Protein AF-A0A957C306-F1 (afdb_monomer_lite)

Sequence (492 aa):
MSLTPIKDILINARQEAHRMRHYYLGVEHLFIALLEIKSGLTSTLLSEQGFTPEYVIDAIRRKAGKGGQHRLWAGIPSTTRTDLVINIAQEIALENGRQSINERDLLIAILDERDSIPIRTLRSLHVDLEVLHELAKTRHITRRATQSFMAFEFAAGVEEHLEHDQLYSLRRMFHGYSKIRIESRLTGGYTASCLLVVTPISMDKEDAPIVVKIGAVDSILDEAQRYTRYVKNTLPPLTARLEDRPVAPDTSDLAGVKYTFLTDSDGNPKDLRAAIHEWTGVKLGRWLHEHLYKDFGKKWRKQNRPYRFEAWQEYDWLLPPLLTLQVNNDEDAGENATKLKPPIRRNKLHNLEYGAEVAIENFNVYRVDKEKKTLHLAVGAGLNATFPYQIAVKGIDFEKDTYYRGEVVDRIVGTVWRTRDEQLMMALRALEPDFDISKERISVNNLLLPNPVKSYGELLDMVVNGSMCTIHGDLHLGNILIGPSEAALLID

Foldseek 3Di:
DDFAFVVQLVLQLVVVCVVLVHLARFLLSSLLSQLPQDLHLSQVLVVVVVDHSVNLNVLLSVQVHGDDPDDPDQDHYYDPLRVQLVVQLCVVCVVVVHRTGGSLSSQLSSLVSCDGSSNVSCVVVVNDSVSSNVCSVPPDRPDPSPPLPAAEAEPPPEDPDDDPLRSVQVCQVLPPASYKYFDYWFDDPPAPKTWTWIWTHHPNDTDAIKIKIKHFPVVQQLQVVCCVPPPQVLADPQAWDFPDDWADRSPDRMIMTIIDADADPDDDWHFLVRVVVVDDPVRVVCLCVVFVCVRCVVSLVVQWDWDKDQLLQACQLVAPAQFEFEFDPDPPPDPPAAEAEPVGDCVSSVPADFFGKHKYAFWFFADDDVVQQKTWTADDADSPGDGGNIYIYGDHDCVPDPHDGRDTDGITMGGTHDGRLRVVVVVCCVVPVPDDQVDQWDADPNDTHGDCSVCVVVSSRDIDTDIDGDDNDDPDSSQFIQHPPRHTYGDD

pLDDT: mean 80.86, std 11.95, range [39.94, 96.88]

Secondary structure (DSSP, 8-state):
--PPBHHHHHHHHHHHHHHHT-SSB-HHHHHHHHHTSTT-HHHHHHHHTT--HHHHHHHHHHHH----S---SSS-PBPHHHHHHHHHHHHHHHHTT-SS-BHHHHHHHHHHH--SHHHHHHHHTT--HHHHHHHHHH----S-------EEEE-TTS-----HHHHHHHHHHTTT-SEEEEEEEE---SS--EEEEEEEEETTEEPPPEEEEEEEHHHHHHHHHHIIIIITTTS-TTS-EE-S--B--TT-SEEEEEEE----TT---EEHHHHHTTS-HHHHHHHIIIIIIIIIIHHHHHT-EEEEEEHHHHHGGGSPPSEEEEEP--TTTTSS-EEE-SSP-GGGTTT--TT-EEEEEEEEEEEEETTTTEEEEES--STT----S-EEEE---TTT----TT-EEEEEEEEEEEEHHHHHHHHHHHH-TT--TT-SEEEETTEEEE-HHHHHHHHHTPEEEEEE----TT--GGGEEE-GGG-EEE--

Radius of gyration: 28.26 Å; chains: 1; bounding box: 69×61×71 Å

Structure (mmCIF, N/CA/C/O backbone):
data_AF-A0A957C306-F1
#
_entry.id   AF-A0A957C306-F1
#
loop_
_atom_site.group_PDB
_atom_site.id
_atom_site.type_symbol
_atom_site.label_atom_id
_atom_site.label_alt_id
_atom_site.label_comp_id
_atom_site.label_asym_id
_atom_site.label_entity_id
_atom_site.label_seq_id
_atom_site.pdbx_PDB_ins_code
_atom_site.Cartn_x
_atom_site.Cartn_y
_atom_site.Cartn_z
_atom_site.occupancy
_atom_site.B_iso_or_equiv
_atom_site.auth_seq_id
_atom_site.auth_comp_id
_atom_site.auth_asym_id
_atom_site.auth_atom_id
_atom_site.pdbx_PDB_model_num
ATOM 1 N N . MET A 1 1 ? -5.360 7.854 36.349 1.00 44.34 1 MET A N 1
ATOM 2 C CA . MET A 1 1 ? -6.289 6.858 35.763 1.00 44.34 1 MET A CA 1
ATOM 3 C C . MET A 1 1 ? -6.834 7.443 34.473 1.00 44.34 1 MET A C 1
ATOM 5 O O . MET A 1 1 ? -7.416 8.517 34.518 1.00 44.34 1 MET A O 1
ATOM 9 N N . SER A 1 2 ? -6.483 6.839 33.337 1.00 54.91 2 SER A N 1
ATOM 10 C CA . SER A 1 2 ? -6.341 7.548 32.059 1.00 54.91 2 SER A CA 1
ATOM 11 C C . SER A 1 2 ? -7.643 7.598 31.265 1.00 54.91 2 SER A C 1
ATOM 13 O O . SER A 1 2 ? -8.016 6.611 30.641 1.00 54.91 2 SER A O 1
ATOM 15 N N . LEU A 1 3 ? -8.301 8.758 31.261 1.00 67.06 3 LEU A N 1
ATOM 16 C CA . LEU A 1 3 ? -9.184 9.146 30.159 1.00 67.06 3 LEU A CA 1
ATOM 17 C C . LEU A 1 3 ? -8.364 9.193 28.858 1.00 67.06 3 LEU A C 1
ATOM 19 O O . LEU A 1 3 ? -7.153 9.429 28.901 1.00 67.06 3 LEU A O 1
ATOM 23 N N . THR A 1 4 ? -9.007 8.937 27.720 1.00 76.94 4 THR A N 1
ATOM 24 C CA . THR A 1 4 ? -8.327 8.831 26.418 1.00 76.94 4 THR A CA 1
ATOM 25 C C . THR A 1 4 ? -7.648 10.162 26.057 1.00 76.94 4 THR A C 1
ATOM 27 O O . THR A 1 4 ? -8.306 11.200 26.155 1.00 76.94 4 THR A O 1
ATOM 30 N N . PRO A 1 5 ? -6.357 10.183 25.671 1.00 84.00 5 PRO A N 1
ATOM 31 C CA . PRO A 1 5 ? -5.669 11.417 25.306 1.00 84.00 5 PRO A CA 1
ATOM 32 C C . PRO A 1 5 ? -6.171 11.960 23.962 1.00 84.00 5 PRO A C 1
ATOM 34 O O . PRO A 1 5 ? -6.549 11.202 23.066 1.00 84.00 5 PRO A O 1
ATOM 37 N N . ILE A 1 6 ? -6.102 13.281 23.784 1.00 88.12 6 ILE A N 1
ATOM 38 C CA . ILE A 1 6 ? -6.567 13.965 22.565 1.00 88.12 6 ILE A CA 1
ATOM 39 C C . ILE A 1 6 ? -5.956 13.418 21.269 1.00 88.12 6 ILE A C 1
ATOM 41 O O . ILE A 1 6 ? -6.638 13.380 20.248 1.00 88.12 6 ILE A O 1
ATOM 45 N N . LYS A 1 7 ? -4.699 12.953 21.296 1.00 80.69 7 LYS A N 1
ATOM 46 C CA . LYS A 1 7 ? -4.025 12.393 20.115 1.00 80.69 7 LYS A CA 1
ATOM 47 C C . LYS A 1 7 ? -4.841 11.256 19.493 1.00 80.69 7 LYS A C 1
ATOM 49 O O . LYS A 1 7 ? -5.047 11.259 18.282 1.00 80.69 7 LYS A O 1
ATOM 54 N N . ASP A 1 8 ? -5.343 10.337 20.312 1.00 77.81 8 ASP A N 1
ATOM 55 C CA . ASP A 1 8 ? -6.102 9.176 19.839 1.00 77.81 8 ASP A CA 1
ATOM 56 C C . ASP A 1 8 ? -7.489 9.586 19.341 1.00 77.81 8 ASP A C 1
ATOM 58 O O . ASP A 1 8 ? -7.955 9.115 18.304 1.00 77.81 8 ASP A O 1
ATOM 62 N N . ILE A 1 9 ? -8.119 10.538 20.031 1.00 87.19 9 ILE A N 1
ATOM 63 C CA . ILE A 1 9 ? -9.423 11.077 19.637 1.00 87.19 9 ILE A CA 1
ATOM 64 C C . ILE A 1 9 ? -9.318 11.772 18.272 1.00 87.19 9 ILE A C 1
ATOM 66 O O . ILE A 1 9 ? -10.161 11.560 17.405 1.00 87.19 9 ILE A O 1
ATOM 70 N N . LEU A 1 10 ? -8.252 12.544 18.032 1.00 84.25 10 LEU A N 1
ATOM 71 C CA . LEU A 1 10 ? -7.998 13.197 16.744 1.00 84.25 10 LEU A CA 1
ATOM 72 C C . LEU A 1 10 ? -7.728 12.193 15.617 1.00 84.25 10 LEU A C 1
ATOM 74 O O . LEU A 1 10 ? -8.140 12.422 14.480 1.00 84.25 10 LEU A O 1
ATOM 78 N N . ILE A 1 11 ? -7.042 11.087 15.911 1.00 78.50 11 ILE A N 1
ATOM 79 C CA . ILE A 1 11 ? -6.789 10.004 14.950 1.00 78.50 11 ILE A CA 1
ATOM 80 C C . ILE A 1 11 ? -8.112 9.376 14.486 1.00 78.50 11 ILE A C 1
ATOM 82 O O . ILE A 1 11 ? -8.297 9.193 13.276 1.00 78.50 11 ILE A O 1
ATOM 86 N N . ASN A 1 12 ? -9.031 9.110 15.420 1.00 78.94 12 ASN A N 1
ATOM 87 C CA . ASN A 1 12 ? -10.362 8.567 15.131 1.00 78.94 12 ASN A CA 1
ATOM 88 C C . ASN A 1 12 ? -11.259 9.599 14.432 1.00 78.94 12 ASN A C 1
ATOM 90 O O . ASN A 1 12 ? -11.918 9.300 13.440 1.00 78.94 12 ASN A O 1
ATOM 94 N N . ALA A 1 13 ? -11.217 10.859 14.862 1.00 86.62 13 ALA A N 1
ATOM 95 C CA . ALA A 1 13 ? -12.000 11.924 14.243 1.00 86.62 13 ALA A CA 1
ATOM 96 C C . ALA A 1 13 ? -11.590 12.160 12.778 1.00 86.62 13 ALA A C 1
ATOM 98 O O . ALA A 1 13 ? -12.438 12.329 11.902 1.00 86.62 13 ALA A O 1
ATOM 99 N N . ARG A 1 14 ? -10.290 12.094 12.458 1.00 82.25 14 ARG A N 1
ATOM 100 C CA . ARG A 1 14 ? -9.826 12.166 11.062 1.00 82.25 14 ARG A CA 1
ATOM 101 C C . ARG A 1 14 ? -10.276 10.960 10.230 1.00 82.25 14 ARG A C 1
ATOM 103 O O . ARG A 1 14 ? -10.598 11.134 9.056 1.00 82.25 14 ARG A O 1
ATOM 110 N N . GLN A 1 15 ? -10.356 9.759 10.818 1.00 74.06 15 GLN A N 1
ATOM 111 C CA . GLN A 1 15 ? -10.950 8.596 10.135 1.00 74.06 15 GLN A CA 1
ATOM 112 C C . GLN A 1 15 ? -12.412 8.833 9.803 1.00 74.06 15 GLN A C 1
ATOM 114 O O . GLN A 1 15 ? -12.831 8.545 8.682 1.00 74.06 15 GLN A O 1
ATOM 119 N N . GLU A 1 16 ? -13.177 9.370 10.750 1.00 82.62 16 GLU A N 1
ATOM 120 C CA . GLU A 1 16 ? -14.591 9.624 10.525 1.00 82.62 16 GLU A CA 1
ATOM 121 C C . GLU A 1 16 ? -14.797 10.683 9.439 1.00 82.62 16 GLU A C 1
ATOM 123 O O . GLU A 1 16 ? -15.586 10.458 8.520 1.00 82.62 16 GLU A O 1
ATOM 128 N N . ALA A 1 17 ? -14.016 11.769 9.458 1.00 83.00 17 ALA A N 1
ATOM 129 C CA . ALA A 1 17 ? -14.017 12.773 8.392 1.00 83.00 17 ALA A CA 1
ATOM 130 C C . ALA A 1 17 ? -13.777 12.137 7.014 1.00 83.00 17 ALA A C 1
ATOM 132 O O . ALA A 1 17 ? -14.523 12.377 6.060 1.00 83.00 17 ALA A O 1
ATOM 133 N N . HIS A 1 18 ? -12.785 11.248 6.926 1.00 75.94 18 HIS A N 1
ATOM 134 C CA . HIS A 1 18 ? -12.481 10.513 5.705 1.00 75.94 18 HIS A CA 1
ATOM 135 C C . HIS A 1 18 ? -13.633 9.588 5.276 1.00 75.94 18 HIS A C 1
ATOM 137 O O . HIS A 1 18 ? -14.034 9.585 4.109 1.00 75.94 18 HIS A O 1
ATOM 143 N N . ARG A 1 19 ? -14.220 8.836 6.214 1.00 73.94 19 ARG A N 1
ATOM 144 C CA . ARG A 1 19 ? -15.338 7.911 5.961 1.00 73.94 19 ARG A CA 1
ATOM 145 C C . ARG A 1 19 ? -16.585 8.647 5.466 1.00 73.94 19 ARG A C 1
ATOM 147 O O . ARG A 1 19 ? -17.290 8.150 4.583 1.00 73.94 19 ARG A O 1
ATOM 154 N N . MET A 1 20 ? -16.818 9.851 5.986 1.00 74.56 20 MET A N 1
ATOM 155 C CA . MET A 1 20 ? -17.896 10.754 5.577 1.00 74.56 20 MET A CA 1
ATOM 156 C C . MET A 1 20 ? -17.584 11.549 4.301 1.00 74.56 20 MET A C 1
ATOM 158 O O . MET A 1 20 ? -18.481 12.185 3.744 1.00 74.56 20 MET A O 1
ATOM 162 N N . ARG A 1 21 ? -16.352 11.453 3.781 1.00 75.44 21 ARG A N 1
ATOM 163 C CA . ARG A 1 21 ? -15.837 12.206 2.622 1.00 75.44 21 ARG A CA 1
ATOM 164 C C . ARG A 1 21 ? -15.825 13.718 2.843 1.00 75.44 21 ARG A C 1
ATOM 166 O O . ARG A 1 21 ? -15.979 14.488 1.899 1.00 75.44 21 ARG A O 1
ATOM 173 N N . HIS A 1 22 ? -15.664 14.146 4.087 1.00 78.94 22 HIS A N 1
ATOM 174 C CA . HIS A 1 22 ? -15.493 15.550 4.424 1.00 78.94 22 HIS A CA 1
ATOM 175 C C . HIS A 1 22 ? -14.030 15.955 4.224 1.00 78.94 22 HIS A C 1
ATOM 177 O O . HIS A 1 22 ? -13.110 15.230 4.597 1.00 78.94 22 HIS A O 1
ATOM 183 N N . TYR A 1 23 ? -13.814 17.127 3.629 1.00 81.00 23 TYR A N 1
ATOM 184 C CA . TYR A 1 23 ? -12.474 17.684 3.386 1.00 81.00 23 TYR A CA 1
ATOM 185 C C . TYR A 1 23 ? -11.972 18.540 4.552 1.00 81.00 23 TYR A C 1
ATOM 187 O O . TYR A 1 23 ? -10.996 19.263 4.409 1.00 81.00 23 TYR A O 1
ATOM 195 N N . TYR A 1 24 ? -12.660 18.495 5.688 1.00 86.00 24 TYR A N 1
ATOM 196 C CA . TYR A 1 24 ? -12.370 19.291 6.869 1.00 86.00 24 TYR A CA 1
ATOM 197 C C . TYR A 1 24 ? -12.593 18.444 8.128 1.00 86.00 24 TYR A C 1
ATOM 199 O O . TYR A 1 24 ? -13.353 17.471 8.114 1.00 86.00 24 TYR A O 1
ATOM 207 N N . LEU A 1 25 ? -11.951 18.816 9.233 1.00 88.94 25 LEU A N 1
ATOM 208 C CA . LEU A 1 25 ? -12.162 18.202 10.538 1.00 88.94 25 LEU A CA 1
ATOM 209 C C . LEU A 1 25 ? -13.131 19.083 11.330 1.00 88.94 25 LEU A C 1
ATOM 211 O O . LEU A 1 25 ? -12.726 20.108 11.874 1.00 88.94 25 LEU A O 1
ATOM 215 N N . GLY A 1 26 ? -14.412 18.710 11.355 1.00 93.19 26 GLY A N 1
ATOM 216 C CA . GLY A 1 26 ? -15.458 19.363 12.145 1.00 93.19 26 GLY A CA 1
ATOM 217 C C . GLY A 1 26 ? -15.635 18.772 13.547 1.00 93.19 26 GLY A C 1
ATOM 218 O O . GLY A 1 26 ? -15.126 17.692 13.860 1.00 93.19 26 GLY A O 1
ATOM 219 N N . VAL A 1 27 ? -16.409 19.474 14.379 1.00 96.31 27 VAL A N 1
ATOM 220 C CA . VAL A 1 27 ? -16.766 19.052 15.747 1.00 96.31 27 VAL A CA 1
ATOM 221 C C . VAL A 1 27 ? -17.577 17.752 15.740 1.00 96.31 27 VAL A C 1
ATOM 223 O O . VAL A 1 27 ? -17.463 16.939 16.654 1.00 96.31 27 VAL A O 1
ATOM 226 N N . GLU A 1 28 ? -18.351 17.504 14.681 1.00 94.88 28 GLU A N 1
ATOM 227 C CA . GLU A 1 28 ? -19.079 16.255 14.471 1.00 94.88 28 GLU A CA 1
ATOM 228 C C . GLU A 1 28 ? -18.167 15.030 14.458 1.00 94.88 28 GLU A C 1
ATOM 230 O O . GLU A 1 28 ? -18.521 14.001 15.028 1.00 94.88 28 GLU A O 1
ATOM 235 N N . HIS A 1 29 ? -16.971 15.151 13.884 1.00 94.88 29 HIS A N 1
ATOM 236 C CA . HIS A 1 29 ? -16.028 14.045 13.833 1.00 94.88 29 HIS A CA 1
ATOM 237 C C . HIS A 1 29 ? -15.374 13.805 15.194 1.00 94.88 29 HIS A C 1
ATOM 239 O O . HIS A 1 29 ? -15.197 12.654 15.583 1.00 94.88 29 HIS A O 1
ATOM 245 N N . LEU A 1 30 ? -15.056 14.876 15.936 1.00 96.25 30 LEU A N 1
ATOM 246 C CA . LEU A 1 30 ? -14.561 14.766 17.312 1.00 96.25 30 LEU A CA 1
ATOM 247 C C . LEU A 1 30 ? -15.585 14.056 18.198 1.00 96.25 30 LEU A C 1
ATOM 249 O O . LEU A 1 30 ? -15.238 13.141 18.935 1.00 96.25 30 LEU A O 1
ATOM 253 N N . PHE A 1 31 ? -16.855 14.442 18.096 1.00 96.81 31 PHE A N 1
ATOM 254 C CA . PHE A 1 31 ? -17.903 13.863 18.925 1.00 96.81 31 PHE A CA 1
ATOM 255 C C . PHE A 1 31 ? -18.209 12.403 18.568 1.00 96.81 31 PHE A C 1
ATOM 257 O O . PHE A 1 31 ? -18.410 11.586 19.464 1.00 96.81 31 PHE A O 1
ATOM 264 N N . ILE A 1 32 ? -18.195 12.045 17.278 1.00 92.62 32 ILE A N 1
ATOM 265 C CA . ILE A 1 32 ? -18.294 10.638 16.860 1.00 92.62 32 ILE A CA 1
ATOM 266 C C . ILE A 1 32 ? -17.104 9.839 17.405 1.00 92.62 32 ILE A C 1
ATOM 268 O O . ILE A 1 32 ? -17.306 8.763 17.959 1.00 92.62 32 ILE A O 1
ATOM 272 N N . ALA A 1 33 ? -15.888 10.386 17.341 1.00 92.06 33 ALA A N 1
ATOM 273 C CA . ALA A 1 33 ? -14.710 9.731 17.900 1.00 92.06 33 ALA A CA 1
ATOM 274 C C . ALA A 1 33 ? -14.822 9.493 19.415 1.00 92.06 33 ALA A C 1
ATOM 276 O O . ALA A 1 33 ? -14.391 8.444 19.882 1.00 92.06 33 ALA A O 1
ATOM 277 N N . LEU A 1 34 ? -15.425 10.418 20.174 1.00 94.69 34 LEU A N 1
ATOM 278 C CA . LEU A 1 34 ? -15.719 10.225 21.601 1.00 94.69 34 LEU A CA 1
ATOM 279 C C . LEU A 1 34 ? -16.728 9.086 21.839 1.00 94.69 34 LEU A C 1
ATOM 281 O O . LEU A 1 34 ? -16.569 8.288 22.760 1.00 94.69 34 LEU A O 1
ATOM 285 N N . LEU A 1 35 ? -17.759 8.988 20.996 1.00 89.19 35 LEU A N 1
ATOM 286 C CA . LEU A 1 35 ? -18.787 7.945 21.074 1.00 89.19 35 LEU A CA 1
ATOM 287 C C . LEU A 1 35 ? -18.266 6.541 20.740 1.00 89.19 35 LEU A C 1
ATOM 289 O O . LEU A 1 35 ? -18.761 5.562 21.293 1.00 89.19 35 LEU A O 1
ATOM 293 N N . GLU A 1 36 ? -17.267 6.438 19.864 1.00 84.12 36 GLU A N 1
ATOM 294 C CA . GLU A 1 36 ? -16.654 5.163 19.466 1.00 84.12 36 GLU A CA 1
ATOM 295 C C . GLU A 1 36 ? -15.712 4.582 20.538 1.00 84.12 36 GLU A C 1
ATOM 297 O O . GLU A 1 36 ? -15.316 3.414 20.462 1.00 84.12 36 GLU A O 1
ATOM 302 N N . ILE A 1 37 ? -15.375 5.351 21.581 1.00 83.75 37 ILE A N 1
ATOM 303 C CA . ILE A 1 37 ? -14.581 4.857 22.709 1.00 83.75 37 ILE A CA 1
ATOM 304 C C . ILE A 1 37 ? -15.429 3.860 23.512 1.00 83.75 37 ILE A C 1
ATOM 306 O O . ILE A 1 37 ? -16.381 4.222 24.216 1.00 83.75 37 ILE A O 1
ATOM 310 N N . LYS A 1 38 ? -15.058 2.574 23.441 1.00 72.75 38 LYS A N 1
ATOM 311 C CA . LYS A 1 38 ? -15.692 1.500 24.220 1.00 72.75 38 LYS A CA 1
ATOM 312 C C . LYS A 1 38 ? -15.561 1.782 25.718 1.00 72.75 38 LYS A C 1
ATOM 314 O O . LYS A 1 38 ? -14.454 1.857 26.246 1.00 72.75 38 LYS A O 1
ATOM 319 N N . SER A 1 39 ? -16.699 1.865 26.413 1.00 77.94 39 SER A N 1
ATOM 320 C CA . SER A 1 39 ? -16.761 2.257 27.834 1.00 77.94 39 SER A CA 1
ATOM 321 C C . SER A 1 39 ? -16.124 3.630 28.123 1.00 77.94 39 SER A C 1
ATOM 323 O O . SER A 1 39 ? -15.640 3.864 29.230 1.00 77.94 39 SER A O 1
ATOM 325 N N . GLY A 1 40 ? -16.094 4.517 27.122 1.00 84.94 40 GLY A N 1
ATOM 326 C CA . GLY A 1 40 ? -15.724 5.921 27.275 1.00 84.94 40 GLY A CA 1
ATOM 327 C C . GLY A 1 40 ? -16.744 6.696 28.107 1.00 84.94 40 GLY A C 1
ATOM 328 O O . GLY A 1 40 ? -17.859 6.231 28.366 1.00 84.94 40 GLY A O 1
ATOM 329 N N . LEU A 1 41 ? -16.361 7.899 28.525 1.00 91.31 41 LEU A N 1
ATOM 330 C CA . LEU A 1 41 ? -17.232 8.830 29.233 1.00 91.31 41 LEU A CA 1
ATOM 331 C C . LEU A 1 41 ? -18.480 9.129 28.403 1.00 91.31 41 LEU A C 1
ATOM 333 O O . LEU A 1 41 ? -19.598 8.928 28.872 1.00 91.31 41 LEU A O 1
ATOM 337 N N . THR A 1 42 ? -18.291 9.585 27.164 1.00 92.25 42 THR A N 1
ATOM 338 C CA . THR A 1 42 ? -19.384 10.102 26.330 1.00 92.25 42 THR A CA 1
ATOM 339 C C . THR A 1 42 ? -20.387 9.007 25.975 1.00 92.25 42 THR A C 1
ATOM 341 O O . THR A 1 42 ? -21.595 9.221 26.079 1.00 92.25 42 THR A O 1
ATOM 344 N N . SER A 1 43 ? -19.900 7.816 25.615 1.00 89.31 43 SER A N 1
ATOM 345 C CA . SER A 1 43 ? -20.751 6.665 25.294 1.00 89.31 43 SER A CA 1
ATOM 346 C C . SER A 1 43 ? -21.543 6.170 26.508 1.00 89.31 43 SER A C 1
ATOM 348 O O . SER A 1 43 ? -22.731 5.864 26.382 1.00 89.31 43 SER A O 1
ATOM 350 N N . THR A 1 44 ? -20.927 6.158 27.694 1.00 89.06 44 THR A N 1
ATOM 351 C CA . THR A 1 44 ? -21.592 5.767 28.947 1.00 89.06 44 THR A CA 1
ATOM 352 C C . THR A 1 44 ? -22.697 6.752 29.327 1.00 89.06 44 THR A C 1
ATOM 354 O O . THR A 1 44 ? -23.821 6.332 29.594 1.00 89.06 44 THR A O 1
ATOM 357 N N . LEU A 1 45 ? -22.413 8.058 29.299 1.00 92.12 45 LEU A N 1
ATOM 358 C CA . LEU A 1 45 ? -23.384 9.083 29.693 1.00 92.12 45 LEU A CA 1
ATOM 359 C C . LEU A 1 45 ? -24.611 9.120 28.773 1.00 92.12 45 LEU A C 1
ATOM 361 O O . LEU A 1 45 ? -25.732 9.275 29.249 1.00 92.12 45 LEU A O 1
ATOM 365 N N . LEU A 1 46 ? -24.423 8.936 27.464 1.00 89.31 46 LEU A N 1
ATOM 366 C CA . LEU A 1 46 ? -25.550 8.878 26.527 1.00 89.31 46 LEU A CA 1
ATOM 367 C C . LEU A 1 46 ? -26.376 7.598 26.686 1.00 89.31 46 LEU A C 1
ATOM 369 O O . LEU A 1 46 ? -27.604 7.657 26.611 1.00 89.31 46 LEU A O 1
ATOM 373 N N . SER A 1 47 ? -25.725 6.474 26.998 1.00 85.81 47 SER A N 1
ATOM 374 C CA . SER A 1 47 ? -26.418 5.217 27.305 1.00 85.81 47 SER A CA 1
ATOM 375 C C . SER A 1 47 ? -27.291 5.338 28.557 1.00 85.81 47 SER A C 1
ATOM 377 O O . SER A 1 47 ? -28.410 4.830 28.574 1.00 85.81 47 SER A O 1
ATOM 379 N N . GLU A 1 48 ? -26.822 6.051 29.586 1.00 85.88 48 GLU A N 1
ATOM 380 C CA . GLU A 1 48 ? -27.586 6.327 30.813 1.00 85.88 48 GLU A CA 1
ATOM 381 C C . GLU A 1 48 ? -28.820 7.207 30.562 1.00 85.88 48 GLU A C 1
ATOM 383 O O . GLU A 1 48 ? -29.830 7.048 31.244 1.00 85.88 48 GLU A O 1
ATOM 388 N N . GLN A 1 49 ? -28.779 8.074 29.547 1.00 85.88 49 GLN A N 1
ATOM 389 C CA . GLN A 1 49 ? -29.946 8.834 29.084 1.00 85.88 49 GLN A CA 1
ATOM 390 C C . GLN A 1 49 ? -30.832 8.057 28.088 1.00 85.88 49 GLN A C 1
ATOM 392 O O . GLN A 1 49 ? -31.756 8.623 27.511 1.00 85.88 49 GLN A O 1
ATOM 397 N N . GLY A 1 50 ? -30.578 6.759 27.885 1.00 79.88 50 GLY A N 1
ATOM 398 C CA . GLY A 1 50 ? -31.413 5.880 27.063 1.00 79.88 50 GLY A CA 1
ATOM 399 C C . GLY A 1 50 ? -31.070 5.854 25.571 1.00 79.88 50 GLY A C 1
ATOM 400 O O . GLY A 1 50 ? -31.845 5.305 24.787 1.00 79.88 50 GLY A O 1
ATOM 401 N N . PHE A 1 51 ? -29.922 6.403 25.158 1.00 81.69 51 PHE A N 1
ATOM 402 C CA . PHE A 1 51 ? -29.485 6.410 23.759 1.00 81.69 51 PHE A CA 1
ATOM 403 C C . PHE A 1 51 ? -28.267 5.516 23.547 1.00 81.69 51 PHE A C 1
ATOM 405 O O . PHE A 1 51 ? -27.239 5.686 24.197 1.00 81.69 51 PHE A O 1
ATOM 412 N N . THR A 1 52 ? -28.334 4.603 22.576 1.00 78.56 52 THR A N 1
ATOM 413 C CA . THR A 1 52 ? -27.140 3.846 22.184 1.00 78.56 52 THR A CA 1
ATOM 414 C C . THR A 1 52 ? -26.158 4.754 21.426 1.00 78.56 52 THR A C 1
ATOM 416 O O . THR A 1 52 ? -26.594 5.569 20.600 1.00 78.56 52 THR A O 1
ATOM 419 N N . PRO A 1 53 ? -24.836 4.635 21.661 1.00 78.44 53 PRO A N 1
ATOM 420 C CA . PRO A 1 53 ? -23.815 5.387 20.928 1.00 78.44 53 PRO A CA 1
ATOM 421 C C . PRO A 1 53 ? -23.985 5.312 19.407 1.00 78.44 53 PRO A C 1
ATOM 423 O O . PRO A 1 53 ? -23.918 6.331 18.723 1.00 78.44 53 PRO A O 1
ATOM 426 N N . GLU A 1 54 ? -24.290 4.126 18.880 1.00 75.69 54 GLU A N 1
ATOM 427 C CA . GLU A 1 54 ? -24.462 3.871 17.449 1.00 75.69 54 GLU A CA 1
ATOM 428 C C . GLU A 1 54 ? -25.628 4.677 16.865 1.00 75.69 54 GLU A C 1
ATOM 430 O O . GLU A 1 54 ? -25.505 5.277 15.795 1.00 75.69 54 GLU A O 1
ATOM 435 N N . TYR A 1 55 ? -26.744 4.760 17.596 1.00 65.81 55 TYR A N 1
ATOM 436 C CA . TYR A 1 55 ? -27.912 5.529 17.172 1.00 65.81 55 TYR A CA 1
ATOM 437 C C . TYR A 1 55 ? -27.605 7.030 17.079 1.00 65.81 55 TYR A C 1
ATOM 439 O O . TYR A 1 55 ? -28.005 7.696 16.116 1.00 65.81 55 TYR A O 1
ATOM 447 N N . VAL A 1 56 ? -26.858 7.568 18.050 1.00 74.62 56 VAL A N 1
ATOM 448 C CA . VAL A 1 56 ? -26.449 8.981 18.064 1.00 74.62 56 VAL A CA 1
ATOM 449 C C . VAL A 1 56 ? -25.459 9.270 16.935 1.00 74.62 56 VAL A C 1
ATOM 451 O O . VAL A 1 56 ? -25.624 10.262 16.221 1.00 74.62 56 VAL A O 1
ATOM 454 N N . ILE A 1 57 ? -24.483 8.385 16.713 1.00 77.88 57 ILE A N 1
ATOM 455 C CA . ILE A 1 57 ? -23.536 8.477 15.595 1.00 77.88 57 ILE A CA 1
ATOM 456 C C . ILE A 1 57 ? -24.292 8.555 14.258 1.00 77.88 57 ILE A C 1
ATOM 458 O O . ILE A 1 57 ? -24.035 9.446 13.444 1.00 77.88 57 ILE A O 1
ATOM 462 N N . ASP A 1 58 ? -25.268 7.674 14.030 1.00 62.16 58 ASP A N 1
ATOM 463 C CA . ASP A 1 58 ? -26.045 7.658 12.788 1.00 62.16 58 ASP A CA 1
ATOM 464 C C . ASP A 1 58 ? -26.953 8.885 12.628 1.00 62.16 58 ASP A C 1
ATOM 466 O O . ASP A 1 58 ? -27.189 9.352 11.508 1.00 62.16 58 ASP A O 1
ATOM 470 N N . ALA A 1 59 ? -27.463 9.450 13.725 1.00 67.00 59 ALA A N 1
ATOM 471 C CA . ALA A 1 59 ? -28.190 10.717 13.698 1.00 67.00 59 ALA A CA 1
ATOM 472 C C . ALA A 1 59 ? -27.279 11.891 13.296 1.00 67.00 59 ALA A C 1
ATOM 474 O O . ALA A 1 59 ? -27.654 12.690 12.433 1.00 67.00 59 ALA A O 1
ATOM 475 N N . ILE A 1 60 ? -26.063 11.960 13.850 1.00 78.38 60 ILE A N 1
ATOM 476 C CA . ILE A 1 60 ? -25.075 12.998 13.517 1.00 78.38 60 ILE A CA 1
ATOM 477 C C . ILE A 1 60 ? -24.652 12.874 12.053 1.00 78.38 60 ILE A C 1
ATOM 479 O O . ILE A 1 60 ? -24.675 13.865 11.323 1.00 78.38 60 ILE A O 1
ATOM 483 N N . ARG A 1 61 ? -24.356 11.654 11.585 1.00 80.12 61 ARG A N 1
ATOM 484 C CA . ARG A 1 61 ? -23.996 11.384 10.183 1.00 80.12 61 ARG A CA 1
ATOM 485 C C . ARG A 1 61 ? -25.083 11.828 9.211 1.00 80.12 61 ARG A C 1
ATOM 487 O O . ARG A 1 61 ? -24.784 12.459 8.200 1.00 80.12 61 ARG A O 1
ATOM 494 N N . ARG A 1 62 ? -26.351 11.533 9.519 1.00 70.56 62 ARG A N 1
ATOM 495 C CA . ARG A 1 62 ? -27.496 11.975 8.704 1.00 70.56 62 ARG A CA 1
ATOM 496 C C . ARG A 1 62 ? -27.613 13.495 8.649 1.00 70.56 62 ARG A C 1
ATOM 498 O O . ARG A 1 62 ? -27.925 14.026 7.588 1.00 70.56 62 ARG A O 1
ATOM 505 N N . LYS A 1 63 ? -27.358 14.185 9.764 1.00 72.06 63 LYS A N 1
ATOM 506 C CA . LYS A 1 63 ? -27.462 15.648 9.849 1.00 72.06 63 LYS A CA 1
ATOM 507 C C . LYS A 1 63 ? -26.299 16.376 9.173 1.00 72.06 63 LYS A C 1
ATOM 509 O O . LYS A 1 63 ? -26.523 17.423 8.576 1.00 72.06 63 LYS A O 1
ATOM 514 N N . ALA A 1 64 ? -25.086 15.835 9.264 1.00 74.69 64 ALA A N 1
ATOM 515 C CA . ALA A 1 64 ? -23.898 16.401 8.628 1.00 74.69 64 ALA A CA 1
ATOM 516 C C . ALA A 1 64 ? -23.838 16.119 7.114 1.00 74.69 64 ALA A C 1
ATOM 518 O O . ALA A 1 64 ? -23.305 16.927 6.361 1.00 74.69 64 ALA A O 1
ATOM 519 N N . GLY A 1 65 ? -24.438 15.015 6.654 1.00 67.56 65 GLY A N 1
ATOM 520 C CA . GLY A 1 65 ? -24.445 14.625 5.244 1.00 67.56 65 GLY A CA 1
ATOM 521 C C . GLY A 1 65 ? -23.203 13.826 4.835 1.00 67.56 65 GLY A C 1
ATOM 522 O O . GLY A 1 65 ? -22.392 13.430 5.666 1.00 67.56 65 GLY A O 1
ATOM 523 N N . LYS A 1 66 ? -23.089 13.519 3.538 1.00 63.00 66 LYS A N 1
ATOM 524 C CA . LYS A 1 66 ? -21.898 12.892 2.939 1.00 63.00 66 LYS A CA 1
ATOM 525 C C . LYS A 1 66 ? -21.260 13.881 1.972 1.00 63.00 66 LYS A C 1
ATOM 527 O O . LYS A 1 66 ? -21.970 14.472 1.160 1.00 63.00 66 LYS A O 1
ATOM 532 N N . GLY A 1 67 ? -19.940 14.024 2.029 1.00 64.56 67 GLY A N 1
ATOM 533 C CA . GLY A 1 67 ? -19.197 14.893 1.120 1.00 64.56 67 GLY A CA 1
ATOM 534 C C . GLY A 1 67 ? -19.054 14.341 -0.306 1.00 64.56 67 GLY A C 1
ATOM 535 O O . GLY A 1 67 ? -19.479 13.224 -0.628 1.00 64.56 67 GLY A O 1
ATOM 536 N N . GLY A 1 68 ? -18.462 15.160 -1.178 1.00 54.19 68 GLY A N 1
ATOM 537 C CA . GLY A 1 68 ? -18.297 14.893 -2.610 1.00 54.19 68 GLY A CA 1
ATOM 538 C C . GLY A 1 68 ? -17.393 13.695 -2.942 1.00 54.19 68 GLY A C 1
ATOM 539 O O . GLY A 1 68 ? -16.683 13.145 -2.105 1.00 54.19 68 GLY A O 1
ATOM 540 N N . GLN A 1 69 ? -17.434 13.247 -4.201 1.00 44.38 69 GLN A N 1
ATOM 541 C CA . GLN A 1 69 ? -16.662 12.090 -4.690 1.00 44.38 69 GLN A CA 1
ATOM 542 C C . GLN A 1 69 ? -15.188 12.411 -5.020 1.00 44.38 69 GLN A C 1
ATOM 544 O O . GLN A 1 69 ? -14.447 11.485 -5.336 1.00 44.38 69 GLN A O 1
ATOM 549 N N . HIS A 1 70 ? -14.746 13.676 -5.021 1.00 43.25 70 HIS A N 1
ATOM 550 C CA . HIS A 1 70 ? -13.436 14.076 -5.573 1.00 43.25 70 HIS A CA 1
ATOM 551 C C . HIS A 1 70 ? -12.601 14.873 -4.572 1.00 43.25 70 HIS A C 1
ATOM 553 O O . HIS A 1 70 ? -13.058 15.894 -4.074 1.00 43.25 70 HIS A O 1
ATOM 559 N N . ARG A 1 71 ? -11.375 14.431 -4.275 1.00 48.22 71 ARG A N 1
ATOM 560 C CA . ARG A 1 71 ? -10.424 15.164 -3.422 1.00 48.22 71 ARG A CA 1
ATOM 561 C C . ARG A 1 71 ? -9.617 16.131 -4.295 1.00 48.22 71 ARG A C 1
ATOM 563 O O . ARG A 1 71 ? -9.010 15.688 -5.259 1.00 48.22 71 ARG A O 1
ATOM 570 N N . LEU A 1 72 ? -9.634 17.424 -3.963 1.00 41.28 72 LEU A N 1
ATOM 571 C CA . LEU A 1 72 ? -8.865 18.476 -4.654 1.00 41.28 72 LEU A CA 1
ATOM 572 C C . LEU A 1 72 ? -7.644 18.962 -3.844 1.00 41.28 72 LEU A C 1
ATOM 574 O O . LEU A 1 72 ? -6.924 19.833 -4.313 1.00 41.28 72 LEU A O 1
ATOM 578 N N . TRP A 1 73 ? -7.408 18.430 -2.636 1.00 39.94 73 TRP A N 1
ATOM 579 C CA . TRP A 1 73 ? -6.376 18.935 -1.719 1.00 39.94 73 TRP A CA 1
ATOM 580 C C . TRP A 1 73 ? -5.749 17.832 -0.842 1.00 39.94 73 TRP A C 1
ATOM 582 O O . TRP A 1 73 ? -6.430 16.870 -0.466 1.00 39.94 73 TRP A O 1
ATOM 592 N N . ALA A 1 74 ? -4.467 17.994 -0.492 1.00 41.06 74 ALA A N 1
ATOM 593 C CA . ALA A 1 74 ? -3.718 17.150 0.444 1.00 41.06 74 ALA A CA 1
ATOM 594 C C . ALA A 1 74 ? -3.838 17.671 1.894 1.00 41.06 74 ALA A C 1
ATOM 596 O O . ALA A 1 74 ? -3.367 18.758 2.216 1.00 41.06 74 ALA A O 1
ATOM 597 N N . GLY A 1 75 ? -4.497 16.906 2.771 1.00 50.75 75 GLY A N 1
ATOM 598 C CA . GLY A 1 75 ? -4.742 17.258 4.181 1.00 50.75 75 GLY A CA 1
ATOM 599 C C . GLY A 1 75 ? -6.224 17.440 4.537 1.00 50.75 75 GLY A C 1
ATOM 600 O O . GLY A 1 75 ? -7.087 17.501 3.661 1.00 50.75 75 GLY A O 1
ATOM 601 N N . ILE A 1 76 ? -6.522 17.477 5.841 1.00 67.12 76 ILE A N 1
ATOM 602 C CA . ILE A 1 76 ? -7.856 17.756 6.400 1.00 67.12 76 ILE A CA 1
ATOM 603 C C . ILE A 1 76 ? -7.706 18.947 7.364 1.00 67.12 76 ILE A C 1
ATOM 605 O O . ILE A 1 76 ? -7.392 18.725 8.537 1.00 67.12 76 ILE A O 1
ATOM 609 N N . PRO A 1 77 ? -7.862 20.201 6.899 1.00 81.12 77 PRO A N 1
ATOM 610 C CA . PRO A 1 77 ? -7.837 21.358 7.787 1.00 81.12 77 PRO A CA 1
ATOM 611 C C . PRO A 1 77 ? -8.936 21.256 8.852 1.00 81.12 77 PRO A C 1
ATOM 613 O O . PRO A 1 77 ? -10.059 20.822 8.572 1.00 81.12 77 PRO A O 1
ATOM 616 N N . SER A 1 78 ? -8.620 21.665 10.079 1.00 86.38 78 SER A N 1
ATOM 617 C CA . SER A 1 78 ? -9.624 21.876 11.122 1.00 86.38 78 SER A CA 1
ATOM 618 C C . SER A 1 78 ? -10.546 23.030 10.745 1.00 86.38 78 SER A C 1
ATOM 620 O O . SER A 1 78 ? -10.135 23.989 10.094 1.00 86.38 78 SER A O 1
ATOM 622 N N . THR A 1 79 ? -11.816 22.942 11.139 1.00 89.88 79 THR A N 1
ATOM 623 C CA . THR A 1 79 ? -12.692 24.119 11.081 1.00 89.88 79 THR A CA 1
ATOM 624 C C . THR A 1 79 ? -12.333 25.085 12.204 1.00 89.88 79 THR A C 1
ATOM 626 O O . THR A 1 79 ? -11.946 24.644 13.283 1.00 89.88 79 THR A O 1
ATOM 629 N N . THR A 1 80 ? -12.586 26.382 12.014 1.00 89.19 80 THR A N 1
ATOM 630 C CA . THR A 1 80 ? -12.402 27.403 13.064 1.00 89.19 80 THR A CA 1
ATOM 631 C C . THR A 1 80 ? -13.116 27.035 14.371 1.00 89.19 80 THR A C 1
ATOM 633 O O . THR A 1 80 ? -12.632 27.325 15.459 1.00 89.19 80 THR A O 1
ATOM 636 N N . ARG A 1 81 ? -14.263 26.349 14.274 1.00 90.38 81 ARG A N 1
ATOM 637 C CA . ARG A 1 81 ? -15.020 25.865 15.435 1.00 90.38 81 ARG A CA 1
ATOM 638 C C . ARG A 1 81 ? -14.330 24.691 16.139 1.00 90.38 81 ARG A C 1
ATOM 640 O O . ARG A 1 81 ? -14.344 24.620 17.360 1.00 90.38 81 ARG A O 1
ATOM 647 N N . THR A 1 82 ? -13.718 23.783 15.385 1.00 94.62 82 THR A N 1
ATOM 648 C CA . THR A 1 82 ? -12.898 22.694 15.935 1.00 94.62 82 THR A CA 1
ATOM 649 C C . THR A 1 82 ? -11.701 23.253 16.698 1.00 94.62 82 THR A C 1
ATOM 651 O O . THR A 1 82 ? -11.433 22.799 17.805 1.00 94.62 82 THR A O 1
ATOM 654 N N . ASP A 1 83 ? -11.027 24.266 16.148 1.00 92.38 83 ASP A N 1
ATOM 655 C CA . ASP A 1 83 ? -9.899 24.920 16.821 1.00 92.38 83 ASP A CA 1
ATOM 656 C C . ASP A 1 83 ? -10.350 25.627 18.109 1.00 92.38 83 ASP A C 1
ATOM 658 O O . ASP A 1 83 ? -9.694 25.496 19.140 1.00 92.38 83 ASP A O 1
ATOM 662 N N . LEU A 1 84 ? -11.520 26.285 18.095 1.00 93.62 84 LEU A N 1
ATOM 663 C CA . LEU A 1 84 ? -12.137 26.853 19.300 1.00 93.62 84 LEU A CA 1
ATOM 664 C C . LEU A 1 84 ? -12.386 25.785 20.378 1.00 93.62 84 LEU A C 1
ATOM 666 O O . LEU A 1 84 ? -12.003 25.981 21.526 1.00 93.62 84 LEU A O 1
ATOM 670 N N . VAL A 1 85 ? -12.986 24.648 20.014 1.00 96.75 85 VAL A N 1
ATOM 671 C CA . VAL A 1 85 ? -13.238 23.535 20.947 1.00 96.75 85 VAL A CA 1
ATOM 672 C C . VAL A 1 85 ? -11.933 23.001 21.545 1.00 96.75 85 VAL A C 1
ATOM 674 O O . VAL A 1 85 ? -11.874 22.733 22.742 1.00 96.75 85 VAL A O 1
ATOM 677 N N . ILE A 1 86 ? -10.876 22.859 20.742 1.00 94.69 86 ILE A N 1
ATOM 678 C CA . ILE A 1 86 ? -9.569 22.399 21.232 1.00 94.69 86 ILE A CA 1
ATOM 679 C C . ILE A 1 86 ? -8.962 23.419 22.206 1.00 94.69 86 ILE A C 1
ATOM 681 O O . ILE A 1 86 ? -8.423 23.013 23.233 1.00 94.69 86 ILE A O 1
ATOM 685 N N . ASN A 1 87 ? -9.091 24.721 21.931 1.00 94.12 87 ASN A N 1
ATOM 686 C CA . ASN A 1 87 ? -8.609 25.777 22.825 1.00 94.12 87 ASN A CA 1
ATOM 687 C C . ASN A 1 87 ? -9.349 25.774 24.171 1.00 94.12 87 ASN A C 1
ATOM 689 O O . ASN A 1 87 ? -8.697 25.773 25.211 1.00 94.12 87 ASN A O 1
ATOM 693 N N . ILE A 1 88 ? -10.683 25.668 24.165 1.00 95.38 88 ILE A N 1
ATOM 694 C CA . ILE A 1 88 ? -11.484 25.547 25.398 1.00 95.38 88 ILE A CA 1
ATOM 695 C C . ILE A 1 88 ? -11.061 24.292 26.181 1.00 95.38 88 ILE A C 1
ATOM 697 O O . ILE A 1 88 ? -10.834 24.344 27.387 1.00 95.38 88 ILE A O 1
ATOM 701 N N . ALA A 1 89 ? -10.880 23.156 25.500 1.00 96.00 89 ALA A N 1
ATOM 702 C CA . ALA A 1 89 ? -10.429 21.922 26.143 1.00 96.00 89 ALA A CA 1
ATOM 703 C C . ALA A 1 89 ? -9.015 22.055 26.744 1.00 96.00 89 ALA A C 1
ATOM 705 O O . ALA A 1 89 ? -8.730 21.466 27.790 1.00 96.00 89 ALA A O 1
ATOM 706 N N . GLN A 1 90 ? -8.133 22.830 26.106 1.00 94.56 90 GLN A N 1
ATOM 707 C CA . GLN A 1 90 ? -6.798 23.133 26.619 1.00 94.56 90 GLN A CA 1
ATOM 708 C C . GLN A 1 90 ? -6.861 23.983 27.894 1.00 94.56 90 GLN A C 1
ATOM 710 O O . GLN A 1 90 ? -6.135 23.687 28.842 1.00 94.56 90 GLN A O 1
ATOM 715 N N . GLU A 1 91 ? -7.729 24.997 27.940 1.00 94.25 91 GLU A N 1
ATOM 716 C CA . GLU A 1 91 ? -7.961 25.819 29.137 1.00 94.25 91 GLU A CA 1
ATOM 717 C C . GLU A 1 91 ? -8.456 24.953 30.303 1.00 94.25 91 GLU A C 1
ATOM 719 O O . GLU A 1 91 ? -7.843 24.958 31.371 1.00 94.25 91 GLU A O 1
ATOM 724 N N . ILE A 1 92 ? -9.455 24.095 30.068 1.00 93.50 92 ILE A N 1
ATOM 725 C CA . ILE A 1 92 ? -9.976 23.157 31.077 1.00 93.50 92 ILE A CA 1
ATOM 726 C C . ILE A 1 92 ? -8.875 22.210 31.581 1.00 93.50 92 ILE A C 1
ATOM 728 O O . ILE A 1 92 ? -8.784 21.923 32.780 1.00 93.50 92 ILE A O 1
ATOM 732 N N . ALA A 1 93 ? -8.021 21.697 30.690 1.00 93.38 93 ALA A N 1
ATOM 733 C CA . ALA A 1 93 ? -6.912 20.836 31.089 1.00 93.38 93 ALA A CA 1
ATOM 734 C C . ALA A 1 93 ? -5.926 21.582 32.007 1.00 93.38 93 ALA A C 1
ATOM 736 O O . ALA A 1 93 ? -5.544 21.042 33.051 1.00 93.38 93 ALA A O 1
ATOM 737 N N . LEU A 1 94 ? -5.573 22.823 31.653 1.00 92.69 94 LEU A N 1
ATOM 738 C CA . LEU A 1 94 ? -4.656 23.679 32.411 1.00 92.69 94 LEU A CA 1
ATOM 739 C C . LEU A 1 94 ? -5.210 24.061 33.788 1.00 92.69 94 LEU A C 1
ATOM 741 O O . LEU A 1 94 ? -4.485 23.947 34.776 1.00 92.69 94 LEU A O 1
ATOM 745 N N . GLU A 1 95 ? -6.487 24.437 33.879 1.00 92.88 95 GLU A N 1
ATOM 746 C CA . GLU A 1 95 ? -7.169 24.740 35.149 1.00 92.88 95 GLU A CA 1
ATOM 747 C C . GLU A 1 95 ? -7.165 23.543 36.109 1.00 92.88 95 GLU A C 1
ATOM 749 O O . GLU A 1 95 ? -7.037 23.697 37.322 1.00 92.88 95 GLU A O 1
ATOM 754 N N . ASN A 1 96 ? -7.220 22.327 35.560 1.00 88.62 96 ASN A N 1
ATOM 755 C CA . ASN A 1 96 ? -7.122 21.080 36.314 1.00 88.62 96 ASN A CA 1
ATOM 756 C C . ASN A 1 96 ? -5.669 20.614 36.552 1.00 88.62 96 ASN A C 1
ATOM 758 O O . ASN A 1 96 ? -5.446 19.461 36.933 1.00 88.62 96 ASN A O 1
ATOM 762 N N . GLY A 1 97 ? -4.674 21.472 36.301 1.00 89.44 97 GLY A N 1
ATOM 763 C CA . GLY A 1 97 ? -3.254 21.188 36.521 1.00 89.44 97 GLY A CA 1
ATOM 764 C C . GLY A 1 97 ? -2.645 20.173 35.545 1.00 89.44 97 GLY A C 1
ATOM 765 O O . GLY A 1 97 ? -1.621 19.563 35.856 1.00 89.44 97 GLY A O 1
ATOM 766 N N . ARG A 1 98 ? -3.262 19.947 34.377 1.00 90.69 98 ARG A N 1
ATOM 767 C CA . ARG A 1 98 ? -2.797 19.000 33.351 1.00 90.69 98 ARG A CA 1
ATOM 768 C C . ARG A 1 98 ? -2.287 19.724 32.109 1.00 90.69 98 ARG A C 1
ATOM 770 O O . ARG A 1 98 ? -2.876 20.683 31.637 1.00 90.69 9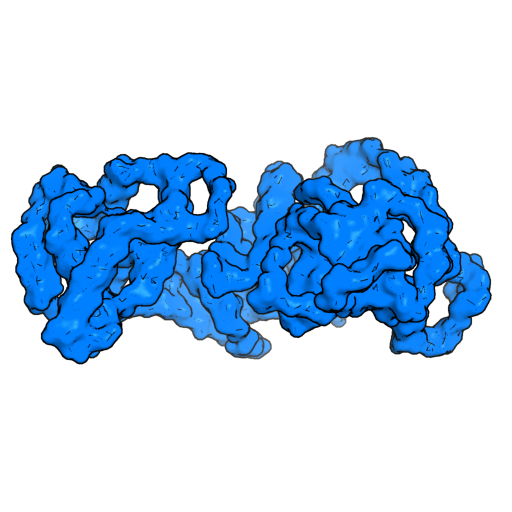8 ARG A O 1
ATOM 777 N N . GLN A 1 99 ? -1.209 19.200 31.527 1.00 85.06 99 GLN A N 1
ATOM 778 C CA . GLN A 1 99 ? -0.629 19.729 30.283 1.00 85.06 99 GLN A CA 1
ATOM 779 C C . GLN A 1 99 ? -1.229 19.111 29.011 1.00 85.06 99 GLN A C 1
ATOM 781 O O . GLN A 1 99 ? -0.932 19.567 27.912 1.00 85.06 99 GLN A O 1
ATOM 786 N N . SER A 1 100 ? -2.049 18.064 29.141 1.00 87.94 100 SER A N 1
ATOM 787 C CA . SER A 1 100 ? -2.660 17.363 28.009 1.00 87.94 100 SER A CA 1
ATOM 788 C C . SER A 1 100 ? -4.171 17.226 28.165 1.00 87.94 100 SER A C 1
ATOM 790 O O . SER A 1 100 ? -4.683 16.921 29.250 1.00 87.94 100 SER A O 1
ATOM 792 N N . ILE A 1 101 ? -4.857 17.431 27.040 1.00 91.44 101 ILE A N 1
ATOM 793 C CA . ILE A 1 101 ? -6.304 17.288 26.884 1.00 91.44 101 ILE A CA 1
ATOM 794 C C . ILE A 1 101 ? -6.675 15.804 26.883 1.00 91.44 101 ILE A C 1
ATOM 796 O O . ILE A 1 101 ? -6.027 14.985 26.216 1.00 91.44 101 ILE A O 1
ATOM 800 N N . ASN A 1 102 ? -7.748 15.464 27.593 1.00 91.56 102 ASN A N 1
ATOM 801 C CA . ASN A 1 102 ? -8.343 14.134 27.574 1.00 91.56 102 ASN A CA 1
ATOM 802 C C . ASN A 1 102 ? -9.797 14.147 27.063 1.00 91.56 102 ASN A C 1
ATOM 804 O O . ASN A 1 102 ? -10.365 15.191 26.748 1.00 91.56 102 ASN A O 1
ATOM 808 N N . GLU A 1 103 ? -10.404 12.962 27.010 1.00 92.75 103 GLU A N 1
ATOM 809 C CA . GLU A 1 103 ? -11.802 12.744 26.622 1.00 92.75 103 GLU A CA 1
ATOM 810 C C . GLU A 1 103 ? -12.804 13.662 27.346 1.00 92.75 103 GLU A C 1
ATOM 812 O O . GLU A 1 103 ? -13.720 14.188 26.717 1.00 92.75 103 GLU A O 1
ATOM 817 N N . ARG A 1 104 ? -12.632 13.877 28.658 1.00 94.06 104 ARG A N 1
ATOM 818 C CA . ARG A 1 104 ? -13.539 14.705 29.465 1.00 94.06 104 ARG A CA 1
ATOM 819 C C . ARG A 1 104 ? -13.448 16.169 29.081 1.00 94.06 104 ARG A C 1
ATOM 821 O O . ARG A 1 104 ? -14.484 16.791 28.887 1.00 94.06 104 ARG A O 1
ATOM 828 N N . ASP A 1 105 ? -12.235 16.696 28.982 1.00 94.94 105 ASP A N 1
ATOM 829 C CA . ASP A 1 105 ? -12.019 18.106 28.646 1.00 94.94 105 ASP A CA 1
ATOM 830 C C . ASP A 1 105 ? -12.629 18.422 27.285 1.00 94.94 105 ASP A C 1
ATOM 832 O O . ASP A 1 105 ? -13.304 19.432 27.116 1.00 94.94 105 ASP A O 1
ATOM 836 N N . LEU A 1 106 ? -12.448 17.504 26.331 1.00 95.69 106 LEU A N 1
ATOM 837 C CA . LEU A 1 106 ? -13.000 17.652 24.996 1.00 95.69 106 LEU A CA 1
ATOM 838 C C . LEU A 1 106 ? -14.529 17.551 24.989 1.00 95.69 106 LEU A C 1
ATOM 840 O O . LEU A 1 106 ? -15.180 18.332 24.303 1.00 95.69 106 LEU A O 1
ATOM 844 N N . LEU A 1 107 ? -15.118 16.626 25.758 1.00 96.31 107 LEU A N 1
ATOM 845 C CA . LEU A 1 107 ? -16.573 16.537 25.898 1.00 96.31 107 LEU A CA 1
ATOM 846 C C . LEU A 1 107 ? -17.155 17.828 26.489 1.00 96.31 107 LEU A C 1
ATOM 848 O O . LEU A 1 107 ? -18.126 18.349 25.946 1.00 96.31 107 LEU A O 1
ATOM 852 N N . ILE A 1 108 ? -16.560 18.347 27.567 1.00 95.75 108 ILE A N 1
ATOM 853 C CA . ILE A 1 108 ? -16.993 19.598 28.207 1.00 95.75 108 ILE A CA 1
ATOM 854 C C . ILE A 1 108 ? -16.877 20.757 27.212 1.00 95.75 108 ILE A C 1
ATOM 856 O O . ILE A 1 108 ? -17.857 21.456 26.985 1.00 95.75 108 ILE A O 1
ATOM 860 N N . ALA A 1 109 ? -15.744 20.885 26.517 1.00 96.88 109 ALA A N 1
ATOM 861 C CA . ALA A 1 109 ? -15.542 21.933 25.521 1.00 96.88 109 ALA A CA 1
ATOM 862 C C . ALA A 1 109 ? -16.565 21.894 24.368 1.00 96.88 109 ALA A C 1
ATOM 864 O O . ALA A 1 109 ? -17.026 22.939 23.911 1.00 96.88 109 ALA A O 1
ATOM 865 N N . ILE A 1 110 ? -16.956 20.701 23.899 1.00 96.62 110 ILE A N 1
ATOM 866 C CA . ILE A 1 110 ? -18.004 20.555 22.871 1.00 96.62 110 ILE A CA 1
ATOM 867 C C . ILE A 1 110 ? -19.373 20.999 23.407 1.00 96.62 110 ILE A C 1
ATOM 869 O O . ILE A 1 110 ? -20.154 21.598 22.665 1.00 96.62 110 ILE A O 1
ATOM 873 N N . LEU A 1 111 ? -19.675 20.706 24.675 1.00 95.50 111 LEU A N 1
ATOM 874 C CA . LEU A 1 111 ? -20.921 21.120 25.327 1.00 95.50 111 LEU A CA 1
ATOM 875 C C . LEU A 1 111 ? -20.957 22.642 25.561 1.00 95.50 111 LEU A C 1
ATOM 877 O O . LEU A 1 111 ? -22.000 23.259 25.334 1.00 95.50 111 LEU A O 1
ATOM 881 N N . ASP A 1 112 ? -19.822 23.252 25.912 1.00 93.38 112 ASP A N 1
ATOM 882 C CA . ASP A 1 112 ? -19.684 24.698 26.132 1.00 93.38 112 ASP A CA 1
ATOM 883 C C . ASP A 1 112 ? -19.726 25.530 24.840 1.00 93.38 112 ASP A C 1
ATOM 885 O O . ASP A 1 112 ? -20.189 26.673 24.863 1.00 93.38 112 ASP A O 1
ATOM 889 N N . GLU A 1 113 ? -19.331 24.960 23.696 1.00 90.88 113 GLU A N 1
ATOM 890 C CA . GLU A 1 113 ? -19.454 25.619 22.384 1.00 90.88 113 GLU A CA 1
ATOM 891 C C . GLU A 1 113 ? -20.924 25.809 21.945 1.00 90.88 113 GLU A C 1
ATOM 893 O O . GLU A 1 113 ? -21.225 26.725 21.182 1.00 90.88 113 GLU A O 1
ATOM 898 N N . ARG A 1 114 ? -21.861 25.013 22.491 1.00 86.19 114 ARG A N 1
ATOM 899 C CA . ARG A 1 114 ? -23.339 25.144 22.413 1.00 86.19 114 ARG A CA 1
ATOM 900 C C . ARG A 1 114 ? -24.021 25.043 21.037 1.00 86.19 114 ARG A C 1
ATOM 902 O O . ARG A 1 114 ? -25.223 24.748 21.020 1.00 86.19 114 ARG A O 1
ATOM 909 N N . ASP A 1 115 ? -23.343 25.267 19.910 1.00 86.25 115 ASP A N 1
ATOM 910 C CA . ASP A 1 115 ? -23.980 25.343 18.577 1.00 86.25 115 ASP A CA 1
ATOM 911 C C . ASP A 1 115 ? -23.256 24.567 17.459 1.00 86.25 115 ASP A C 1
ATOM 913 O O . ASP A 1 115 ? -23.194 24.967 16.292 1.00 86.25 115 ASP A O 1
ATOM 917 N N . SER A 1 116 ? -22.764 23.377 17.789 1.00 92.25 116 SER A N 1
ATOM 918 C CA . SER A 1 116 ? -22.238 22.421 16.814 1.00 92.25 116 SER A CA 1
ATOM 919 C C . SER A 1 116 ? -23.290 21.405 16.348 1.00 92.25 116 SER A C 1
ATOM 921 O O . SER A 1 116 ? -24.364 21.230 16.936 1.00 92.25 116 SER A O 1
ATOM 923 N N . ILE A 1 117 ? -22.986 20.696 15.253 1.00 91.00 117 ILE A N 1
ATOM 924 C CA . ILE A 1 117 ? -23.852 19.638 14.707 1.00 91.00 117 ILE A CA 1
ATOM 925 C C . ILE A 1 117 ? -24.195 18.573 15.768 1.00 91.00 117 ILE A C 1
ATOM 927 O O . ILE A 1 117 ? -25.382 18.241 15.866 1.00 91.00 117 ILE A O 1
ATOM 931 N N . PRO A 1 118 ? -23.249 18.067 16.590 1.00 93.69 118 PRO A N 1
ATOM 932 C CA . PRO A 1 118 ? -23.568 17.179 17.706 1.00 93.69 118 PRO A CA 1
ATOM 933 C C . PRO A 1 118 ? -24.605 17.764 18.657 1.00 93.69 118 PRO A C 1
ATOM 935 O O . PRO A 1 118 ? -25.644 17.144 18.861 1.00 93.69 118 PRO A O 1
ATOM 938 N N . ILE A 1 119 ? -24.405 18.991 19.147 1.00 95.25 119 ILE A N 1
ATOM 939 C CA . ILE A 1 119 ? -25.311 19.631 20.112 1.00 95.25 119 ILE A CA 1
ATOM 940 C C . ILE A 1 119 ? -26.710 19.816 19.531 1.00 95.25 119 ILE A C 1
ATOM 942 O O . ILE A 1 119 ? -27.713 19.451 20.149 1.00 95.25 119 ILE A O 1
ATOM 946 N N . ARG A 1 120 ? -26.800 20.296 18.288 1.00 87.06 120 ARG A N 1
ATOM 947 C CA . ARG A 1 120 ? -28.080 20.412 17.582 1.00 87.06 120 ARG A CA 1
ATOM 948 C C . ARG A 1 120 ? -28.739 19.051 17.363 1.00 87.06 120 ARG A C 1
ATOM 950 O O . ARG A 1 120 ? -29.957 19.003 17.207 1.00 87.06 120 ARG A O 1
ATOM 957 N N . THR A 1 121 ? -27.970 17.971 17.232 1.00 86.31 121 THR A N 1
ATOM 958 C CA . THR A 1 121 ? -28.493 16.603 17.065 1.00 86.31 121 THR A CA 1
ATOM 959 C C . THR A 1 121 ? -29.020 16.062 18.387 1.00 86.31 121 THR A C 1
ATOM 961 O O . THR A 1 121 ? -30.165 15.624 18.437 1.00 86.31 121 THR A O 1
ATOM 964 N N . LEU A 1 122 ? -28.246 16.183 19.465 1.00 91.00 122 LEU A N 1
ATOM 965 C CA . LEU A 1 122 ? -28.659 15.813 20.819 1.00 91.00 122 LEU A CA 1
ATOM 966 C C . LEU A 1 122 ? -29.941 16.551 21.236 1.00 91.00 122 LEU A C 1
ATOM 968 O O . LEU A 1 122 ? -30.889 15.916 21.687 1.00 91.00 122 LEU A O 1
ATOM 972 N N . ARG A 1 123 ? -30.041 17.859 20.950 1.00 91.06 123 ARG A N 1
ATOM 973 C CA . ARG A 1 123 ? -31.263 18.646 21.197 1.00 91.06 123 ARG A CA 1
ATOM 974 C C . ARG A 1 123 ? -32.470 18.115 20.421 1.00 91.06 123 ARG A C 1
ATOM 976 O O . ARG A 1 123 ? -33.554 18.014 20.978 1.00 91.06 123 ARG A O 1
ATOM 983 N N . SER A 1 124 ? -32.296 17.733 19.151 1.00 85.38 124 SER A N 1
ATOM 984 C CA . SER A 1 124 ? -33.386 17.114 18.372 1.00 85.38 124 SER A CA 1
ATOM 985 C C . SER A 1 124 ? -33.763 15.711 18.851 1.00 85.38 124 SER A C 1
ATOM 987 O O . SER A 1 124 ? -34.878 15.263 18.604 1.00 85.38 124 SER A O 1
ATOM 989 N N . LEU A 1 125 ? -32.846 15.026 19.538 1.00 83.31 125 LEU A N 1
ATOM 990 C CA . LEU A 1 125 ? -33.102 13.748 20.195 1.00 83.31 125 LEU A CA 1
ATOM 991 C C . LEU A 1 125 ? -33.700 13.918 21.601 1.00 83.31 125 LEU A C 1
ATOM 993 O O . LEU A 1 125 ? -34.017 12.913 22.217 1.00 83.31 125 LEU A O 1
ATOM 997 N N . HIS A 1 126 ? -33.915 15.152 22.076 1.00 89.75 126 HIS A N 1
ATOM 998 C CA . HIS A 1 126 ? -34.397 15.458 23.430 1.00 89.75 126 HIS A CA 1
ATOM 999 C C . HIS A 1 126 ? -33.470 14.926 24.542 1.00 89.75 126 HIS A C 1
ATOM 1001 O O . HIS A 1 126 ? -33.929 14.590 25.628 1.00 89.75 126 HIS A O 1
ATOM 1007 N N . VAL A 1 127 ? -32.164 14.858 24.263 1.00 90.81 127 VAL A N 1
ATOM 1008 C CA . VAL A 1 127 ? -31.121 14.608 25.271 1.00 90.81 127 VAL A CA 1
ATOM 1009 C C . VAL A 1 127 ? -31.023 15.834 26.176 1.00 90.81 127 VAL A C 1
ATOM 1011 O O . VAL A 1 127 ? -30.948 16.961 25.676 1.00 90.81 127 VAL A O 1
ATOM 1014 N N . ASP A 1 128 ? -30.999 15.615 27.488 1.00 91.00 128 ASP A N 1
ATOM 1015 C CA . ASP A 1 128 ? -30.845 16.679 28.480 1.00 91.00 128 ASP A CA 1
ATOM 1016 C C . ASP A 1 128 ? -29.365 17.086 28.543 1.00 91.00 128 ASP A C 1
ATOM 1018 O O . ASP A 1 128 ? -28.510 16.358 29.068 1.00 91.00 128 ASP A O 1
ATOM 1022 N N . LEU A 1 129 ? -29.054 18.222 27.910 1.00 93.00 129 LEU A N 1
ATOM 1023 C CA . LEU A 1 129 ? -27.690 18.724 27.757 1.00 93.00 129 LEU A CA 1
ATOM 1024 C C . LEU A 1 129 ? -27.140 19.270 29.073 1.00 93.00 129 LEU A C 1
ATOM 1026 O O . LEU A 1 129 ? -25.949 19.114 29.331 1.00 93.00 129 LEU A O 1
ATOM 1030 N N . GLU A 1 130 ? -27.987 19.873 29.906 1.00 92.12 130 GLU A N 1
ATOM 1031 C CA . GLU A 1 130 ? -27.626 20.356 31.233 1.00 92.12 130 GLU A CA 1
ATOM 1032 C C . GLU A 1 130 ? -27.200 19.190 32.134 1.00 92.12 130 GLU A C 1
ATOM 1034 O O . GLU A 1 130 ? -26.119 19.226 32.728 1.00 92.12 130 GLU A O 1
ATOM 1039 N N . VAL A 1 131 ? -27.986 18.110 32.163 1.00 91.88 131 VAL A N 1
ATOM 1040 C CA . VAL A 1 131 ? -27.636 16.888 32.901 1.00 91.88 131 VAL A CA 1
ATOM 1041 C C . VAL A 1 131 ? -26.382 16.237 32.318 1.00 91.88 131 VAL A C 1
ATOM 1043 O O . VAL A 1 131 ? -25.494 15.835 33.072 1.00 91.88 131 VAL A O 1
ATOM 1046 N N . LEU A 1 132 ? -26.260 16.155 30.988 1.00 92.56 132 LEU A N 1
ATOM 1047 C CA . LEU A 1 132 ? -25.076 15.591 30.330 1.00 92.56 132 LEU A CA 1
ATOM 1048 C C . LEU A 1 132 ? -23.801 16.370 30.692 1.00 92.56 132 LEU A C 1
ATOM 1050 O O . LEU A 1 132 ? -22.760 15.762 30.944 1.00 92.56 132 LEU A O 1
ATOM 1054 N N . HIS A 1 133 ? -23.889 17.698 30.753 1.00 94.12 133 HIS A N 1
ATOM 1055 C CA . HIS A 1 133 ? -22.781 18.581 31.101 1.00 94.12 133 HIS A CA 1
ATOM 1056 C C . HIS A 1 133 ? -22.350 18.442 32.564 1.00 94.12 133 HIS A C 1
ATOM 1058 O O . HIS A 1 133 ? -21.159 18.294 32.847 1.00 94.12 133 HIS A O 1
ATOM 1064 N N . GLU A 1 134 ? -23.299 18.405 33.499 1.00 92.50 134 GLU A N 1
ATOM 1065 C CA . GLU A 1 134 ? -22.989 18.214 34.920 1.00 92.50 134 GLU A CA 1
ATOM 1066 C C . GLU A 1 134 ? -22.426 16.814 35.207 1.00 92.50 134 GLU A C 1
ATOM 1068 O O . GLU A 1 134 ? -21.466 16.655 35.973 1.00 92.50 134 GLU A O 1
ATOM 1073 N N . LEU A 1 135 ? -22.940 15.785 34.526 1.00 91.44 135 LEU A N 1
ATOM 1074 C CA . LEU A 1 135 ? -22.382 14.437 34.612 1.00 91.44 135 LEU A CA 1
ATOM 1075 C C . LEU A 1 135 ? -20.988 14.347 33.978 1.00 91.44 135 LEU A C 1
ATOM 1077 O O . LEU A 1 135 ? -20.119 13.678 34.536 1.00 91.44 135 LEU A O 1
ATOM 1081 N N . ALA A 1 136 ? -20.717 15.044 32.871 1.00 91.69 136 ALA A N 1
ATOM 1082 C CA . ALA A 1 136 ? -19.386 15.063 32.258 1.00 91.69 136 ALA A CA 1
ATOM 1083 C C . ALA A 1 136 ? -18.303 15.564 33.232 1.00 91.69 136 ALA A C 1
ATOM 1085 O O . ALA A 1 136 ? -17.200 15.009 33.264 1.00 91.69 136 ALA A O 1
ATOM 1086 N N . LYS A 1 137 ? -18.628 16.552 34.077 1.00 90.69 137 LYS A N 1
ATOM 1087 C CA . LYS A 1 137 ? -17.719 17.087 35.105 1.00 90.69 137 LYS A CA 1
ATOM 1088 C C . LYS A 1 137 ? -17.492 16.109 36.262 1.00 90.69 137 LYS A C 1
ATOM 1090 O O . LYS A 1 137 ? -16.357 15.932 36.709 1.00 90.69 137 LYS A O 1
ATOM 1095 N N . THR A 1 138 ? -18.558 15.470 36.742 1.00 87.88 138 THR A N 1
ATOM 1096 C CA . THR A 1 138 ? -18.578 14.764 38.037 1.00 87.88 138 THR A CA 1
ATOM 1097 C C . THR A 1 138 ? -18.409 13.244 37.942 1.00 87.88 138 THR A C 1
ATOM 1099 O O . THR A 1 138 ? -17.954 12.613 38.896 1.00 87.88 138 THR A O 1
ATOM 1102 N N . ARG A 1 139 ? -18.743 12.618 36.806 1.00 84.00 139 ARG A N 1
ATOM 1103 C CA . ARG A 1 139 ? -18.795 11.152 36.676 1.00 84.00 139 ARG A CA 1
ATOM 1104 C C . ARG A 1 139 ? -17.411 10.521 36.808 1.00 84.00 139 ARG A C 1
ATOM 1106 O O . ARG A 1 139 ? -16.502 10.839 36.050 1.00 84.00 139 ARG A O 1
ATOM 1113 N N . HIS A 1 140 ? -17.247 9.552 37.703 1.00 77.19 140 HIS A N 1
ATOM 1114 C CA . HIS A 1 140 ? -16.036 8.731 37.775 1.00 77.19 140 HIS A CA 1
ATOM 1115 C C . HIS A 1 140 ? -16.238 7.417 37.012 1.00 77.19 140 HIS A C 1
ATOM 1117 O O . HIS A 1 140 ? -17.118 6.630 37.351 1.00 77.19 140 HIS A O 1
ATOM 1123 N N . ILE A 1 141 ? -15.425 7.164 35.984 1.00 67.50 141 ILE A N 1
ATOM 1124 C CA . ILE A 1 141 ? -15.509 5.928 35.193 1.00 67.50 141 ILE A CA 1
ATOM 1125 C C . ILE A 1 141 ? -14.779 4.813 35.949 1.00 67.50 141 ILE A C 1
ATOM 1127 O O . ILE A 1 141 ? -13.566 4.873 36.143 1.00 67.50 141 ILE A O 1
ATOM 1131 N N . THR A 1 142 ? -15.525 3.804 36.404 1.00 55.94 142 THR A N 1
ATOM 1132 C CA . THR A 1 142 ? -15.009 2.702 37.241 1.00 55.94 142 THR A CA 1
ATOM 1133 C C . THR A 1 142 ? -14.391 1.566 36.418 1.00 55.94 142 THR A C 1
ATOM 1135 O O . THR A 1 142 ? -13.544 0.827 36.917 1.00 55.94 142 THR A O 1
ATOM 1138 N N . ARG A 1 143 ? -14.773 1.424 35.141 1.00 52.69 143 ARG A N 1
ATOM 1139 C CA . ARG A 1 143 ? -14.126 0.504 34.195 1.00 52.69 143 ARG A CA 1
ATOM 1140 C C . ARG A 1 143 ? -12.975 1.222 33.506 1.00 52.69 143 ARG A C 1
ATOM 1142 O O . ARG A 1 143 ? -13.150 2.325 33.005 1.00 52.69 143 ARG A O 1
ATOM 1149 N N . ARG A 1 144 ? -11.797 0.590 33.459 1.00 45.44 144 ARG A N 1
ATOM 1150 C CA . ARG A 1 144 ? -10.680 1.064 32.635 1.00 45.44 144 ARG A CA 1
ATOM 1151 C C . ARG A 1 144 ? -11.233 1.228 31.219 1.00 45.44 144 ARG A C 1
ATOM 1153 O O . ARG A 1 144 ? -11.632 0.224 30.626 1.00 45.44 144 ARG A O 1
ATOM 1160 N N . ALA A 1 145 ? -11.297 2.463 30.715 1.00 43.44 145 ALA A N 1
ATOM 1161 C CA . ALA A 1 145 ? -11.457 2.702 29.289 1.00 43.44 145 ALA A CA 1
ATOM 1162 C C . ALA A 1 145 ? -10.316 1.916 28.653 1.00 43.44 145 ALA A C 1
ATOM 1164 O O . ALA A 1 145 ? -9.137 2.243 28.810 1.00 43.44 145 ALA A O 1
ATOM 1165 N N . THR A 1 146 ? -10.653 0.748 28.120 1.00 42.19 146 THR A N 1
ATOM 1166 C CA . THR A 1 146 ? -9.652 -0.112 27.529 1.00 42.19 146 THR A CA 1
ATOM 1167 C C . THR A 1 146 ? -9.446 0.548 26.191 1.00 42.19 146 THR A C 1
ATOM 1169 O O . THR A 1 146 ? -10.270 0.386 25.292 1.00 42.19 146 THR A O 1
ATOM 1172 N N . GLN A 1 147 ? -8.406 1.381 26.086 1.00 44.16 147 GLN A N 1
ATOM 1173 C CA . GLN A 1 147 ? -7.861 1.707 24.779 1.00 44.16 147 GLN A CA 1
ATOM 1174 C C . GLN A 1 147 ? -7.771 0.371 24.047 1.00 44.16 147 GLN A C 1
ATOM 1176 O O . GLN A 1 147 ? -7.088 -0.546 24.508 1.00 44.16 147 GLN A O 1
ATOM 1181 N N . SER A 1 148 ? -8.528 0.240 22.957 1.00 46.91 148 SER A N 1
ATOM 1182 C CA . SER A 1 148 ? -8.392 -0.874 22.024 1.00 46.91 148 SER A CA 1
ATOM 1183 C C . SER A 1 148 ? -7.071 -0.698 21.287 1.00 46.91 148 SER A C 1
ATOM 1185 O O . SER A 1 148 ? -7.035 -0.490 20.079 1.00 46.91 148 SER A O 1
ATOM 1187 N N . PHE A 1 149 ? -5.952 -0.751 22.006 1.00 55.47 149 PHE A N 1
ATOM 1188 C CA . PHE A 1 149 ? -4.739 -1.211 21.375 1.00 55.47 149 PHE A CA 1
ATOM 1189 C C . PHE A 1 149 ? -4.977 -2.687 21.133 1.00 55.47 149 PHE A C 1
ATOM 1191 O O . PHE A 1 149 ? -4.845 -3.506 22.036 1.00 55.47 149 PHE A O 1
ATOM 1198 N N . MET A 1 150 ? -5.423 -2.980 19.916 1.00 71.12 150 MET A N 1
ATOM 1199 C CA . MET A 1 150 ? -5.378 -4.315 19.355 1.00 71.12 150 MET A CA 1
ATOM 1200 C C . MET A 1 150 ? -4.026 -4.927 19.720 1.00 71.12 150 MET A C 1
ATOM 1202 O O . MET A 1 150 ? -2.981 -4.381 19.348 1.00 71.12 150 MET A O 1
ATOM 1206 N N . ALA A 1 151 ? -4.049 -5.984 20.529 1.00 76.75 151 ALA A N 1
ATOM 1207 C CA . ALA A 1 151 ? -2.822 -6.662 20.911 1.00 76.75 151 ALA A CA 1
ATOM 1208 C C . ALA A 1 151 ? -2.260 -7.414 19.700 1.00 76.75 151 ALA A C 1
ATOM 1210 O O . ALA A 1 151 ? -3.017 -7.871 18.842 1.00 76.75 151 ALA A O 1
ATOM 1211 N N . PHE A 1 152 ? -0.936 -7.523 19.643 1.00 84.75 152 PHE A N 1
ATOM 1212 C CA . PHE A 1 152 ? -0.230 -8.301 18.633 1.00 84.75 152 PHE A CA 1
ATOM 1213 C C . PHE A 1 152 ? 0.272 -9.577 19.294 1.00 84.75 152 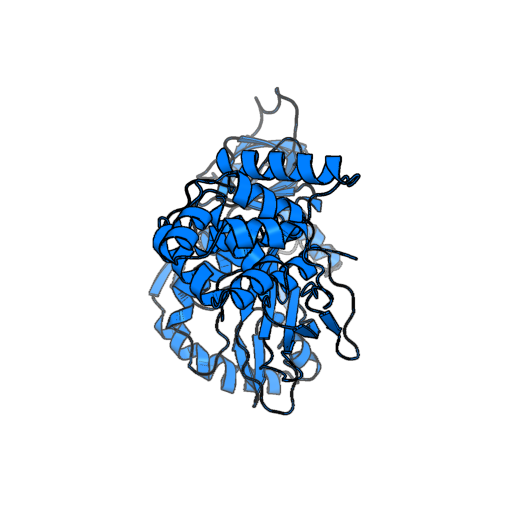PHE A C 1
ATOM 1215 O O . PHE A 1 152 ? 1.001 -9.513 20.282 1.00 84.75 152 PHE A O 1
ATOM 1222 N N . GLU A 1 153 ? -0.130 -10.717 18.755 1.00 87.81 153 GLU A N 1
ATOM 1223 C CA . GLU A 1 153 ? 0.445 -12.023 19.060 1.00 87.81 153 GLU A CA 1
ATOM 1224 C C . GLU A 1 153 ? 1.272 -12.471 17.850 1.00 87.81 153 GLU A C 1
ATOM 1226 O O . GLU A 1 153 ? 0.895 -12.209 16.708 1.00 87.81 153 GLU A O 1
ATOM 1231 N N . PHE A 1 154 ? 2.394 -13.146 18.080 1.00 87.00 154 PHE A N 1
ATOM 1232 C CA . PHE A 1 154 ? 3.209 -13.739 17.021 1.00 87.00 154 PHE A CA 1
ATOM 1233 C C . PHE A 1 154 ? 3.165 -15.256 17.175 1.00 87.00 154 PHE A C 1
ATOM 1235 O O . PHE A 1 154 ? 3.299 -15.776 18.285 1.00 87.00 154 PHE A O 1
ATOM 1242 N N . ALA A 1 155 ? 2.929 -15.970 16.075 1.00 83.88 155 ALA A N 1
ATOM 1243 C CA . ALA A 1 155 ? 3.006 -17.423 16.075 1.00 83.88 155 ALA A CA 1
ATOM 1244 C C . ALA A 1 155 ? 4.449 -17.897 16.326 1.00 83.88 155 ALA A C 1
ATOM 1246 O O . ALA A 1 155 ? 5.423 -17.173 16.099 1.00 83.88 155 ALA A O 1
ATOM 1247 N N . ALA A 1 156 ? 4.595 -19.135 16.804 1.00 75.00 156 ALA A N 1
ATOM 1248 C CA . ALA A 1 156 ? 5.899 -19.703 17.124 1.00 75.00 156 ALA A CA 1
ATOM 1249 C C . ALA A 1 156 ? 6.821 -19.725 15.889 1.00 75.00 156 ALA A C 1
ATOM 1251 O O . ALA A 1 156 ? 6.474 -20.296 14.858 1.00 75.00 156 ALA A O 1
ATOM 1252 N N . GLY A 1 157 ? 8.011 -19.128 16.013 1.00 69.62 157 GLY A N 1
ATOM 1253 C CA . GLY A 1 157 ? 9.008 -19.073 14.937 1.00 69.62 157 GLY A CA 1
ATOM 1254 C C . GLY A 1 157 ? 8.883 -17.875 13.990 1.00 69.62 157 GLY A C 1
ATOM 1255 O O . GLY A 1 157 ? 9.657 -17.789 13.039 1.00 69.62 157 GLY A O 1
ATOM 1256 N N . VAL A 1 158 ? 7.957 -16.944 14.241 1.00 76.00 158 VAL A N 1
ATOM 1257 C CA . VAL A 1 158 ? 7.860 -15.676 13.503 1.00 76.00 158 VAL A CA 1
ATOM 1258 C C . VAL A 1 158 ? 8.688 -14.600 14.207 1.00 76.00 158 VAL A C 1
ATOM 1260 O O . VAL A 1 158 ? 8.610 -14.451 15.423 1.00 76.00 158 VAL A O 1
ATOM 1263 N N . GLU A 1 159 ? 9.471 -13.830 13.449 1.00 72.81 159 GLU A N 1
ATOM 1264 C CA . GLU A 1 159 ? 10.183 -12.668 13.991 1.00 72.81 159 GLU A CA 1
ATOM 1265 C C . GLU A 1 159 ? 9.197 -11.631 14.547 1.00 72.81 159 GLU A C 1
ATOM 1267 O O . GLU A 1 159 ? 8.324 -11.136 13.834 1.00 72.81 159 GLU A O 1
ATOM 1272 N N . GLU A 1 160 ? 9.383 -11.244 15.809 1.00 73.25 160 GLU A N 1
ATOM 1273 C CA . GLU A 1 160 ? 8.527 -10.267 16.500 1.00 73.25 160 GLU A CA 1
ATOM 1274 C C . GLU A 1 160 ? 8.768 -8.810 16.053 1.00 73.25 160 GLU A C 1
ATOM 1276 O O . GLU A 1 160 ? 8.165 -7.873 16.584 1.00 73.25 160 GLU A O 1
ATOM 1281 N N . HIS A 1 161 ? 9.663 -8.580 15.086 1.00 73.75 161 HIS A N 1
ATOM 1282 C CA . HIS A 1 161 ? 10.069 -7.237 14.688 1.00 73.75 161 HIS A CA 1
ATOM 1283 C C . HIS A 1 161 ? 9.293 -6.722 13.468 1.00 73.75 161 HIS A C 1
ATOM 1285 O O . HIS A 1 161 ? 9.557 -7.090 12.320 1.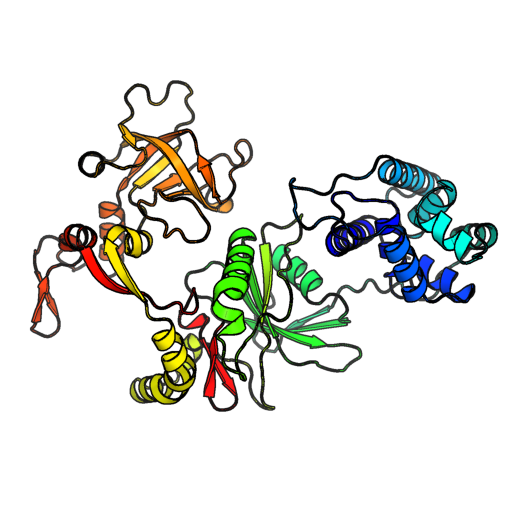00 73.75 161 HIS A O 1
ATOM 1291 N N . LEU A 1 162 ? 8.361 -5.806 13.731 1.00 80.50 162 LEU A N 1
ATOM 1292 C CA . LEU A 1 162 ? 7.730 -4.942 12.735 1.00 80.50 162 LEU A CA 1
ATOM 1293 C C . LEU A 1 162 ? 8.047 -3.481 13.054 1.00 80.50 162 LEU A C 1
ATOM 1295 O O . LEU A 1 162 ? 8.090 -3.082 14.220 1.00 80.50 162 LEU A O 1
ATOM 1299 N N . GLU A 1 163 ? 8.229 -2.676 12.013 1.00 80.25 163 GLU A N 1
ATOM 1300 C CA . GLU A 1 163 ? 8.486 -1.245 12.166 1.00 80.25 163 GLU A CA 1
ATOM 1301 C C . GLU A 1 163 ? 7.269 -0.513 12.749 1.00 80.25 163 GLU A C 1
ATOM 1303 O O . GLU A 1 163 ? 6.121 -0.956 12.623 1.00 80.25 163 GLU A O 1
ATOM 1308 N N . HIS A 1 164 ? 7.506 0.652 13.360 1.00 74.19 164 HIS A N 1
ATOM 1309 C CA . HIS A 1 164 ? 6.451 1.447 13.994 1.00 74.19 164 HIS A CA 1
ATOM 1310 C C . HIS A 1 164 ? 5.296 1.770 13.031 1.00 74.19 164 HIS A C 1
ATOM 1312 O O . HIS A 1 164 ? 4.127 1.595 13.382 1.00 74.19 164 HIS A O 1
ATOM 1318 N N . ASP A 1 165 ? 5.619 2.157 11.798 1.00 72.00 165 ASP A N 1
ATOM 1319 C CA . ASP A 1 165 ? 4.647 2.508 10.758 1.00 72.00 165 ASP A CA 1
ATOM 1320 C C . ASP A 1 165 ? 3.870 1.291 10.232 1.00 72.00 165 ASP A C 1
ATOM 1322 O O . ASP A 1 165 ? 2.677 1.387 9.917 1.00 72.00 165 ASP A O 1
ATOM 1326 N N . GLN A 1 166 ? 4.505 0.114 10.208 1.00 84.00 166 GLN A N 1
ATOM 1327 C CA . GLN A 1 166 ? 3.851 -1.151 9.860 1.00 84.00 166 GLN A CA 1
ATOM 1328 C C . GLN A 1 166 ? 2.840 -1.548 10.942 1.00 84.00 166 GLN A C 1
ATOM 1330 O O . GLN A 1 166 ? 1.686 -1.852 10.636 1.00 84.00 166 GLN A O 1
ATOM 1335 N N . LEU A 1 167 ? 3.234 -1.472 12.218 1.00 82.56 167 LEU A N 1
ATOM 1336 C CA . LEU A 1 167 ? 2.338 -1.714 13.353 1.00 82.56 167 LEU A CA 1
ATOM 1337 C C . LEU A 1 167 ? 1.179 -0.714 13.379 1.00 82.56 167 LEU A C 1
ATOM 1339 O O . LEU A 1 167 ? 0.036 -1.093 13.642 1.00 82.56 167 LEU A O 1
ATOM 1343 N N . TYR A 1 168 ? 1.452 0.558 13.091 1.00 75.00 168 TYR A N 1
ATOM 1344 C CA . TYR A 1 168 ? 0.425 1.589 13.003 1.00 75.00 168 TYR A CA 1
ATOM 1345 C C . TYR A 1 168 ? -0.582 1.292 11.884 1.00 75.00 168 TYR A C 1
ATOM 1347 O O . TYR A 1 168 ? -1.792 1.340 12.119 1.00 75.00 168 TYR A O 1
ATOM 1355 N N . SER A 1 169 ? -0.100 0.890 10.706 1.00 80.12 169 SER A N 1
ATOM 1356 C CA . SER A 1 169 ? -0.947 0.467 9.586 1.00 80.12 169 SER A CA 1
ATOM 1357 C C . SER A 1 169 ? -1.815 -0.742 9.956 1.00 80.12 169 SER A C 1
ATOM 1359 O O . SER A 1 169 ? -3.028 -0.702 9.757 1.00 80.12 169 SER A O 1
ATOM 1361 N N . LEU A 1 170 ? -1.250 -1.769 10.602 1.00 84.81 170 LEU A N 1
ATOM 1362 C CA . LEU A 1 170 ? -1.998 -2.952 11.056 1.00 84.81 170 LEU A CA 1
ATOM 1363 C C . LEU A 1 170 ? -3.114 -2.605 12.049 1.00 84.81 170 LEU A C 1
ATOM 1365 O O . LEU A 1 170 ? -4.247 -3.065 11.885 1.00 84.81 170 LEU A O 1
ATOM 1369 N N . ARG A 1 171 ? -2.840 -1.733 13.031 1.00 81.06 171 ARG A N 1
ATOM 1370 C CA . ARG A 1 171 ? -3.863 -1.266 13.991 1.00 81.06 171 ARG A CA 1
ATOM 1371 C C . ARG A 1 171 ? -5.050 -0.622 13.286 1.00 81.06 171 ARG A C 1
ATOM 1373 O O . ARG A 1 171 ? -6.190 -0.775 13.717 1.00 81.06 171 ARG A O 1
ATOM 1380 N N . ARG A 1 172 ? -4.779 0.106 12.204 1.00 76.12 172 ARG A N 1
ATOM 1381 C CA . ARG A 1 172 ? -5.795 0.786 11.399 1.00 76.12 172 ARG A CA 1
ATOM 1382 C C . ARG A 1 172 ? -6.563 -0.199 10.514 1.00 76.12 172 ARG A C 1
ATOM 1384 O O . ARG A 1 172 ? -7.768 -0.038 10.359 1.00 76.12 172 ARG A O 1
ATOM 1391 N N . MET A 1 173 ? -5.889 -1.215 9.973 1.00 81.06 173 MET A N 1
ATOM 1392 C CA . MET A 1 173 ? -6.477 -2.227 9.085 1.00 81.06 173 MET A CA 1
ATOM 1393 C C . MET A 1 173 ? -7.448 -3.178 9.784 1.00 81.06 173 MET A C 1
ATOM 1395 O O . MET A 1 173 ? -8.455 -3.554 9.187 1.00 81.06 173 MET A O 1
ATOM 1399 N N . PHE A 1 174 ? -7.179 -3.542 11.037 1.00 82.69 174 PHE A N 1
ATOM 1400 C CA . PHE A 1 174 ? -8.029 -4.450 11.820 1.00 82.69 174 PHE A CA 1
ATOM 1401 C C . PHE A 1 174 ? -8.803 -3.716 12.925 1.00 82.69 174 PHE A C 1
ATOM 1403 O O . PHE A 1 174 ? -9.136 -4.290 13.963 1.00 82.69 174 PHE A O 1
ATOM 1410 N N . HIS A 1 175 ? -9.086 -2.426 12.730 1.00 72.75 175 HIS A N 1
ATOM 1411 C CA . HIS A 1 175 ? -9.833 -1.634 13.702 1.00 72.75 175 HIS A CA 1
ATOM 1412 C C . HIS A 1 175 ? -11.168 -2.315 14.062 1.00 72.75 175 HIS A C 1
ATOM 1414 O O . HIS A 1 175 ? -11.997 -2.573 13.193 1.00 72.75 175 HIS A O 1
ATOM 1420 N N . GLY A 1 176 ? -11.372 -2.599 15.352 1.00 70.56 176 GLY A N 1
ATOM 1421 C CA . GLY A 1 176 ? -12.556 -3.295 15.871 1.00 70.56 176 GLY A CA 1
ATOM 1422 C C . GLY A 1 176 ? -12.252 -4.638 16.541 1.00 70.56 176 GLY A C 1
ATOM 1423 O O . GLY A 1 176 ? -13.008 -5.039 17.431 1.00 70.56 176 GLY A O 1
ATOM 1424 N N . TYR A 1 177 ? -11.128 -5.276 16.197 1.00 79.12 177 TYR A N 1
ATOM 1425 C CA . TYR A 1 177 ? -10.659 -6.506 16.840 1.00 79.12 177 TYR A CA 1
ATOM 1426 C C . TYR A 1 177 ? -9.926 -6.226 18.156 1.00 79.12 177 TYR A C 1
ATOM 1428 O O . TYR A 1 177 ? -9.228 -5.220 18.301 1.00 79.12 177 TYR A O 1
ATOM 1436 N N . SER A 1 178 ? -10.075 -7.132 19.127 1.00 77.56 178 SER A N 1
ATOM 1437 C CA . SER A 1 178 ? -9.363 -7.058 20.411 1.00 77.56 178 SER A CA 1
ATOM 1438 C C . SER A 1 178 ? -7.878 -7.376 20.268 1.00 77.56 178 SER A C 1
ATOM 1440 O O . SER A 1 178 ? -7.052 -6.801 20.975 1.00 77.56 178 SER A O 1
ATOM 1442 N N . LYS A 1 179 ? -7.539 -8.287 19.354 1.00 86.50 179 LYS A N 1
ATOM 1443 C CA . LYS A 1 179 ? -6.166 -8.696 19.073 1.00 86.50 179 LYS A CA 1
ATOM 1444 C C . LYS A 1 179 ? -6.046 -9.289 17.672 1.00 86.50 179 LYS A C 1
ATOM 1446 O O . LYS A 1 179 ? -7.038 -9.734 17.096 1.00 86.50 179 LYS A O 1
ATOM 1451 N N . ILE A 1 180 ? -4.835 -9.278 17.136 1.00 90.00 180 ILE A N 1
ATOM 1452 C CA . ILE A 1 180 ? -4.471 -9.985 15.912 1.00 90.00 180 ILE A CA 1
ATOM 1453 C C . ILE A 1 180 ? -3.281 -10.892 16.197 1.00 90.00 180 ILE A C 1
ATOM 1455 O O . ILE A 1 180 ? -2.411 -10.545 16.998 1.00 90.00 180 ILE A O 1
ATOM 1459 N N . ARG A 1 181 ? -3.233 -12.033 15.516 1.00 90.56 181 ARG A N 1
ATOM 1460 C CA . ARG A 1 181 ? -2.093 -12.943 15.540 1.00 90.56 181 ARG A CA 1
ATOM 1461 C C . ARG A 1 181 ? -1.415 -12.942 14.177 1.00 90.56 181 ARG A C 1
ATOM 1463 O O . ARG A 1 181 ? -2.074 -13.128 13.159 1.00 90.56 181 ARG A O 1
ATOM 1470 N N . ILE A 1 182 ? -0.113 -12.692 14.154 1.00 90.06 182 ILE A N 1
ATOM 1471 C CA . ILE A 1 182 ? 0.714 -12.751 12.950 1.00 90.06 182 ILE A CA 1
ATOM 1472 C C . ILE A 1 182 ? 1.210 -14.190 12.819 1.00 90.06 182 ILE A C 1
ATOM 1474 O O . ILE A 1 182 ? 2.037 -14.642 13.611 1.00 90.06 182 ILE A O 1
ATOM 1478 N N . GLU A 1 183 ? 0.676 -14.905 11.833 1.00 85.38 183 GLU A N 1
ATOM 1479 C CA . GLU A 1 183 ? 0.941 -16.334 11.625 1.00 85.38 183 GLU A CA 1
ATOM 1480 C C . GLU A 1 183 ? 2.263 -16.565 10.897 1.00 85.38 183 GLU A C 1
ATOM 1482 O O . GLU A 1 183 ? 2.990 -17.512 11.183 1.00 85.38 183 GLU A O 1
ATOM 1487 N N . SER A 1 184 ? 2.583 -15.698 9.936 1.00 81.00 184 SER A N 1
ATOM 1488 C CA . SER A 1 184 ? 3.826 -15.783 9.173 1.00 81.00 184 SER A CA 1
ATOM 1489 C C . SER A 1 184 ? 4.104 -14.497 8.411 1.00 81.00 184 SER A C 1
ATOM 1491 O O . SER A 1 184 ? 3.176 -13.805 7.978 1.00 81.00 184 SER A O 1
ATOM 1493 N N . ARG A 1 185 ? 5.386 -14.230 8.166 1.00 83.50 185 ARG A N 1
ATOM 1494 C CA . ARG A 1 185 ? 5.839 -13.252 7.177 1.00 83.50 185 ARG A CA 1
ATOM 1495 C C . ARG A 1 185 ? 6.123 -13.978 5.870 1.00 83.50 185 ARG A C 1
ATOM 1497 O O . ARG A 1 185 ? 6.946 -14.889 5.842 1.00 83.50 185 ARG A O 1
ATOM 1504 N N . LEU A 1 186 ? 5.443 -13.580 4.803 1.00 76.38 186 LEU A N 1
ATOM 1505 C CA . LEU A 1 186 ? 5.695 -14.131 3.477 1.00 76.38 186 LEU A CA 1
ATOM 1506 C C . LEU A 1 186 ? 6.903 -13.421 2.878 1.00 76.38 186 LEU A C 1
ATOM 1508 O O . LEU A 1 186 ? 7.087 -12.212 3.060 1.00 76.38 186 LEU A O 1
ATOM 1512 N N . THR A 1 187 ? 7.747 -14.167 2.169 1.00 64.50 187 THR A N 1
ATOM 1513 C CA . THR A 1 187 ? 8.928 -13.564 1.551 1.00 64.50 187 THR A CA 1
ATOM 1514 C C . THR A 1 187 ? 8.486 -12.752 0.334 1.00 64.50 187 THR A C 1
ATOM 1516 O O . THR A 1 187 ? 8.231 -13.292 -0.742 1.00 64.50 187 THR A O 1
ATOM 1519 N N . GLY A 1 188 ? 8.369 -11.432 0.501 1.00 52.25 188 GLY A N 1
ATOM 1520 C CA . GLY A 1 188 ? 8.093 -10.500 -0.594 1.00 52.25 188 GLY A CA 1
ATOM 1521 C C . GLY A 1 188 ? 9.126 -10.633 -1.716 1.00 52.25 188 GLY A C 1
ATOM 1522 O O . GLY A 1 188 ? 10.257 -11.075 -1.501 1.00 52.25 188 GLY A O 1
ATOM 1523 N N . GLY A 1 189 ? 8.736 -10.362 -2.960 1.00 49.34 189 GLY A N 1
ATOM 1524 C CA . GLY A 1 189 ? 9.676 -10.276 -4.075 1.00 49.34 189 GLY A CA 1
ATOM 1525 C C . GLY A 1 189 ? 10.494 -8.993 -4.035 1.00 49.34 189 GLY A C 1
ATOM 1526 O O . GLY A 1 189 ? 10.709 -8.405 -2.985 1.00 49.34 189 GLY A O 1
ATOM 1527 N N . TYR A 1 190 ? 10.978 -8.564 -5.196 1.00 46.88 190 TYR A N 1
ATOM 1528 C CA . TYR A 1 190 ? 11.871 -7.409 -5.357 1.00 46.88 190 TYR A CA 1
ATOM 1529 C C . TYR A 1 190 ? 11.254 -6.055 -4.930 1.00 46.88 190 TYR A C 1
ATOM 1531 O O . TYR A 1 190 ? 11.911 -5.016 -5.018 1.00 46.88 190 TYR A O 1
ATOM 1539 N N . THR A 1 191 ? 10.001 -6.045 -4.474 1.00 52.69 191 THR A N 1
ATOM 1540 C CA . THR A 1 191 ? 9.303 -4.900 -3.892 1.00 52.69 191 THR A CA 1
ATOM 1541 C C . THR A 1 191 ? 9.578 -4.796 -2.392 1.00 52.69 191 THR A C 1
ATOM 1543 O O . THR A 1 191 ? 9.432 -5.763 -1.654 1.00 52.69 191 THR A O 1
ATOM 1546 N N . ALA A 1 192 ? 9.875 -3.589 -1.905 1.00 64.06 192 ALA A N 1
ATOM 1547 C CA . ALA A 1 192 ? 10.095 -3.299 -0.480 1.00 64.06 192 ALA A CA 1
ATOM 1548 C C . ALA A 1 192 ? 8.827 -3.420 0.406 1.00 64.06 192 ALA A C 1
ATOM 1550 O O . ALA A 1 192 ? 8.791 -2.883 1.508 1.00 64.06 192 ALA A O 1
ATOM 1551 N N . SER A 1 193 ? 7.759 -4.068 -0.071 1.00 76.62 193 SER A N 1
ATOM 1552 C CA . SER A 1 193 ? 6.519 -4.254 0.685 1.00 76.62 193 SER A CA 1
ATOM 1553 C C . SER A 1 193 ? 6.591 -5.478 1.596 1.00 76.62 193 SER A C 1
ATOM 1555 O O . SER A 1 193 ? 7.017 -6.556 1.184 1.00 76.62 193 SER A O 1
ATOM 1557 N N . CYS A 1 194 ? 6.090 -5.320 2.813 1.00 84.75 194 CYS A N 1
ATOM 1558 C CA . CYS A 1 194 ? 5.918 -6.367 3.805 1.00 84.75 194 CYS A CA 1
ATOM 1559 C C . CYS A 1 194 ? 4.621 -7.143 3.533 1.00 84.75 194 CYS A C 1
ATOM 1561 O O . CYS A 1 194 ? 3.548 -6.544 3.456 1.00 84.75 194 CYS A O 1
ATOM 1563 N N . LEU A 1 195 ? 4.716 -8.469 3.411 1.00 86.94 195 LEU A N 1
ATOM 1564 C CA . LEU A 1 195 ? 3.571 -9.372 3.287 1.00 86.94 195 LEU A CA 1
ATOM 1565 C C . LEU A 1 195 ? 3.430 -10.217 4.553 1.00 86.94 195 LEU A C 1
ATOM 1567 O O . LEU A 1 195 ? 4.381 -10.871 4.984 1.00 86.94 195 LEU A O 1
ATOM 1571 N N . LEU A 1 196 ? 2.239 -10.210 5.142 1.00 88.00 196 LEU A N 1
ATOM 1572 C CA . LEU A 1 196 ? 1.932 -10.882 6.402 1.00 88.00 196 LEU A CA 1
ATOM 1573 C C . LEU A 1 196 ? 0.669 -11.726 6.260 1.00 88.00 196 LEU A C 1
ATOM 1575 O O . LEU A 1 196 ? -0.284 -11.318 5.602 1.00 88.00 196 LEU A O 1
ATOM 1579 N N . VAL A 1 197 ? 0.641 -12.871 6.929 1.00 87.19 197 VAL A N 1
ATOM 1580 C CA . VAL A 1 197 ? -0.589 -13.629 7.178 1.00 87.19 197 VAL A CA 1
ATOM 1581 C C . VAL A 1 197 ? -1.046 -13.296 8.590 1.00 87.19 197 VAL A C 1
ATOM 1583 O O . VAL A 1 197 ? -0.280 -13.452 9.541 1.00 87.19 197 VAL A O 1
ATOM 1586 N N . VAL A 1 198 ? -2.274 -12.801 8.720 1.00 89.38 198 VAL A N 1
ATOM 1587 C CA . VAL A 1 198 ? -2.812 -12.273 9.974 1.00 89.38 198 VAL A CA 1
ATOM 1588 C C . VAL A 1 198 ? -4.164 -12.905 10.273 1.00 89.38 198 VAL A C 1
ATOM 1590 O O . VAL A 1 198 ? -5.082 -12.812 9.462 1.00 89.38 198 VAL A O 1
ATOM 1593 N N . THR A 1 199 ? -4.307 -13.477 11.464 1.00 89.88 199 THR A N 1
ATOM 1594 C CA . THR A 1 199 ? -5.569 -14.005 11.990 1.00 89.88 199 THR A CA 1
ATOM 1595 C C . THR A 1 199 ? -6.160 -12.991 12.972 1.00 89.88 199 THR A C 1
ATOM 1597 O O . THR A 1 199 ? -5.577 -12.756 14.038 1.00 89.88 199 THR A O 1
ATOM 1600 N N . PRO A 1 200 ? -7.283 -12.331 12.643 1.00 88.62 200 PRO A N 1
ATOM 1601 C CA . PRO A 1 200 ? -7.939 -11.420 13.568 1.00 88.62 200 PRO A CA 1
ATOM 1602 C C . PRO A 1 200 ? -8.786 -12.180 14.598 1.00 88.62 200 PRO A C 1
ATOM 1604 O O . PRO A 1 200 ? -9.440 -13.170 14.277 1.00 88.62 200 PRO A O 1
ATOM 1607 N N . ILE A 1 201 ? -8.774 -11.722 15.856 1.00 85.50 201 ILE A N 1
ATOM 1608 C CA . ILE A 1 201 ? -9.431 -12.420 16.969 1.00 85.50 201 ILE A CA 1
ATOM 1609 C C . ILE A 1 201 ? -10.291 -11.435 17.780 1.00 85.50 201 ILE A C 1
ATOM 1611 O O . ILE A 1 201 ? -9.821 -10.393 18.261 1.00 85.50 201 ILE A O 1
ATOM 1615 N N . SER A 1 202 ? -11.572 -11.773 17.947 1.00 81.06 202 SER A N 1
ATOM 1616 C CA . SER A 1 202 ? -12.573 -10.972 18.665 1.00 81.06 202 SER A CA 1
ATOM 1617 C C . SER A 1 202 ? -13.254 -11.800 19.749 1.00 81.06 202 SER A C 1
ATOM 1619 O O . SER A 1 202 ? -13.859 -12.820 19.439 1.00 81.06 202 SER A O 1
ATOM 1621 N N . MET A 1 203 ? -13.184 -11.357 21.011 1.00 72.19 203 MET A N 1
ATOM 1622 C CA . MET A 1 203 ? -13.819 -12.034 22.160 1.00 72.19 203 MET A CA 1
ATOM 1623 C C . MET A 1 203 ? -13.587 -13.560 22.164 1.00 72.19 203 MET A C 1
ATOM 1625 O O . MET A 1 203 ? -14.533 -14.338 22.246 1.00 72.19 203 MET A O 1
ATOM 1629 N N . ASP A 1 204 ? -12.322 -13.963 22.004 1.00 69.69 204 ASP A N 1
ATOM 1630 C CA . ASP A 1 204 ? -11.850 -15.359 21.950 1.00 69.69 204 ASP A CA 1
ATOM 1631 C C . ASP A 1 204 ? -12.353 -16.210 20.771 1.00 69.69 204 ASP A C 1
ATOM 1633 O O . ASP A 1 204 ? -12.106 -17.414 20.719 1.00 69.69 204 ASP A O 1
ATOM 1637 N N . LYS A 1 205 ? -12.992 -15.590 19.774 1.00 80.19 205 LYS A N 1
ATOM 1638 C CA . LYS A 1 205 ? -13.282 -16.209 18.480 1.00 80.19 205 LYS A CA 1
ATOM 1639 C C . LYS A 1 205 ? -12.247 -15.777 17.443 1.00 80.19 205 LYS A C 1
ATOM 1641 O O . LYS A 1 205 ? -12.056 -14.579 17.220 1.00 80.19 205 LYS A O 1
ATOM 1646 N N . GLU A 1 206 ? -11.615 -16.752 16.797 1.00 85.50 206 GLU A N 1
ATOM 1647 C CA . GLU A 1 206 ? -10.727 -16.526 15.653 1.00 85.50 206 GLU A CA 1
ATOM 1648 C C . GLU A 1 206 ? -11.558 -16.426 14.370 1.00 85.50 206 GLU A C 1
ATOM 1650 O O . GLU A 1 206 ? -12.386 -17.295 14.083 1.00 85.50 206 GLU A O 1
ATOM 1655 N N . ASP A 1 207 ? -11.361 -15.344 13.623 1.00 84.50 207 ASP A N 1
ATOM 1656 C CA . ASP A 1 207 ? -11.907 -15.206 12.277 1.00 84.50 207 ASP A CA 1
ATOM 1657 C C . ASP A 1 207 ? -10.882 -15.716 11.245 1.00 84.50 207 ASP A C 1
ATOM 1659 O O . ASP A 1 207 ? -9.743 -16.042 11.579 1.00 84.50 207 ASP A O 1
ATOM 1663 N N . ALA A 1 208 ? -11.298 -15.843 9.982 1.00 82.06 208 ALA A N 1
ATOM 1664 C CA . ALA A 1 208 ? -10.454 -16.426 8.940 1.00 82.06 208 ALA A CA 1
ATOM 1665 C C . ALA A 1 208 ? -9.140 -15.633 8.746 1.00 82.06 208 ALA A C 1
ATOM 1667 O O . ALA A 1 208 ? -9.176 -14.396 8.762 1.00 82.06 208 ALA A O 1
ATOM 1668 N N . PRO A 1 209 ? -7.998 -16.309 8.512 1.00 85.75 209 PRO A N 1
ATOM 1669 C CA . PRO A 1 209 ? -6.741 -15.638 8.204 1.00 85.75 209 PRO A CA 1
ATOM 1670 C C . PRO A 1 209 ? -6.848 -14.752 6.959 1.00 85.75 209 PRO A C 1
ATOM 1672 O O . PRO A 1 209 ? -7.509 -15.087 5.977 1.00 85.75 209 PRO A O 1
ATOM 1675 N N . ILE A 1 210 ? -6.165 -13.613 6.994 1.00 87.94 210 ILE A N 1
ATOM 1676 C CA . ILE A 1 210 ? -6.149 -12.601 5.937 1.00 87.94 210 ILE A CA 1
ATOM 1677 C C . ILE A 1 210 ? -4.701 -12.324 5.553 1.00 87.94 210 ILE A C 1
ATOM 1679 O O . ILE A 1 210 ? -3.824 -12.210 6.412 1.00 87.94 210 ILE A O 1
ATOM 1683 N N . VAL A 1 211 ? -4.445 -12.176 4.254 1.00 87.75 211 VAL A N 1
ATOM 1684 C CA . VAL A 1 211 ? -3.133 -11.747 3.765 1.00 87.75 211 VAL A CA 1
ATOM 1685 C C . VAL A 1 211 ? -3.100 -10.227 3.709 1.00 87.75 211 VAL A C 1
ATOM 1687 O O . VAL A 1 211 ? -3.974 -9.584 3.132 1.00 87.75 211 VAL A O 1
ATOM 1690 N N . VAL A 1 212 ? -2.083 -9.641 4.320 1.00 89.50 212 VAL A N 1
ATOM 1691 C CA . VAL A 1 212 ? -1.887 -8.202 4.442 1.00 89.50 212 VAL A CA 1
ATOM 1692 C C . VAL A 1 212 ? -0.631 -7.814 3.685 1.00 89.50 212 VAL A C 1
ATOM 1694 O O . VAL A 1 212 ? 0.444 -8.335 3.972 1.00 89.50 212 VAL A O 1
ATOM 1697 N N . LYS A 1 213 ? -0.758 -6.868 2.754 1.00 88.81 213 LYS A N 1
ATOM 1698 C CA . LYS A 1 213 ? 0.383 -6.231 2.088 1.00 88.81 213 LYS A CA 1
ATOM 1699 C C . LYS A 1 213 ? 0.520 -4.809 2.605 1.00 88.81 213 LYS A C 1
ATOM 1701 O O . LYS A 1 213 ? -0.452 -4.062 2.551 1.00 88.81 213 LYS A O 1
ATOM 1706 N N . ILE A 1 214 ? 1.697 -4.446 3.107 1.00 88.31 214 ILE A N 1
ATOM 1707 C CA . ILE A 1 214 ? 2.041 -3.100 3.583 1.00 88.31 214 ILE A CA 1
ATOM 1708 C C . ILE A 1 214 ? 3.249 -2.608 2.798 1.00 88.31 214 ILE A C 1
ATOM 1710 O O . ILE A 1 214 ? 4.251 -3.306 2.692 1.00 88.31 214 ILE A O 1
ATOM 1714 N N . GLY A 1 215 ? 3.189 -1.401 2.257 1.00 84.06 215 GLY A N 1
ATOM 1715 C CA . GLY A 1 215 ? 4.282 -0.815 1.487 1.00 84.06 215 GLY A CA 1
ATOM 1716 C C . GLY A 1 215 ? 4.084 0.681 1.309 1.00 84.06 215 GLY A C 1
ATOM 1717 O O . GLY A 1 215 ? 3.173 1.252 1.901 1.00 84.06 215 GLY A O 1
ATOM 1718 N N . ALA A 1 216 ? 4.922 1.314 0.489 1.00 77.69 216 ALA A N 1
ATOM 1719 C CA . ALA A 1 216 ? 4.797 2.740 0.195 1.00 77.69 216 ALA A CA 1
ATOM 1720 C C . ALA A 1 216 ? 3.371 3.094 -0.264 1.00 77.69 216 ALA A C 1
ATOM 1722 O O . ALA A 1 216 ? 2.798 2.379 -1.096 1.00 77.69 216 ALA A O 1
ATOM 1723 N N . VAL A 1 217 ? 2.824 4.198 0.264 1.00 70.19 217 VAL A N 1
ATOM 1724 C CA . VAL A 1 217 ? 1.438 4.642 0.016 1.00 70.19 217 VAL A CA 1
ATOM 1725 C C . VAL A 1 217 ? 1.093 4.602 -1.470 1.00 70.19 217 VAL A C 1
ATOM 1727 O O . VAL A 1 217 ? 0.124 3.955 -1.865 1.00 70.19 217 VAL A O 1
ATOM 1730 N N . ASP A 1 218 ? 1.923 5.222 -2.305 1.00 64.69 218 ASP A N 1
ATOM 1731 C CA . ASP A 1 218 ? 1.657 5.325 -3.737 1.00 64.69 218 ASP A CA 1
ATOM 1732 C C . ASP A 1 218 ? 1.609 3.966 -4.440 1.00 64.69 218 ASP A C 1
ATOM 1734 O O . ASP A 1 218 ? 0.816 3.775 -5.360 1.00 64.69 218 ASP A O 1
ATOM 1738 N N . SER A 1 219 ? 2.457 3.020 -4.033 1.00 74.94 219 SER A N 1
ATOM 1739 C CA . SER A 1 219 ? 2.499 1.678 -4.621 1.00 74.94 219 SER A CA 1
ATOM 1740 C C . SER A 1 219 ? 1.231 0.898 -4.291 1.00 74.94 219 SER A C 1
ATOM 1742 O O . SER A 1 219 ? 0.607 0.335 -5.185 1.00 74.94 219 SER A O 1
ATOM 1744 N N . ILE A 1 220 ? 0.815 0.924 -3.025 1.00 81.19 220 ILE A N 1
ATOM 1745 C CA . ILE A 1 220 ? -0.368 0.204 -2.537 1.00 81.19 220 ILE A CA 1
ATOM 1746 C C . ILE A 1 220 ? -1.665 0.805 -3.100 1.00 81.19 220 ILE A C 1
ATOM 1748 O O . ILE A 1 220 ? -2.602 0.081 -3.443 1.00 81.19 220 ILE A O 1
ATOM 1752 N N . LEU A 1 221 ? -1.738 2.133 -3.222 1.00 75.50 221 LEU A N 1
ATOM 1753 C CA . LEU A 1 221 ? -2.893 2.798 -3.828 1.00 75.50 221 LEU A CA 1
ATOM 1754 C C . LEU A 1 221 ? -3.004 2.496 -5.328 1.00 75.50 221 LEU A C 1
ATOM 1756 O O . LEU A 1 221 ? -4.106 2.215 -5.805 1.00 75.50 221 LEU A O 1
ATOM 1760 N N . ASP A 1 222 ? -1.888 2.526 -6.059 1.00 73.19 222 ASP A N 1
ATOM 1761 C CA . ASP A 1 222 ? -1.821 2.162 -7.481 1.00 73.19 222 ASP A CA 1
ATOM 1762 C C . ASP A 1 222 ? -2.226 0.694 -7.696 1.00 73.19 222 ASP A C 1
ATOM 1764 O O . ASP A 1 222 ? -3.072 0.397 -8.539 1.00 73.19 222 ASP A O 1
ATOM 1768 N N . GLU A 1 223 ? -1.725 -0.219 -6.861 1.00 79.44 223 GLU A N 1
ATOM 1769 C CA . GLU A 1 223 ? -2.111 -1.634 -6.848 1.00 79.44 223 GLU A CA 1
ATOM 1770 C C . GLU A 1 223 ? -3.625 -1.817 -6.686 1.00 79.44 223 GLU A C 1
ATOM 1772 O O . GLU A 1 223 ? -4.287 -2.427 -7.529 1.00 79.44 223 GLU A O 1
ATOM 1777 N N . ALA A 1 224 ? -4.222 -1.210 -5.661 1.00 78.44 224 ALA A N 1
ATOM 1778 C CA . ALA A 1 224 ? -5.654 -1.338 -5.415 1.00 78.44 224 ALA A CA 1
ATOM 1779 C C . ALA A 1 224 ? -6.518 -0.731 -6.532 1.00 78.44 224 ALA A C 1
ATOM 1781 O O . ALA A 1 224 ? -7.603 -1.244 -6.848 1.00 78.44 224 ALA A O 1
ATOM 1782 N N . GLN A 1 225 ? -6.048 0.354 -7.155 1.00 74.94 225 GLN A N 1
ATOM 1783 C CA . GLN A 1 225 ? -6.690 0.939 -8.330 1.00 74.94 225 GLN A CA 1
ATOM 1784 C C . GLN A 1 225 ? -6.622 -0.006 -9.534 1.00 74.94 225 GLN A C 1
ATOM 1786 O O . GLN A 1 225 ? -7.649 -0.231 -10.184 1.00 74.94 225 GLN A O 1
ATOM 1791 N N . ARG A 1 226 ? -5.454 -0.599 -9.814 1.00 76.06 226 ARG A N 1
ATOM 1792 C CA . ARG A 1 226 ? -5.257 -1.574 -10.900 1.00 76.06 226 ARG A CA 1
ATOM 1793 C C . ARG A 1 226 ? -6.106 -2.818 -10.693 1.00 76.06 226 ARG A C 1
ATOM 1795 O O . ARG A 1 226 ? -6.844 -3.194 -11.608 1.00 76.06 226 ARG A O 1
ATOM 1802 N N . TYR A 1 227 ? -6.105 -3.373 -9.483 1.00 79.88 227 TYR A N 1
ATOM 1803 C CA . TYR A 1 227 ? -6.964 -4.491 -9.116 1.00 79.88 227 TYR A CA 1
ATOM 1804 C C . TYR A 1 227 ? -8.435 -4.165 -9.400 1.00 79.88 227 TYR A C 1
ATOM 1806 O O . TYR A 1 227 ? -9.134 -4.912 -10.087 1.00 79.88 227 TYR A O 1
ATOM 1814 N N . THR A 1 228 ? -8.912 -3.008 -8.929 1.00 78.06 228 THR A N 1
ATOM 1815 C CA . THR A 1 228 ? -10.313 -2.594 -9.101 1.00 78.06 228 THR A CA 1
ATOM 1816 C C . THR A 1 228 ? -10.681 -2.412 -10.572 1.00 78.06 228 THR A C 1
ATOM 1818 O O . THR A 1 228 ? -11.788 -2.773 -10.978 1.00 78.06 228 THR A O 1
ATOM 1821 N N . ARG A 1 229 ? -9.765 -1.861 -11.372 1.00 77.19 229 ARG A N 1
ATOM 1822 C CA . ARG A 1 229 ? -10.000 -1.525 -12.778 1.00 77.19 229 ARG A CA 1
ATOM 1823 C C . ARG A 1 229 ? -9.927 -2.734 -13.707 1.00 77.19 229 ARG A C 1
ATOM 1825 O O . ARG A 1 229 ? -10.702 -2.796 -14.659 1.00 77.19 229 ARG A O 1
ATOM 1832 N N . TYR A 1 230 ? -9.012 -3.666 -13.449 1.00 74.88 230 TYR A N 1
ATOM 1833 C CA . TYR A 1 230 ? -8.643 -4.706 -14.412 1.00 74.88 230 TYR A CA 1
ATOM 1834 C C . TYR A 1 230 ? -8.884 -6.144 -13.920 1.00 74.88 230 TYR A C 1
ATOM 1836 O O . TYR A 1 230 ? -9.217 -7.021 -14.719 1.00 74.88 230 TYR A O 1
ATOM 1844 N N . VAL A 1 231 ? -8.771 -6.401 -12.613 1.00 77.94 231 VAL A N 1
ATOM 1845 C CA . VAL A 1 231 ? -8.712 -7.767 -12.056 1.00 77.94 231 VAL A CA 1
ATOM 1846 C C . VAL A 1 231 ? -10.005 -8.174 -11.340 1.00 77.94 231 VAL A C 1
ATOM 1848 O O . VAL A 1 231 ? -10.513 -9.279 -11.539 1.00 77.94 231 VAL A O 1
ATOM 1851 N N . LYS A 1 232 ? -10.612 -7.274 -10.557 1.00 80.06 232 LYS A N 1
ATOM 1852 C CA . LYS A 1 232 ? -11.731 -7.562 -9.638 1.00 80.06 232 LYS A CA 1
ATOM 1853 C C . LYS A 1 232 ? -12.859 -8.403 -10.255 1.00 80.06 232 LYS A C 1
ATOM 1855 O O . LYS A 1 232 ? -13.337 -9.357 -9.636 1.00 80.06 232 LYS A O 1
ATOM 1860 N N . ASN A 1 233 ? -13.272 -8.061 -11.475 1.00 78.69 233 ASN A N 1
ATOM 1861 C CA . ASN A 1 233 ? -14.400 -8.700 -12.164 1.00 78.69 233 ASN A CA 1
ATOM 1862 C C . ASN A 1 233 ? -13.993 -9.905 -13.027 1.00 78.69 233 ASN A C 1
ATOM 1864 O O . ASN A 1 233 ? -14.856 -10.595 -13.565 1.00 78.69 233 ASN A O 1
ATOM 1868 N N . THR A 1 234 ? -12.694 -10.162 -13.181 1.00 73.94 234 THR A N 1
ATOM 1869 C CA . THR A 1 234 ? -12.172 -11.239 -14.028 1.00 73.94 234 THR A CA 1
ATOM 1870 C C . THR A 1 234 ? -11.707 -12.443 -13.212 1.00 73.94 234 THR A C 1
ATOM 1872 O O . THR A 1 234 ? -11.609 -13.534 -13.767 1.00 73.94 234 THR A O 1
ATOM 1875 N N . LEU A 1 235 ? -11.536 -12.311 -11.894 1.00 74.44 235 LEU A N 1
ATOM 1876 C CA . LEU A 1 235 ? -11.097 -13.378 -10.988 1.00 74.44 235 LEU A CA 1
ATOM 1877 C C . LEU A 1 235 ? -12.051 -14.585 -10.883 1.00 74.44 235 LEU A C 1
ATOM 1879 O O . LEU A 1 235 ? -13.274 -14.409 -10.927 1.00 74.44 235 LEU A O 1
ATOM 1883 N N . PRO A 1 236 ? -11.539 -15.832 -10.801 1.00 72.12 236 PRO A N 1
ATOM 1884 C CA . PRO A 1 236 ? -12.334 -17.014 -10.449 1.00 72.12 236 PRO A CA 1
ATOM 1885 C C . PRO A 1 236 ? -13.048 -16.886 -9.085 1.00 72.12 236 PRO A C 1
ATOM 1887 O O . PRO A 1 236 ? -12.768 -15.965 -8.318 1.00 72.12 236 PRO A O 1
ATOM 1890 N N . PRO A 1 237 ? -14.034 -17.751 -8.787 1.00 66.88 237 PRO A N 1
ATOM 1891 C CA . PRO A 1 237 ? -14.772 -17.679 -7.524 1.00 66.88 237 PRO A CA 1
ATOM 1892 C C . PRO A 1 237 ? -13.903 -17.963 -6.288 1.00 66.88 237 PRO A C 1
ATOM 1894 O O . PRO A 1 237 ? -14.055 -17.282 -5.282 1.00 66.88 237 PRO A O 1
ATOM 1897 N N . LEU A 1 238 ? -12.979 -18.925 -6.385 1.00 67.75 238 LEU A N 1
ATOM 1898 C CA . LEU A 1 238 ? -12.124 -19.405 -5.291 1.00 67.75 238 LEU A CA 1
ATOM 1899 C C . LEU A 1 238 ? -10.721 -18.779 -5.351 1.00 67.75 238 LEU A C 1
ATOM 1901 O O . LEU A 1 238 ? -9.724 -19.486 -5.439 1.00 67.75 238 LEU A O 1
ATOM 1905 N N . THR A 1 239 ? -10.631 -17.449 -5.381 1.00 73.50 239 THR A N 1
ATOM 1906 C CA . THR A 1 239 ? -9.337 -16.744 -5.410 1.00 73.50 239 THR A CA 1
ATOM 1907 C C . THR A 1 239 ? -9.290 -15.609 -4.410 1.00 73.50 239 THR A C 1
ATOM 1909 O O . THR A 1 239 ? -10.335 -15.071 -4.038 1.00 73.50 239 THR A O 1
ATOM 1912 N N . ALA A 1 240 ? -8.076 -15.210 -4.029 1.00 77.00 240 ALA A N 1
ATOM 1913 C CA . ALA A 1 240 ? -7.863 -14.054 -3.176 1.00 77.00 240 ALA A CA 1
ATOM 1914 C C . ALA A 1 240 ? -8.466 -12.793 -3.810 1.00 77.00 240 ALA A C 1
ATOM 1916 O O . ALA A 1 240 ? -8.413 -12.590 -5.027 1.00 77.00 240 ALA A O 1
ATOM 1917 N N . ARG A 1 241 ? -9.101 -11.968 -2.980 1.00 83.12 241 ARG A N 1
ATOM 1918 C CA . ARG A 1 241 ? -9.758 -10.722 -3.388 1.00 83.12 241 ARG A CA 1
ATOM 1919 C C . ARG A 1 241 ? -9.438 -9.641 -2.381 1.00 83.12 241 ARG A C 1
ATOM 1921 O O . ARG A 1 241 ? -9.350 -9.937 -1.197 1.00 83.12 241 ARG A O 1
ATOM 1928 N N . LEU A 1 242 ? -9.332 -8.395 -2.837 1.00 82.94 242 LEU A N 1
ATOM 1929 C CA . LEU A 1 242 ? -9.296 -7.272 -1.907 1.00 82.94 242 LEU A CA 1
ATOM 1930 C C . LEU A 1 242 ? -10.581 -7.248 -1.076 1.00 82.94 242 LEU A C 1
ATOM 1932 O O . LEU A 1 242 ? -11.678 -7.151 -1.634 1.00 82.94 242 LEU A O 1
ATOM 1936 N N . GLU A 1 243 ? -10.411 -7.361 0.237 1.00 77.19 243 GLU A N 1
ATOM 1937 C CA . GLU A 1 243 ? -11.495 -7.376 1.217 1.00 77.19 243 GLU A CA 1
ATOM 1938 C C . GLU A 1 243 ? -12.054 -5.961 1.405 1.00 77.19 243 GLU A C 1
ATOM 1940 O O . GLU A 1 243 ? -13.254 -5.733 1.265 1.00 77.19 243 GLU A O 1
ATOM 1945 N N . ASP A 1 244 ? -11.155 -4.998 1.622 1.00 73.69 244 ASP A N 1
ATOM 1946 C CA . ASP A 1 244 ? -11.473 -3.610 1.936 1.00 73.69 244 ASP A CA 1
ATOM 1947 C C . ASP A 1 244 ? -10.705 -2.619 1.057 1.00 73.69 244 ASP A C 1
ATOM 1949 O O . ASP A 1 244 ? -9.809 -2.965 0.282 1.00 73.69 244 ASP A O 1
ATOM 1953 N N . ARG A 1 245 ? -11.063 -1.337 1.188 1.00 72.69 245 ARG A N 1
ATOM 1954 C CA . ARG A 1 245 ? -10.265 -0.245 0.620 1.00 72.69 245 ARG A CA 1
ATOM 1955 C C . ARG A 1 245 ? -8.876 -0.212 1.273 1.00 72.69 245 ARG A C 1
ATOM 1957 O O . ARG A 1 245 ? -8.773 -0.520 2.460 1.00 72.69 245 ARG A O 1
ATOM 1964 N N . PRO A 1 246 ? -7.841 0.235 0.541 1.00 79.25 246 PRO A N 1
ATOM 1965 C CA . PRO A 1 246 ? -6.529 0.467 1.125 1.00 79.25 246 PRO A CA 1
ATOM 1966 C C . PRO A 1 246 ? -6.609 1.385 2.338 1.00 79.25 246 PRO A C 1
ATOM 1968 O O . PRO A 1 246 ? -7.321 2.393 2.328 1.00 79.25 246 PRO A O 1
ATOM 1971 N N . VAL A 1 247 ? -5.834 1.052 3.357 1.00 77.06 247 VAL A N 1
ATOM 1972 C CA . VAL A 1 247 ? -5.648 1.870 4.545 1.00 77.06 247 VAL A CA 1
ATOM 1973 C C . VAL A 1 247 ? -4.349 2.637 4.374 1.00 77.06 247 VAL A C 1
ATOM 1975 O O . VAL A 1 247 ? -3.275 2.061 4.485 1.00 77.06 247 VAL A O 1
ATOM 1978 N N . ALA A 1 248 ? -4.457 3.934 4.101 1.00 70.75 248 ALA A N 1
ATOM 1979 C CA . ALA A 1 248 ? -3.331 4.857 3.994 1.00 70.75 248 ALA A CA 1
ATOM 1980 C C . ALA A 1 248 ? -3.469 5.926 5.092 1.00 70.75 248 ALA A C 1
ATOM 1982 O O . ALA A 1 248 ? -4.292 6.836 4.955 1.00 70.75 248 ALA A O 1
ATOM 1983 N N . PRO A 1 249 ? -2.777 5.786 6.234 1.00 58.97 249 PRO A N 1
ATOM 1984 C CA . PRO A 1 249 ? -2.804 6.796 7.283 1.00 58.97 249 PRO A CA 1
ATOM 1985 C C . PRO A 1 249 ? -2.105 8.090 6.838 1.00 58.97 249 PRO A C 1
ATOM 1987 O O . PRO A 1 249 ? -0.981 8.038 6.365 1.00 58.97 249 PRO A O 1
ATOM 1990 N N . ASP A 1 250 ? -2.716 9.257 7.076 1.00 50.56 250 ASP A N 1
ATOM 1991 C CA . ASP A 1 250 ? -2.148 10.558 6.657 1.00 50.56 250 ASP A CA 1
ATOM 1992 C C . ASP A 1 250 ? -0.785 10.889 7.312 1.00 50.56 250 ASP A C 1
ATOM 1994 O O . ASP A 1 250 ? -0.091 11.801 6.879 1.00 50.56 250 ASP A O 1
ATOM 1998 N N . THR A 1 251 ? -0.422 10.191 8.392 1.00 51.31 251 THR A N 1
ATOM 1999 C CA . THR A 1 251 ? 0.813 10.409 9.164 1.00 51.31 251 THR A CA 1
ATOM 2000 C C . THR A 1 251 ? 1.896 9.368 8.886 1.00 51.31 251 THR A C 1
ATOM 2002 O O . THR A 1 251 ? 2.870 9.331 9.630 1.00 51.31 251 THR A O 1
ATOM 2005 N N . SER A 1 252 ? 1.703 8.479 7.909 1.00 64.19 252 SER A N 1
ATOM 2006 C CA . SER A 1 252 ? 2.669 7.435 7.561 1.00 64.19 252 SER A CA 1
ATOM 2007 C C . SER A 1 252 ? 2.939 7.448 6.063 1.00 64.19 252 SER A C 1
ATOM 2009 O O . SER A 1 252 ? 2.032 7.656 5.259 1.00 64.19 252 SER A O 1
ATOM 2011 N N . ASP A 1 253 ? 4.189 7.176 5.696 1.00 68.06 253 ASP A N 1
ATOM 2012 C CA . ASP A 1 253 ? 4.589 6.953 4.304 1.00 68.06 253 ASP A CA 1
ATOM 2013 C C . ASP A 1 253 ? 4.204 5.539 3.811 1.00 68.06 253 ASP A C 1
ATOM 2015 O O . ASP A 1 253 ? 4.420 5.197 2.642 1.00 68.06 253 ASP A O 1
ATOM 2019 N N . LEU A 1 254 ? 3.598 4.714 4.680 1.00 78.25 254 LEU A N 1
ATOM 2020 C CA . LEU A 1 254 ? 3.107 3.376 4.366 1.00 78.25 254 LEU A CA 1
ATOM 2021 C C . LEU A 1 254 ? 1.577 3.318 4.281 1.00 78.25 254 LEU A C 1
ATOM 2023 O O . LEU A 1 254 ? 0.849 3.982 5.014 1.00 78.25 254 LEU A O 1
ATOM 2027 N N . ALA A 1 255 ? 1.086 2.457 3.399 1.00 77.62 255 ALA A N 1
ATOM 2028 C CA . ALA A 1 255 ? -0.304 2.032 3.343 1.00 77.62 255 ALA A CA 1
ATOM 2029 C C . ALA A 1 255 ? -0.379 0.506 3.349 1.00 77.62 255 ALA A C 1
ATOM 2031 O O . ALA A 1 255 ? 0.617 -0.177 3.106 1.00 77.62 255 ALA A O 1
ATOM 2032 N N . GLY A 1 256 ? -1.570 -0.037 3.591 1.00 85.75 256 GLY A N 1
ATOM 2033 C CA . GLY A 1 256 ? -1.802 -1.470 3.497 1.00 85.75 256 GLY A CA 1
ATOM 2034 C C . GLY A 1 256 ? -3.126 -1.860 2.856 1.00 85.75 256 GLY A C 1
ATOM 2035 O O . GLY A 1 256 ? -4.100 -1.107 2.876 1.00 85.75 256 GLY A O 1
ATOM 2036 N N . VAL A 1 257 ? -3.158 -3.061 2.288 1.00 88.25 257 VAL A N 1
ATOM 2037 C CA . VAL A 1 257 ? -4.342 -3.701 1.697 1.00 88.25 257 VAL A CA 1
ATOM 2038 C C . VAL A 1 257 ? -4.534 -5.107 2.257 1.00 88.25 257 VAL A C 1
ATOM 2040 O O . VAL A 1 257 ? -3.567 -5.782 2.612 1.00 88.25 257 VAL A O 1
ATOM 2043 N N . LYS A 1 258 ? -5.799 -5.531 2.356 1.00 89.19 258 LYS A N 1
ATOM 2044 C CA . LYS A 1 258 ? -6.204 -6.851 2.854 1.00 89.19 258 LYS A CA 1
ATOM 2045 C C . LYS A 1 258 ? -6.719 -7.709 1.710 1.00 89.19 258 LYS A C 1
ATOM 2047 O O . LYS A 1 258 ? -7.632 -7.291 0.997 1.00 89.19 258 LYS A O 1
ATOM 2052 N N . TYR A 1 259 ? -6.181 -8.911 1.590 1.00 86.44 259 TYR A N 1
ATOM 2053 C CA . TYR A 1 259 ? -6.619 -9.942 0.667 1.00 86.44 259 TYR A CA 1
ATOM 2054 C C . TYR A 1 259 ? -7.310 -11.063 1.440 1.00 86.44 259 TYR A C 1
ATOM 2056 O O . TYR A 1 259 ? -6.721 -11.664 2.340 1.00 86.44 259 TYR A O 1
ATOM 2064 N N . THR A 1 260 ? -8.554 -11.366 1.072 1.00 83.62 260 THR A N 1
ATOM 2065 C CA . THR A 1 260 ? -9.280 -12.519 1.605 1.00 83.62 260 THR A CA 1
ATOM 2066 C C . THR A 1 260 ? -8.511 -13.789 1.274 1.00 83.62 260 THR A C 1
ATOM 2068 O O . THR A 1 260 ? -8.133 -14.000 0.119 1.00 83.62 260 THR A O 1
ATOM 2071 N N . PHE A 1 261 ? -8.320 -14.643 2.272 1.00 71.06 261 PHE A N 1
ATOM 2072 C CA . PHE A 1 261 ? -7.689 -15.938 2.103 1.00 71.06 261 PHE A CA 1
ATOM 2073 C C . PHE A 1 261 ? -8.681 -17.031 2.508 1.00 71.06 261 PHE A C 1
ATOM 2075 O O . PHE A 1 261 ? -9.326 -16.946 3.549 1.00 71.06 261 PHE A O 1
ATOM 2082 N N . LEU A 1 262 ? -8.853 -18.034 1.649 1.00 63.22 262 LEU A N 1
ATOM 2083 C CA . LEU A 1 262 ? -9.653 -19.217 1.959 1.00 63.22 262 LEU A CA 1
ATOM 2084 C C . LEU A 1 262 ? -8.678 -20.267 2.499 1.00 63.22 262 LEU A C 1
ATOM 2086 O O . LEU A 1 262 ? -7.853 -20.751 1.731 1.00 63.22 262 LEU A O 1
ATOM 2090 N N . THR A 1 263 ? -8.719 -20.567 3.799 1.00 56.72 263 THR A N 1
ATOM 2091 C CA . THR A 1 263 ? -7.976 -21.682 4.415 1.00 56.72 263 THR A CA 1
ATOM 2092 C C . THR A 1 263 ? -8.861 -22.931 4.526 1.00 56.72 263 THR A C 1
ATOM 2094 O O . THR A 1 263 ? -10.069 -22.808 4.722 1.00 56.72 263 THR A O 1
ATOM 2097 N N . ASP A 1 264 ? -8.250 -24.120 4.484 1.00 50.94 264 ASP A N 1
ATOM 2098 C CA . ASP A 1 264 ? -8.810 -25.334 5.097 1.00 50.94 264 ASP A CA 1
ATOM 2099 C C . ASP A 1 264 ? -8.218 -25.480 6.511 1.00 50.94 264 ASP A C 1
ATOM 2101 O O . ASP A 1 264 ? -7.294 -24.757 6.891 1.00 50.94 264 ASP A O 1
ATOM 2105 N N . SER A 1 265 ? -8.743 -26.417 7.296 1.00 49.06 265 SER A N 1
ATOM 2106 C CA . SER A 1 265 ? -8.487 -26.594 8.732 1.00 49.06 265 SER A CA 1
ATOM 2107 C C . SER A 1 265 ? -7.032 -26.860 9.162 1.00 49.06 265 SER A C 1
ATOM 2109 O O . SER A 1 265 ? -6.770 -26.782 10.357 1.00 49.06 265 SER A O 1
ATOM 2111 N N . ASP A 1 266 ? -6.091 -27.131 8.246 1.00 52.91 266 ASP A N 1
ATOM 2112 C CA . ASP A 1 266 ? -4.768 -27.692 8.592 1.00 52.91 266 ASP A CA 1
ATOM 2113 C C . ASP A 1 266 ? -3.534 -26.967 8.004 1.00 52.91 266 ASP A C 1
ATOM 2115 O O . ASP A 1 266 ? -2.432 -27.517 8.050 1.00 52.91 266 ASP A O 1
ATOM 2119 N N . GLY A 1 267 ? -3.640 -25.755 7.439 1.00 57.38 267 GLY A N 1
ATOM 2120 C CA . GLY A 1 267 ? -2.485 -25.159 6.744 1.00 57.38 267 GLY A CA 1
ATOM 2121 C C . GLY A 1 267 ? -2.340 -23.643 6.805 1.00 57.38 267 GLY A C 1
ATOM 2122 O O . GLY A 1 267 ? -3.170 -22.913 6.266 1.00 57.38 267 GLY A O 1
ATOM 2123 N N . ASN A 1 268 ? -1.204 -23.186 7.348 1.00 61.19 268 ASN A N 1
ATOM 2124 C CA . ASN A 1 268 ? -0.696 -21.833 7.126 1.00 61.19 268 ASN A CA 1
ATOM 2125 C C . ASN A 1 268 ? -0.324 -21.651 5.639 1.00 61.19 268 ASN A C 1
ATOM 2127 O O . ASN A 1 268 ? 0.283 -22.556 5.054 1.00 61.19 268 ASN A O 1
ATOM 2131 N N . PRO A 1 269 ? -0.649 -20.502 5.019 1.00 64.88 269 PRO A N 1
ATOM 2132 C CA . PRO A 1 269 ? -0.300 -20.221 3.630 1.00 64.88 269 PRO A CA 1
ATOM 2133 C C . PRO A 1 269 ? 1.204 -20.358 3.396 1.00 64.88 269 PRO A C 1
ATOM 2135 O O . PRO A 1 269 ? 2.002 -19.802 4.151 1.00 64.88 269 PRO A O 1
ATOM 2138 N N . LYS A 1 270 ? 1.596 -21.029 2.309 1.00 76.06 270 LYS A N 1
ATOM 2139 C CA . LYS A 1 270 ? 2.967 -20.960 1.791 1.00 76.06 270 LYS A CA 1
ATOM 2140 C C . LYS A 1 270 ? 2.965 -20.170 0.489 1.00 76.06 270 LYS A C 1
ATOM 2142 O O . LYS A 1 270 ? 2.166 -20.443 -0.409 1.00 76.06 270 LYS A O 1
ATOM 2147 N N . ASP A 1 271 ? 3.867 -19.204 0.377 1.00 82.88 271 ASP A N 1
ATOM 2148 C CA . ASP A 1 271 ? 4.183 -18.622 -0.922 1.00 82.88 271 ASP A CA 1
ATOM 2149 C C . ASP A 1 271 ? 4.915 -19.659 -1.801 1.00 82.88 271 ASP A C 1
ATOM 2151 O O . ASP A 1 271 ? 5.550 -20.602 -1.309 1.00 82.88 271 ASP A O 1
ATOM 2155 N N . LEU A 1 272 ? 4.800 -19.527 -3.123 1.00 86.19 272 LEU A N 1
ATOM 2156 C CA . LEU A 1 272 ? 5.381 -20.482 -4.064 1.00 86.19 272 LEU A CA 1
ATOM 2157 C C . LEU A 1 272 ? 6.908 -20.512 -3.944 1.00 86.19 272 LEU A C 1
ATOM 2159 O O . LEU A 1 272 ? 7.506 -21.560 -4.178 1.00 86.19 272 LEU A O 1
ATOM 2163 N N . ARG A 1 273 ? 7.553 -19.408 -3.540 1.00 85.12 273 ARG A N 1
ATOM 2164 C CA . ARG A 1 273 ? 9.007 -19.375 -3.327 1.00 85.12 273 ARG A CA 1
ATOM 2165 C C . ARG A 1 273 ? 9.419 -20.326 -2.205 1.00 85.12 273 ARG A C 1
ATOM 2167 O O . ARG A 1 273 ? 10.373 -21.079 -2.384 1.00 85.12 273 ARG A O 1
ATOM 2174 N N . ALA A 1 274 ? 8.706 -20.334 -1.087 1.00 82.25 274 ALA A N 1
ATOM 2175 C CA . ALA A 1 274 ? 8.946 -21.285 -0.009 1.00 82.25 274 ALA A CA 1
ATOM 2176 C C . ALA A 1 274 ? 8.696 -22.728 -0.481 1.00 82.25 274 ALA A C 1
ATOM 2178 O O . ALA A 1 274 ? 9.518 -23.612 -0.247 1.00 82.25 274 ALA A O 1
ATOM 2179 N N . ALA A 1 275 ? 7.614 -22.963 -1.227 1.00 84.19 275 ALA A N 1
ATOM 2180 C CA . ALA A 1 275 ? 7.257 -24.303 -1.685 1.00 84.19 275 ALA A CA 1
ATOM 2181 C C . ALA A 1 275 ? 8.247 -24.906 -2.696 1.00 84.19 275 ALA A C 1
ATOM 2183 O O . ALA A 1 275 ? 8.519 -26.104 -2.634 1.00 84.19 275 ALA A O 1
ATOM 2184 N N . ILE A 1 276 ? 8.834 -24.109 -3.600 1.00 86.44 276 ILE A N 1
ATOM 2185 C CA . ILE A 1 276 ? 9.774 -24.641 -4.604 1.00 86.44 276 ILE A CA 1
ATOM 2186 C C . ILE A 1 276 ? 11.058 -25.214 -4.000 1.00 86.44 276 ILE A C 1
ATOM 2188 O O . ILE A 1 276 ? 11.693 -26.041 -4.643 1.00 86.44 276 ILE A O 1
ATOM 2192 N N . HIS A 1 277 ? 11.427 -24.825 -2.776 1.00 85.25 277 HIS A N 1
ATOM 2193 C CA . HIS A 1 277 ? 12.577 -25.413 -2.082 1.00 85.25 277 HIS A CA 1
ATOM 2194 C C . HIS A 1 277 ? 12.308 -26.869 -1.673 1.00 85.25 277 HIS A C 1
ATOM 2196 O O . HIS A 1 277 ? 13.238 -27.662 -1.555 1.00 85.25 277 HIS A O 1
ATOM 2202 N N . GLU A 1 278 ? 11.036 -27.233 -1.494 1.00 85.38 278 GLU A N 1
ATOM 2203 C CA . GLU A 1 278 ? 10.588 -28.586 -1.153 1.00 85.38 278 GLU A CA 1
ATOM 2204 C C . GLU A 1 278 ? 10.177 -29.393 -2.404 1.00 85.38 278 GLU A C 1
ATOM 2206 O O . GLU A 1 278 ? 9.971 -30.606 -2.328 1.00 85.38 278 GLU A O 1
ATOM 2211 N N . TRP A 1 279 ? 9.998 -28.743 -3.562 1.00 88.38 279 TRP A N 1
ATOM 2212 C CA . TRP A 1 279 ? 9.417 -29.358 -4.760 1.00 88.38 279 TRP A CA 1
ATOM 2213 C C . TRP A 1 279 ? 10.461 -29.710 -5.818 1.00 88.38 279 TRP A C 1
ATOM 2215 O O . TRP A 1 279 ? 11.406 -28.976 -6.087 1.00 88.38 279 TRP A O 1
ATOM 2225 N N . THR A 1 280 ? 10.228 -30.819 -6.522 1.00 91.12 280 THR A N 1
ATOM 2226 C CA . THR A 1 280 ? 10.972 -31.136 -7.746 1.00 91.12 280 THR A CA 1
ATOM 2227 C C . THR A 1 280 ? 10.452 -30.309 -8.925 1.00 91.12 280 THR A C 1
ATOM 2229 O O . THR A 1 280 ? 9.277 -29.933 -8.964 1.00 91.12 280 THR A O 1
ATOM 2232 N N . GLY A 1 281 ? 11.285 -30.094 -9.950 1.00 89.12 281 GLY A N 1
ATOM 2233 C CA . GLY A 1 281 ? 10.865 -29.391 -11.173 1.00 89.12 281 GLY A CA 1
ATOM 2234 C C . GLY A 1 281 ? 9.656 -30.036 -11.866 1.00 89.12 281 GLY A C 1
ATOM 2235 O O . GLY A 1 281 ? 8.807 -29.338 -12.415 1.00 89.12 281 GLY A O 1
ATOM 2236 N N . VAL A 1 282 ? 9.515 -31.364 -11.765 1.00 92.44 282 VAL A N 1
ATOM 2237 C CA . VAL A 1 282 ? 8.346 -32.100 -12.276 1.00 92.44 282 VAL A CA 1
ATOM 2238 C C . VAL A 1 282 ? 7.084 -31.764 -11.479 1.00 92.44 282 VAL A C 1
ATOM 2240 O O . VAL A 1 282 ? 6.035 -31.527 -12.081 1.00 92.44 282 VAL A O 1
ATOM 2243 N N . LYS A 1 283 ? 7.170 -31.714 -10.140 1.00 91.81 283 LYS A N 1
ATOM 2244 C CA . LYS A 1 283 ? 6.035 -31.321 -9.292 1.00 91.81 283 LYS A CA 1
ATOM 2245 C C . LYS A 1 283 ? 5.615 -29.881 -9.587 1.00 91.81 283 LYS A C 1
ATOM 2247 O O . LYS A 1 283 ? 4.433 -29.642 -9.810 1.00 91.81 283 LYS A O 1
ATOM 2252 N N . LEU A 1 284 ? 6.574 -28.956 -9.663 1.00 91.94 284 LEU A N 1
ATOM 2253 C CA . LEU A 1 284 ? 6.307 -27.558 -10.005 1.00 91.94 284 LEU A CA 1
ATOM 2254 C C . LEU A 1 284 ? 5.617 -27.431 -11.370 1.00 91.94 284 LEU A C 1
ATOM 2256 O O . LEU A 1 284 ? 4.598 -26.755 -11.483 1.00 91.94 284 LEU A O 1
ATOM 2260 N N . GLY A 1 285 ? 6.130 -28.116 -12.397 1.00 91.12 285 GLY A N 1
ATOM 2261 C CA . GLY A 1 285 ? 5.534 -28.102 -13.734 1.00 91.12 285 GLY A CA 1
ATOM 2262 C C . GLY A 1 285 ? 4.092 -28.616 -13.747 1.00 91.12 285 GLY A C 1
ATOM 2263 O O . GLY A 1 285 ? 3.222 -27.989 -14.355 1.00 91.12 285 GLY A O 1
ATOM 2264 N N . ARG A 1 286 ? 3.821 -29.714 -13.029 1.00 93.19 286 ARG A N 1
ATOM 2265 C CA . ARG A 1 286 ? 2.462 -30.250 -12.869 1.00 93.19 286 ARG A CA 1
ATOM 2266 C C . ARG A 1 286 ? 1.550 -29.246 -12.169 1.00 93.19 286 ARG A C 1
ATOM 2268 O O . ARG A 1 286 ? 0.475 -28.951 -12.681 1.00 93.19 286 ARG A O 1
ATOM 2275 N N . TRP A 1 287 ? 2.001 -28.682 -11.051 1.00 92.44 287 TRP A N 1
ATOM 2276 C CA . TRP A 1 287 ? 1.224 -27.724 -10.272 1.00 92.44 287 TRP A CA 1
ATOM 2277 C C . TRP A 1 287 ? 0.854 -26.479 -11.089 1.00 92.44 287 TRP A C 1
ATOM 2279 O O . TRP A 1 287 ? -0.313 -26.089 -11.131 1.00 92.44 287 TRP A O 1
ATOM 2289 N N . LEU A 1 288 ? 1.819 -25.910 -11.823 1.00 92.25 288 LEU A N 1
ATOM 2290 C CA . LEU A 1 288 ? 1.584 -24.769 -12.711 1.00 92.25 288 LEU A CA 1
ATOM 2291 C C . LEU A 1 288 ? 0.514 -25.081 -13.764 1.00 92.25 288 LEU A C 1
ATOM 2293 O O . LEU A 1 288 ? -0.337 -24.238 -14.040 1.00 92.25 288 LEU A O 1
ATOM 2297 N N . HIS A 1 289 ? 0.544 -26.276 -14.356 1.00 91.25 289 HIS A N 1
ATOM 2298 C CA . HIS A 1 289 ? -0.414 -26.667 -15.387 1.00 91.25 289 HIS A CA 1
ATOM 2299 C C . HIS A 1 289 ? -1.815 -26.932 -14.819 1.00 91.25 289 HIS A C 1
ATOM 2301 O O . HIS A 1 289 ? -2.807 -26.453 -15.369 1.00 91.25 289 HIS A O 1
ATOM 2307 N N . GLU A 1 290 ? -1.893 -27.685 -13.722 1.00 90.56 290 GLU A N 1
ATOM 2308 C CA . GLU A 1 290 ? -3.147 -28.202 -13.168 1.00 90.56 290 GLU A CA 1
ATOM 2309 C C . GLU A 1 290 ? -3.887 -27.207 -12.272 1.00 90.56 290 GLU A C 1
ATOM 2311 O O . GLU A 1 290 ? -5.107 -27.309 -12.175 1.00 90.56 290 GLU A O 1
ATOM 2316 N N . HIS A 1 291 ? -3.188 -26.242 -11.668 1.00 88.50 291 HIS A N 1
ATOM 2317 C CA . HIS A 1 291 ? -3.778 -25.281 -10.732 1.00 88.50 291 HIS A CA 1
ATOM 2318 C C . HIS A 1 291 ? -3.711 -23.862 -11.308 1.00 88.50 291 HIS A C 1
ATOM 2320 O O . HIS A 1 291 ? -4.733 -23.294 -11.690 1.00 88.50 291 HIS A O 1
ATOM 2326 N N . LEU A 1 292 ? -2.509 -23.308 -11.503 1.00 89.31 292 LEU A N 1
ATOM 2327 C CA . LEU A 1 292 ? -2.357 -21.912 -11.934 1.00 89.31 292 LEU A CA 1
ATOM 2328 C C . LEU A 1 292 ? -2.932 -21.647 -13.341 1.00 89.31 292 LEU A C 1
ATOM 2330 O O . LEU A 1 292 ? -3.830 -20.822 -13.523 1.00 89.31 292 LEU A O 1
ATOM 2334 N N . TYR A 1 293 ? -2.438 -22.336 -14.370 1.00 89.19 293 TYR A N 1
ATOM 2335 C CA . TYR A 1 293 ? -2.872 -22.081 -15.748 1.00 89.19 293 TYR A CA 1
ATOM 2336 C C . TYR A 1 293 ? -4.280 -22.601 -16.038 1.00 89.19 293 TYR A C 1
ATOM 2338 O O . TYR A 1 293 ? -4.977 -22.015 -16.873 1.00 89.19 293 TYR A O 1
ATOM 2346 N N . LYS A 1 294 ? -4.721 -23.659 -15.353 1.00 88.38 294 LYS A N 1
ATOM 2347 C CA . LYS A 1 294 ? -6.090 -24.168 -15.467 1.00 88.38 294 LYS A CA 1
ATOM 2348 C C . LYS A 1 294 ? -7.112 -23.118 -15.023 1.00 88.38 294 LYS A C 1
ATOM 2350 O O . LYS A 1 294 ? -8.066 -22.859 -15.761 1.00 88.38 294 LYS A O 1
ATOM 2355 N N . ASP A 1 295 ? -6.871 -22.470 -13.884 1.00 83.81 295 ASP A N 1
ATOM 2356 C CA . ASP A 1 295 ? -7.827 -21.537 -13.283 1.00 83.81 295 ASP A CA 1
ATOM 2357 C C . ASP A 1 295 ? -7.753 -20.135 -13.903 1.00 83.81 295 ASP A C 1
ATOM 2359 O O . ASP A 1 295 ? -8.784 -19.506 -14.179 1.00 83.81 295 ASP A O 1
ATOM 2363 N N . PHE A 1 296 ? -6.541 -19.651 -14.194 1.00 86.06 296 PHE A N 1
ATOM 2364 C CA . PHE A 1 296 ? -6.329 -18.285 -14.680 1.00 86.06 296 PHE A CA 1
ATOM 2365 C C . PHE A 1 296 ? -6.068 -18.192 -16.186 1.00 86.06 296 PHE A C 1
ATOM 2367 O O . PHE A 1 296 ? -6.501 -17.233 -16.831 1.00 86.06 296 PHE A O 1
ATOM 2374 N N . GLY A 1 297 ? -5.433 -19.197 -16.792 1.00 85.75 297 GLY A N 1
ATOM 2375 C CA . GLY A 1 297 ? -4.921 -19.126 -18.165 1.00 85.75 297 GLY A CA 1
ATOM 2376 C C . GLY A 1 297 ? -5.997 -18.846 -19.215 1.00 85.75 297 GLY A C 1
ATOM 2377 O O . GLY A 1 297 ? -5.803 -18.010 -20.099 1.00 85.75 297 GLY A O 1
ATOM 2378 N N . LYS A 1 298 ? -7.184 -19.461 -19.100 1.00 84.19 298 LYS A N 1
ATOM 2379 C CA . LYS A 1 298 ? -8.306 -19.185 -20.021 1.00 84.19 298 LYS A CA 1
ATOM 2380 C C . LYS A 1 298 ? -8.802 -17.741 -19.908 1.00 84.19 298 LYS A C 1
ATOM 2382 O O . LYS A 1 298 ? -9.183 -17.148 -20.915 1.00 84.19 298 LYS A O 1
ATOM 2387 N N . LYS A 1 299 ? -8.823 -17.180 -18.697 1.00 82.12 299 LYS A N 1
ATOM 2388 C CA . LYS A 1 299 ? -9.283 -15.810 -18.430 1.00 82.12 299 LYS A CA 1
ATOM 2389 C C . LYS A 1 299 ? -8.268 -14.776 -18.894 1.00 82.12 299 LYS A C 1
ATOM 2391 O O . LYS A 1 299 ? -8.675 -13.817 -19.540 1.00 82.12 299 LYS A O 1
ATOM 2396 N N . TRP A 1 300 ? -6.981 -15.012 -18.649 1.00 85.44 300 TRP A N 1
ATOM 2397 C CA . TRP A 1 300 ? -5.897 -14.195 -19.193 1.00 85.44 300 TRP A CA 1
ATOM 2398 C C . TRP A 1 300 ? -5.918 -14.200 -20.720 1.00 85.44 300 TRP A C 1
ATOM 2400 O O . TRP A 1 300 ? -5.951 -13.143 -21.342 1.00 85.44 300 TRP A O 1
ATOM 2410 N N . ARG A 1 301 ? -6.028 -15.382 -21.339 1.00 82.88 301 ARG A N 1
ATOM 2411 C CA . ARG A 1 301 ? -6.059 -15.510 -22.801 1.00 82.88 301 ARG A CA 1
ATOM 2412 C C . ARG A 1 301 ? -7.284 -14.858 -23.442 1.00 82.88 301 ARG A C 1
ATOM 2414 O O . ARG A 1 301 ? -7.160 -14.340 -24.538 1.00 82.88 301 ARG A O 1
ATOM 2421 N N . LYS A 1 302 ? -8.454 -14.865 -22.794 1.00 79.75 302 LYS A N 1
ATOM 2422 C CA . LYS A 1 302 ? -9.667 -14.187 -23.301 1.00 79.75 302 LYS A CA 1
ATOM 2423 C C . LYS A 1 302 ? -9.557 -12.661 -23.332 1.00 79.75 302 LYS A C 1
ATOM 2425 O O . LYS A 1 302 ? -10.361 -12.022 -23.998 1.00 79.75 302 LYS A O 1
ATOM 2430 N N . GLN A 1 303 ? -8.606 -12.089 -22.600 1.00 74.94 303 GLN A N 1
ATOM 2431 C CA . GLN A 1 303 ? -8.328 -10.653 -22.600 1.00 74.94 303 GLN A CA 1
ATOM 2432 C C . GLN A 1 303 ? -7.297 -10.275 -23.671 1.00 74.94 303 GLN A C 1
ATOM 2434 O O . GLN A 1 303 ? -6.784 -9.158 -23.658 1.00 74.94 303 GLN A O 1
ATOM 2439 N N . ASN A 1 304 ? -6.975 -11.198 -24.585 1.00 83.06 304 ASN A N 1
ATOM 2440 C CA . ASN A 1 304 ? -6.021 -10.948 -25.645 1.00 83.06 304 ASN A CA 1
ATOM 2441 C C . ASN A 1 304 ? -6.562 -9.915 -26.638 1.00 83.06 304 ASN A C 1
ATOM 2443 O O . ASN A 1 304 ? -7.602 -10.087 -27.268 1.00 83.06 304 ASN A O 1
ATOM 2447 N N . ARG A 1 305 ? -5.808 -8.839 -26.822 1.00 87.19 305 ARG A N 1
ATOM 2448 C CA . ARG A 1 305 ? -6.038 -7.869 -27.893 1.00 87.19 305 ARG A CA 1
ATOM 2449 C C . ARG A 1 305 ? -4.799 -7.790 -28.775 1.00 87.19 305 ARG A C 1
ATOM 2451 O O . ARG A 1 305 ? -3.696 -7.831 -28.224 1.00 87.19 305 ARG A O 1
ATOM 2458 N N . PRO A 1 306 ? -4.943 -7.670 -30.107 1.00 89.19 306 PRO A N 1
ATOM 2459 C CA . PRO A 1 306 ? -3.818 -7.346 -30.970 1.00 89.19 306 PRO A CA 1
ATOM 2460 C C . PRO A 1 306 ? -3.109 -6.105 -30.431 1.00 89.19 306 PRO A C 1
ATOM 2462 O O . PRO A 1 306 ? -3.753 -5.092 -30.153 1.00 89.19 306 PRO A O 1
ATOM 2465 N N . TYR A 1 307 ? -1.801 -6.208 -30.236 1.00 89.38 307 TYR A N 1
ATOM 2466 C CA . TYR A 1 307 ? -1.003 -5.121 -29.697 1.00 89.38 307 TYR A CA 1
ATOM 2467 C C . TYR A 1 307 ? 0.318 -5.064 -30.441 1.00 89.38 307 TYR A C 1
ATOM 2469 O O . TYR A 1 307 ? 1.073 -6.038 -30.486 1.00 89.38 307 TYR A O 1
ATOM 2477 N N . ARG A 1 308 ? 0.549 -3.915 -31.066 1.00 90.62 308 ARG A N 1
ATOM 2478 C CA . ARG A 1 308 ? 1.789 -3.588 -31.749 1.00 90.62 308 ARG A CA 1
ATOM 2479 C C . ARG A 1 308 ? 2.460 -2.487 -30.955 1.00 90.62 308 ARG A C 1
ATOM 2481 O O . ARG A 1 308 ? 1.851 -1.439 -30.761 1.00 90.62 308 ARG A O 1
ATOM 2488 N N . PHE A 1 309 ? 3.681 -2.739 -30.515 1.00 88.44 309 PHE A N 1
ATOM 2489 C CA . PHE A 1 309 ? 4.423 -1.825 -29.658 1.00 88.44 309 PHE A CA 1
ATOM 2490 C C . PHE A 1 309 ? 5.908 -1.856 -29.998 1.00 88.44 309 PHE A C 1
ATOM 2492 O O . PHE A 1 309 ? 6.406 -2.813 -30.597 1.00 88.44 309 PHE A O 1
ATOM 2499 N N . GLU A 1 310 ? 6.611 -0.794 -29.631 1.00 88.12 310 GLU A N 1
ATOM 2500 C CA . GLU A 1 310 ? 8.068 -0.747 -29.716 1.00 88.12 310 GLU A CA 1
ATOM 2501 C C . GLU A 1 310 ? 8.642 -1.342 -28.428 1.00 88.12 310 GLU A C 1
ATOM 2503 O O . GLU A 1 310 ? 8.213 -0.971 -27.336 1.00 88.12 310 GLU A O 1
ATOM 2508 N N . ALA A 1 311 ? 9.583 -2.281 -28.532 1.00 88.94 311 ALA A N 1
ATOM 2509 C CA . ALA A 1 311 ? 10.045 -3.074 -27.393 1.00 88.94 311 ALA A CA 1
ATOM 2510 C C . ALA A 1 311 ? 10.551 -2.204 -26.230 1.00 88.94 311 ALA A C 1
ATOM 2512 O O . ALA A 1 311 ? 10.261 -2.494 -25.071 1.00 88.94 311 ALA A O 1
ATOM 2513 N N . TRP A 1 312 ? 11.223 -1.092 -26.523 1.00 86.25 312 TRP A N 1
ATOM 2514 C CA . TRP A 1 312 ? 11.668 -0.134 -25.514 1.00 86.25 312 TRP A CA 1
ATOM 2515 C C . TRP A 1 312 ? 10.542 0.489 -24.688 1.00 86.25 312 TRP A C 1
ATOM 2517 O O . TRP A 1 312 ? 10.761 0.813 -23.526 1.00 86.25 312 TRP A O 1
ATOM 2527 N N . GLN A 1 313 ? 9.341 0.657 -25.244 1.00 83.94 313 GLN A N 1
ATOM 2528 C CA . GLN A 1 313 ? 8.218 1.214 -24.490 1.00 83.94 313 GLN A CA 1
ATOM 2529 C C . GLN A 1 313 ? 7.800 0.258 -23.379 1.00 83.94 313 GLN A C 1
ATOM 2531 O O . GLN A 1 313 ? 7.466 0.709 -22.292 1.00 83.94 313 GLN A O 1
ATOM 2536 N N . GLU A 1 314 ? 7.858 -1.051 -23.623 1.00 83.44 314 GLU A N 1
ATOM 2537 C CA . GLU A 1 314 ? 7.331 -2.063 -22.702 1.00 83.44 314 GLU A CA 1
ATOM 2538 C C . GLU A 1 314 ? 8.393 -2.719 -21.817 1.00 83.44 314 GLU A C 1
ATOM 2540 O O . GLU A 1 314 ? 8.069 -3.179 -20.725 1.00 83.44 314 GLU A O 1
ATOM 2545 N N . TYR A 1 315 ? 9.651 -2.771 -22.261 1.00 85.88 315 TYR A N 1
ATOM 2546 C CA . TYR A 1 315 ? 10.696 -3.561 -21.602 1.00 85.88 315 TYR A CA 1
ATOM 2547 C C . TYR A 1 315 ? 11.854 -2.738 -21.034 1.00 85.88 315 TYR A C 1
ATOM 2549 O O . TYR A 1 315 ? 12.607 -3.265 -20.220 1.00 85.88 315 TYR A O 1
ATOM 2557 N N . ASP A 1 316 ? 12.001 -1.457 -21.394 1.00 86.06 316 ASP A N 1
ATOM 2558 C CA . ASP A 1 316 ? 13.128 -0.640 -20.910 1.00 86.06 316 ASP A CA 1
ATOM 2559 C C . ASP A 1 316 ? 13.151 -0.509 -19.379 1.00 86.06 316 ASP A C 1
ATOM 2561 O O . ASP A 1 316 ? 14.219 -0.504 -18.775 1.00 86.06 316 ASP A O 1
ATOM 2565 N N . TRP A 1 317 ? 11.976 -0.488 -18.745 1.00 83.50 317 TRP A N 1
ATOM 2566 C CA . TRP A 1 317 ? 11.833 -0.369 -17.292 1.00 83.50 317 TRP A CA 1
ATOM 2567 C C . TRP A 1 317 ? 12.334 -1.592 -16.503 1.00 83.50 317 TRP A C 1
ATOM 2569 O O . TRP A 1 317 ? 12.501 -1.493 -15.288 1.00 83.50 317 TRP A O 1
ATOM 2579 N N . LEU A 1 318 ? 12.547 -2.735 -17.172 1.00 83.75 318 LEU A N 1
ATOM 2580 C CA . LEU A 1 318 ? 13.133 -3.943 -16.577 1.00 83.75 318 LEU A CA 1
ATOM 2581 C C . LEU A 1 318 ? 14.661 -3.863 -16.483 1.00 83.75 318 LEU A C 1
ATOM 2583 O O . LEU A 1 318 ? 15.284 -4.675 -15.799 1.00 83.75 318 LEU A O 1
ATOM 2587 N N . LEU A 1 319 ? 15.270 -2.922 -17.203 1.00 86.25 319 LEU A N 1
ATOM 2588 C CA . LEU A 1 319 ? 16.705 -2.692 -17.189 1.00 86.25 319 LEU A CA 1
ATOM 2589 C C . LEU A 1 319 ? 17.064 -1.663 -16.112 1.00 86.25 319 LEU A C 1
ATOM 2591 O O . LEU A 1 319 ? 16.220 -0.861 -15.712 1.00 86.25 319 LEU A O 1
ATOM 2595 N N . PRO A 1 320 ? 18.332 -1.626 -15.663 1.00 89.06 320 PRO A N 1
ATOM 2596 C CA . PRO A 1 320 ? 18.801 -0.562 -14.789 1.00 89.06 320 PRO A CA 1
ATOM 2597 C C . PRO A 1 320 ? 18.545 0.833 -15.385 1.00 89.06 320 PRO A C 1
ATOM 2599 O O . PRO A 1 320 ? 18.473 0.978 -16.616 1.00 89.06 320 PRO A O 1
ATOM 2602 N N . PRO A 1 321 ? 18.470 1.878 -14.540 1.00 90.81 321 PRO A N 1
ATOM 2603 C CA . PRO A 1 321 ? 18.322 3.249 -15.001 1.00 90.81 321 PRO A CA 1
ATOM 2604 C C . PRO A 1 321 ? 19.349 3.591 -16.074 1.00 90.81 321 PRO A C 1
ATOM 2606 O O . PRO A 1 321 ? 20.537 3.290 -15.932 1.00 90.81 321 PRO A O 1
ATOM 2609 N N . LEU A 1 322 ? 18.870 4.240 -17.131 1.00 90.62 322 LEU A N 1
ATOM 2610 C CA . LEU A 1 322 ? 19.656 4.732 -18.253 1.00 90.62 322 LEU A CA 1
ATOM 2611 C C . LEU A 1 322 ? 20.857 5.550 -17.772 1.00 90.62 322 LEU A C 1
ATOM 2613 O O . LEU A 1 322 ? 21.977 5.361 -18.244 1.00 90.62 322 LEU A O 1
ATOM 2617 N N . LEU A 1 323 ? 20.602 6.431 -16.803 1.00 92.69 323 LEU A N 1
ATOM 2618 C CA . LEU A 1 323 ? 21.593 7.261 -16.139 1.00 92.69 323 LEU A CA 1
ATOM 2619 C C . LEU A 1 323 ? 21.312 7.294 -14.639 1.00 92.69 323 LEU A C 1
ATOM 2621 O O . LEU A 1 323 ? 20.162 7.375 -14.201 1.00 92.69 323 LEU A O 1
ATOM 2625 N N . THR A 1 324 ? 22.386 7.284 -13.862 1.00 94.00 324 THR A N 1
ATOM 2626 C CA . THR A 1 324 ? 22.380 7.757 -12.481 1.00 94.00 324 THR A CA 1
ATOM 2627 C C . THR A 1 324 ? 23.078 9.107 -12.460 1.00 94.00 324 THR A C 1
ATOM 2629 O O . THR A 1 324 ? 24.240 9.194 -12.852 1.00 94.00 324 THR A O 1
ATOM 2632 N N . LEU A 1 325 ? 22.384 10.143 -12.007 1.00 94.56 325 LEU A N 1
ATOM 2633 C CA . LEU A 1 325 ? 22.905 11.494 -11.861 1.00 94.56 325 LEU A CA 1
ATOM 2634 C C . LEU A 1 325 ? 23.156 11.801 -10.385 1.00 94.56 325 LEU A C 1
ATOM 2636 O O . LEU A 1 325 ? 22.418 11.333 -9.518 1.00 94.56 325 LEU A O 1
ATOM 2640 N N . GLN A 1 326 ? 24.168 12.608 -10.104 1.00 94.12 326 GLN A N 1
ATOM 2641 C CA . GLN A 1 326 ? 24.346 13.285 -8.826 1.00 94.12 326 GLN A CA 1
ATOM 2642 C C . GLN A 1 326 ? 23.809 14.710 -8.979 1.00 94.12 326 GLN A C 1
ATOM 2644 O O . GLN A 1 326 ? 24.248 15.421 -9.884 1.00 94.12 326 GLN A O 1
ATOM 2649 N N . VAL A 1 327 ? 22.841 15.111 -8.148 1.00 91.38 327 VAL A N 1
ATOM 2650 C CA . VAL A 1 327 ? 22.226 16.444 -8.244 1.00 91.38 327 VAL A CA 1
ATOM 2651 C C . VAL A 1 327 ? 23.287 17.531 -8.074 1.00 91.38 327 VAL A C 1
ATOM 2653 O O . VAL A 1 327 ? 24.164 17.412 -7.213 1.00 91.38 327 VAL A O 1
ATOM 2656 N N . ASN A 1 328 ? 23.218 18.557 -8.922 1.00 84.19 328 ASN A N 1
ATOM 2657 C CA . ASN A 1 328 ? 24.011 19.767 -8.769 1.00 84.19 328 ASN A CA 1
ATOM 2658 C C . ASN A 1 328 ? 23.103 20.869 -8.204 1.00 84.19 328 ASN A C 1
ATOM 2660 O O . ASN A 1 328 ? 22.043 21.129 -8.769 1.00 84.19 328 ASN A O 1
ATOM 2664 N N . ASN A 1 329 ? 23.503 21.467 -7.081 1.00 69.75 329 ASN A N 1
ATOM 2665 C CA . ASN A 1 329 ? 22.702 22.455 -6.349 1.00 69.75 329 ASN A CA 1
ATOM 2666 C C . ASN A 1 329 ? 23.099 23.907 -6.671 1.00 69.75 329 ASN A C 1
ATOM 2668 O O . ASN A 1 329 ? 22.542 24.825 -6.074 1.00 69.75 329 ASN A O 1
ATOM 2672 N N . ASP A 1 330 ? 24.062 24.121 -7.571 1.00 68.19 330 ASP A N 1
ATOM 2673 C CA . ASP A 1 330 ? 24.466 25.464 -7.989 1.00 68.19 330 ASP A CA 1
ATOM 2674 C C . ASP A 1 330 ? 23.408 26.094 -8.913 1.00 68.19 330 ASP A C 1
ATOM 2676 O O . ASP A 1 330 ? 22.988 25.489 -9.900 1.00 68.19 330 ASP A O 1
ATOM 2680 N N . GLU A 1 331 ? 22.999 27.334 -8.622 1.00 56.84 331 GLU A N 1
ATOM 2681 C CA . GLU A 1 331 ? 22.001 28.081 -9.414 1.00 56.84 331 GLU A CA 1
ATOM 2682 C C . GLU A 1 331 ? 22.479 28.375 -10.853 1.00 56.84 331 GLU A C 1
ATOM 2684 O O . GLU A 1 331 ? 21.661 28.464 -11.769 1.00 56.84 331 GLU A O 1
ATOM 2689 N N . ASP A 1 332 ? 23.800 28.437 -11.064 1.00 56.44 332 ASP A N 1
ATOM 2690 C CA . ASP A 1 332 ? 24.451 28.631 -12.370 1.00 56.44 332 ASP A CA 1
ATOM 2691 C C . ASP A 1 332 ? 24.677 27.312 -13.141 1.00 56.44 332 ASP A C 1
ATOM 2693 O O . ASP A 1 332 ? 25.188 27.306 -14.268 1.00 56.44 332 ASP A O 1
ATOM 2697 N N . ALA A 1 333 ? 24.306 26.164 -12.560 1.00 59.94 333 ALA A N 1
ATOM 2698 C CA . ALA A 1 333 ? 24.529 24.868 -13.182 1.00 59.94 333 ALA A CA 1
ATOM 2699 C C . ALA A 1 333 ? 23.672 24.685 -14.449 1.00 59.94 333 ALA A C 1
ATOM 2701 O O . ALA A 1 333 ? 22.437 24.769 -14.460 1.00 59.94 333 ALA A O 1
ATOM 2702 N N . GLY A 1 334 ? 24.340 24.325 -15.546 1.00 61.03 334 GLY A N 1
ATOM 2703 C CA . GLY A 1 334 ? 23.684 23.799 -16.735 1.00 61.03 334 GLY A CA 1
ATOM 2704 C C . GLY A 1 334 ? 23.380 24.777 -17.870 1.00 61.03 334 GLY A C 1
ATOM 2705 O O . GLY A 1 334 ? 22.507 24.470 -18.686 1.00 61.03 334 GLY A O 1
ATOM 2706 N N . GLU A 1 335 ? 24.115 25.887 -18.006 1.00 68.00 335 GLU A N 1
ATOM 2707 C CA . GLU A 1 335 ? 24.149 26.632 -19.282 1.00 68.00 335 GLU A CA 1
ATOM 2708 C C . GLU A 1 335 ? 24.670 25.756 -20.437 1.00 68.00 335 GLU A C 1
ATOM 2710 O O . GLU A 1 335 ? 24.100 25.764 -21.530 1.00 68.00 335 GLU A O 1
ATOM 2715 N N . ASN A 1 336 ? 25.681 24.919 -20.166 1.00 75.81 336 ASN A N 1
ATOM 2716 C CA . ASN A 1 336 ? 26.285 23.988 -21.131 1.00 75.81 336 ASN A CA 1
ATOM 2717 C C . ASN A 1 336 ? 25.844 22.524 -20.948 1.00 75.81 336 ASN A C 1
ATOM 2719 O O . ASN A 1 336 ? 26.361 21.635 -21.629 1.00 75.81 336 ASN A O 1
ATOM 2723 N N . ALA A 1 337 ? 24.891 22.249 -20.052 1.00 83.31 337 ALA A N 1
ATOM 2724 C CA . ALA A 1 337 ? 24.442 20.885 -19.791 1.00 83.31 337 ALA A CA 1
ATOM 2725 C C . ALA A 1 337 ? 23.720 20.279 -21.002 1.00 83.31 337 ALA A C 1
ATOM 2727 O O . ALA A 1 337 ? 22.922 20.923 -21.696 1.00 83.31 337 ALA A O 1
ATOM 2728 N N . THR A 1 338 ? 23.933 18.981 -21.218 1.00 87.12 338 THR A N 1
ATOM 2729 C CA . THR A 1 338 ? 23.205 18.242 -22.248 1.00 87.12 338 THR A CA 1
ATOM 2730 C C . THR A 1 338 ? 21.745 18.108 -21.836 1.00 87.12 338 THR A C 1
ATOM 2732 O O . THR A 1 338 ? 21.409 17.414 -20.880 1.00 87.12 338 THR A O 1
ATOM 2735 N N . LYS A 1 339 ? 20.851 18.763 -22.579 1.00 88.75 339 LYS A N 1
ATOM 2736 C CA . LYS A 1 339 ? 19.410 18.723 -22.303 1.00 88.75 339 LYS A CA 1
ATOM 2737 C C . LYS A 1 339 ? 18.782 17.417 -22.786 1.00 88.75 339 LYS A C 1
ATOM 2739 O O . LYS A 1 339 ? 18.752 17.153 -24.002 1.00 88.75 339 LYS A O 1
ATOM 2744 N N . LEU A 1 340 ? 18.232 16.654 -21.846 1.00 88.69 340 LEU A N 1
ATOM 2745 C CA . LEU A 1 340 ? 17.374 15.498 -22.074 1.00 88.69 340 LEU A CA 1
ATOM 2746 C C . LEU A 1 340 ? 15.929 15.881 -21.765 1.00 88.69 340 LEU A C 1
ATOM 2748 O O . LEU A 1 340 ? 15.565 16.155 -20.627 1.00 88.69 340 LEU A O 1
ATOM 2752 N N . LYS A 1 341 ? 15.101 15.875 -22.809 1.00 87.50 341 LYS A N 1
ATOM 2753 C CA . LYS A 1 341 ? 13.669 16.154 -22.721 1.00 87.50 341 LYS A CA 1
ATOM 2754 C C . LYS A 1 341 ? 12.882 15.214 -23.633 1.00 87.50 341 LYS A C 1
ATOM 2756 O O . LYS A 1 341 ? 13.399 14.878 -24.706 1.00 87.50 341 LYS A O 1
ATOM 2761 N N . PRO A 1 342 ? 11.660 14.799 -23.265 1.00 82.88 342 PRO A N 1
ATOM 2762 C CA . PRO A 1 342 ? 10.790 14.040 -24.154 1.00 82.88 342 PRO A CA 1
ATOM 2763 C C . PRO A 1 342 ? 10.360 14.859 -25.390 1.00 82.88 342 PRO A C 1
ATOM 2765 O O . PRO A 1 342 ? 10.072 16.050 -25.257 1.00 82.88 342 PRO A O 1
ATOM 2768 N N . PRO A 1 343 ? 10.269 14.249 -26.590 1.00 80.44 343 PRO A N 1
ATOM 2769 C CA . PRO A 1 343 ? 10.757 12.913 -26.939 1.00 80.44 343 PRO A CA 1
ATOM 2770 C C . PRO A 1 343 ? 12.296 12.863 -26.995 1.00 80.44 343 PRO A C 1
ATOM 2772 O O . PRO A 1 343 ? 12.945 13.725 -27.594 1.00 80.44 343 PRO A O 1
ATOM 2775 N N . ILE A 1 344 ? 12.884 11.825 -26.391 1.00 79.38 344 ILE A N 1
ATOM 2776 C CA . ILE A 1 344 ? 14.342 11.682 -26.289 1.00 79.38 344 ILE A CA 1
ATOM 2777 C C . ILE A 1 344 ? 14.934 11.272 -27.639 1.00 79.38 344 ILE A C 1
ATOM 2779 O O . ILE A 1 344 ? 14.540 10.275 -28.241 1.00 79.38 344 ILE A O 1
ATOM 2783 N N . ARG A 1 345 ? 15.952 12.011 -28.089 1.00 77.44 345 ARG A N 1
ATOM 2784 C CA . ARG A 1 345 ? 16.794 11.610 -29.225 1.00 77.44 345 ARG A CA 1
ATOM 2785 C C . ARG A 1 345 ? 17.911 10.702 -28.721 1.00 77.44 345 ARG A C 1
ATOM 2787 O O . ARG A 1 345 ? 18.835 11.196 -28.081 1.00 77.44 345 ARG A O 1
ATOM 2794 N N . ARG A 1 346 ? 17.855 9.407 -29.038 1.00 72.50 346 ARG A N 1
ATOM 2795 C CA . ARG A 1 346 ? 18.798 8.394 -28.525 1.00 72.50 346 ARG A CA 1
ATOM 2796 C C . ARG A 1 346 ? 20.268 8.679 -28.813 1.00 72.50 346 ARG A C 1
ATOM 2798 O O . ARG A 1 346 ? 21.104 8.421 -27.961 1.00 72.50 346 ARG A O 1
ATOM 2805 N N . ASN A 1 347 ? 20.580 9.340 -29.926 1.00 69.94 347 ASN A N 1
ATOM 2806 C CA . ASN A 1 347 ? 21.950 9.771 -30.233 1.00 69.94 347 ASN A CA 1
ATOM 2807 C C . ASN A 1 347 ? 22.561 10.668 -29.142 1.00 69.94 347 ASN A C 1
ATOM 2809 O O . ASN A 1 347 ? 23.773 10.684 -28.982 1.00 69.94 347 ASN A O 1
ATOM 2813 N N . LYS A 1 348 ? 21.739 11.399 -28.372 1.00 73.12 348 LYS A N 1
ATOM 2814 C CA . LYS A 1 348 ? 22.212 12.212 -27.240 1.00 73.12 348 LYS A CA 1
ATOM 2815 C C . LYS A 1 348 ? 22.606 11.387 -26.014 1.00 73.12 348 LYS A C 1
ATOM 2817 O O . LYS A 1 348 ? 23.243 11.934 -25.128 1.00 73.12 348 LYS A O 1
ATOM 2822 N N . LEU A 1 349 ? 22.202 10.119 -25.944 1.00 74.44 349 LEU A N 1
ATOM 2823 C CA . LEU A 1 349 ? 22.488 9.226 -24.822 1.00 74.44 349 LEU A CA 1
ATOM 2824 C C . LEU A 1 349 ? 23.848 8.540 -24.969 1.00 74.44 349 LEU A C 1
ATOM 2826 O O . LEU A 1 349 ? 24.517 8.312 -23.971 1.00 74.44 349 LEU A O 1
ATOM 2830 N N . HIS A 1 350 ? 24.270 8.250 -26.204 1.00 67.44 350 HIS A N 1
ATOM 2831 C CA . HIS A 1 350 ? 25.513 7.521 -26.482 1.00 67.44 350 HIS A CA 1
ATOM 2832 C C . HIS A 1 350 ? 26.793 8.299 -26.144 1.00 67.44 350 HIS A C 1
ATOM 2834 O O . HIS A 1 350 ? 27.843 7.686 -26.007 1.00 67.44 350 HIS A O 1
ATOM 2840 N N . ASN A 1 351 ? 26.708 9.623 -25.987 1.00 68.19 351 ASN A N 1
ATOM 2841 C CA . ASN A 1 351 ? 27.865 10.487 -25.726 1.00 68.19 351 ASN A CA 1
ATOM 2842 C C . ASN A 1 351 ? 27.963 10.937 -24.257 1.00 68.19 351 ASN A C 1
ATOM 2844 O O . ASN A 1 351 ? 28.710 11.863 -23.952 1.00 68.19 351 ASN A O 1
ATOM 2848 N N . LEU A 1 352 ? 27.159 10.360 -23.360 1.00 83.12 352 LEU A N 1
ATOM 2849 C CA . LEU A 1 352 ? 27.141 10.745 -21.952 1.00 83.12 352 LEU A CA 1
ATOM 2850 C C . LEU A 1 352 ? 28.096 9.857 -21.159 1.00 83.12 352 LEU A C 1
ATOM 2852 O O . LEU A 1 352 ? 27.799 8.695 -20.893 1.00 83.12 352 LEU A O 1
ATOM 2856 N N . GLU A 1 353 ? 29.232 10.429 -20.779 1.00 84.44 353 GLU A N 1
ATOM 2857 C CA . GLU A 1 353 ? 30.242 9.790 -19.935 1.00 84.44 353 GLU A CA 1
ATOM 2858 C C . GLU A 1 353 ? 30.171 10.309 -18.494 1.00 84.44 353 GLU A C 1
ATOM 2860 O O . GLU A 1 353 ? 29.502 11.304 -18.199 1.00 84.44 353 GLU A O 1
ATOM 2865 N N . TYR A 1 354 ? 30.877 9.630 -17.589 1.00 86.56 354 TYR A N 1
ATOM 2866 C CA . TYR A 1 354 ? 31.046 10.067 -16.206 1.00 86.56 354 TYR A CA 1
ATOM 2867 C C . TYR A 1 354 ? 31.474 11.542 -16.121 1.00 86.56 354 TYR A C 1
ATOM 2869 O O . TYR A 1 354 ? 32.399 11.978 -16.804 1.00 86.56 354 TYR A O 1
ATOM 2877 N N . GLY A 1 355 ? 30.816 12.306 -15.250 1.00 85.56 355 GLY A N 1
ATOM 2878 C CA . GLY A 1 355 ? 31.099 13.723 -15.019 1.00 85.56 355 GLY A CA 1
ATOM 2879 C C . GLY A 1 355 ? 30.445 14.688 -16.011 1.00 85.56 355 GLY A C 1
ATOM 2880 O O . GLY A 1 355 ? 30.472 15.891 -15.766 1.00 85.56 355 GLY A O 1
ATOM 2881 N N . ALA A 1 356 ? 29.811 14.206 -17.085 1.00 88.38 356 ALA A N 1
ATOM 2882 C CA . ALA A 1 356 ? 29.058 15.072 -17.989 1.00 88.38 356 ALA A CA 1
ATOM 2883 C C . ALA A 1 356 ? 27.864 15.717 -17.267 1.00 88.38 356 ALA A C 1
ATOM 2885 O O . ALA A 1 356 ? 27.129 15.044 -16.542 1.00 88.38 356 ALA A O 1
ATOM 2886 N N . GLU A 1 357 ? 27.632 17.010 -17.487 1.00 90.19 357 GLU A N 1
ATOM 2887 C CA . GLU A 1 357 ? 26.443 17.685 -16.966 1.00 90.19 357 GLU A CA 1
ATOM 2888 C C . GLU A 1 357 ? 25.227 17.436 -17.856 1.00 90.19 357 GLU A C 1
ATOM 2890 O O . GLU A 1 357 ? 25.263 17.605 -19.082 1.00 90.19 357 GLU A O 1
ATOM 2895 N N . VAL A 1 358 ? 24.120 17.061 -17.223 1.00 90.94 358 VAL A N 1
ATOM 2896 C CA . VAL A 1 358 ? 22.867 16.719 -17.885 1.00 90.94 358 VAL A CA 1
ATOM 2897 C C . VAL A 1 358 ? 21.719 17.453 -17.204 1.00 90.94 358 VAL A C 1
ATOM 2899 O O . VAL A 1 358 ? 21.562 17.404 -15.986 1.00 90.94 358 VAL A O 1
ATOM 2902 N N . ALA A 1 359 ? 20.894 18.112 -18.014 1.00 90.69 359 ALA A N 1
ATOM 2903 C CA . ALA A 1 359 ? 19.656 18.739 -17.569 1.00 90.69 359 ALA A CA 1
ATOM 2904 C C . ALA A 1 359 ? 18.472 17.872 -18.009 1.00 90.69 359 ALA A C 1
ATOM 2906 O O . ALA A 1 359 ? 18.266 17.657 -19.206 1.00 90.69 359 ALA A O 1
ATOM 2907 N N . ILE A 1 360 ? 17.714 17.367 -17.042 1.00 90.31 360 ILE A N 1
ATOM 2908 C CA . ILE A 1 360 ? 16.498 16.582 -17.248 1.00 90.31 360 ILE A CA 1
ATOM 2909 C C . ILE A 1 360 ? 15.307 17.530 -17.179 1.00 90.31 360 ILE A C 1
ATOM 2911 O O . ILE A 1 360 ? 15.128 18.210 -16.174 1.00 90.31 360 ILE A O 1
ATOM 2915 N N . GLU A 1 361 ? 14.499 17.575 -18.234 1.00 89.31 361 GLU A N 1
ATOM 2916 C CA . GLU A 1 361 ? 13.338 18.466 -18.330 1.00 89.31 361 GLU A CA 1
ATOM 2917 C C . GLU A 1 361 ? 12.073 17.669 -18.677 1.00 89.31 361 GLU A C 1
ATOM 2919 O O . GLU A 1 361 ? 12.075 16.887 -19.633 1.00 89.31 361 GLU A O 1
ATOM 2924 N N . ASN A 1 362 ? 10.971 17.927 -17.969 1.00 86.69 362 ASN A N 1
ATOM 2925 C CA . ASN A 1 362 ? 9.649 17.322 -18.184 1.00 86.69 362 ASN A CA 1
ATOM 2926 C C . ASN A 1 362 ? 9.614 15.788 -18.034 1.00 86.69 362 ASN A C 1
ATOM 2928 O O . ASN A 1 362 ? 9.004 15.086 -18.848 1.00 86.69 362 ASN A O 1
ATOM 2932 N N . PHE A 1 363 ? 10.288 15.254 -17.015 1.00 89.31 363 PHE A N 1
ATOM 2933 C CA . PHE A 1 363 ? 10.207 13.832 -16.659 1.00 89.31 363 PHE A CA 1
ATOM 2934 C C . PHE A 1 363 ? 9.255 13.627 -15.490 1.00 89.31 363 PHE A C 1
ATOM 2936 O O . PHE A 1 363 ? 9.137 14.489 -14.628 1.00 89.31 363 PHE A O 1
ATOM 2943 N N . ASN A 1 364 ? 8.625 12.458 -15.425 1.00 86.50 364 ASN A N 1
ATOM 2944 C CA . ASN A 1 364 ? 7.703 12.140 -14.346 1.00 86.50 364 ASN A CA 1
ATOM 2945 C C . ASN A 1 364 ? 8.406 11.391 -13.225 1.00 86.50 364 ASN A C 1
ATOM 2947 O O . ASN A 1 364 ? 9.136 10.427 -13.472 1.00 86.50 364 ASN A O 1
ATOM 2951 N N . VAL A 1 365 ? 8.129 11.789 -11.989 1.00 82.31 365 VAL A N 1
ATOM 2952 C CA . VAL A 1 365 ? 8.537 11.049 -10.798 1.00 82.31 365 VAL A CA 1
ATOM 2953 C C . VAL A 1 365 ? 7.727 9.761 -10.733 1.00 82.31 365 VAL A C 1
ATOM 2955 O O . VAL A 1 365 ? 6.507 9.797 -10.599 1.00 82.31 365 VAL A O 1
ATOM 2958 N N . TYR A 1 366 ? 8.371 8.598 -10.803 1.00 79.62 366 TYR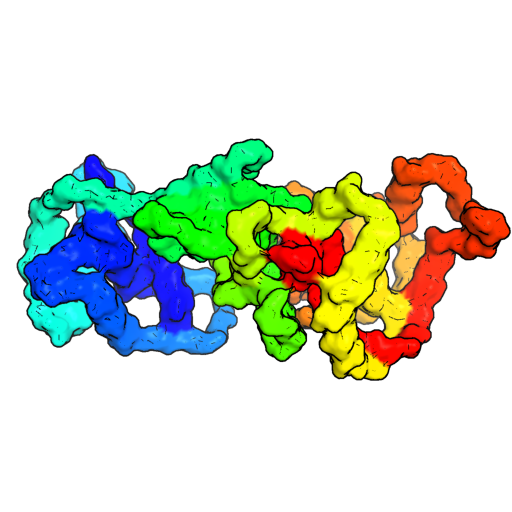 A N 1
ATOM 2959 C CA . TYR A 1 366 ? 7.667 7.318 -10.640 1.00 79.62 366 TYR A CA 1
ATOM 2960 C C . TYR A 1 366 ? 7.961 6.632 -9.306 1.00 79.62 366 TYR A C 1
ATOM 2962 O O . TYR A 1 366 ? 7.207 5.739 -8.910 1.00 79.62 366 TYR A O 1
ATOM 2970 N N . ARG A 1 367 ? 9.028 7.047 -8.611 1.00 79.94 367 ARG A N 1
ATOM 2971 C CA . ARG A 1 367 ? 9.390 6.568 -7.275 1.00 79.94 367 ARG A CA 1
ATOM 2972 C C . ARG A 1 367 ? 10.261 7.595 -6.546 1.00 79.94 367 ARG A C 1
ATOM 2974 O O . ARG A 1 367 ? 11.147 8.203 -7.141 1.00 79.94 367 ARG A O 1
ATOM 2981 N N . VAL A 1 368 ? 10.041 7.721 -5.240 1.00 79.88 368 VAL A N 1
ATOM 2982 C CA . VAL A 1 368 ? 10.846 8.538 -4.324 1.00 79.88 368 VAL A CA 1
ATOM 2983 C C . VAL A 1 368 ? 11.428 7.615 -3.252 1.00 79.88 368 VAL A C 1
ATOM 2985 O O . VAL A 1 368 ? 10.682 6.886 -2.604 1.00 79.88 368 VAL A O 1
ATOM 2988 N N . ASP A 1 369 ? 12.751 7.602 -3.090 1.00 79.06 369 ASP A N 1
ATOM 2989 C CA . ASP A 1 369 ? 13.452 6.852 -2.039 1.00 79.06 369 ASP A CA 1
ATOM 2990 C C . ASP A 1 369 ? 14.102 7.861 -1.077 1.00 79.06 369 ASP A C 1
ATOM 2992 O O . ASP A 1 369 ? 15.209 8.357 -1.317 1.00 79.06 369 ASP A O 1
ATOM 2996 N N . LYS A 1 370 ? 13.357 8.226 -0.020 1.00 76.31 370 LYS A N 1
ATOM 2997 C CA . LYS A 1 370 ? 13.761 9.258 0.951 1.00 76.31 370 LYS A CA 1
ATOM 2998 C C . LYS A 1 370 ? 15.019 8.855 1.723 1.00 76.31 370 LYS A C 1
ATOM 3000 O O . LYS A 1 370 ? 15.913 9.681 1.891 1.00 76.31 370 LYS A O 1
ATOM 3005 N N . GLU A 1 371 ? 15.128 7.588 2.124 1.00 75.44 371 GLU A N 1
ATOM 3006 C CA . GLU A 1 371 ? 16.281 7.068 2.872 1.00 75.44 371 GLU A CA 1
ATOM 3007 C C . GLU A 1 371 ? 17.574 7.161 2.063 1.00 75.44 371 GLU A C 1
ATOM 3009 O O . GLU A 1 371 ? 18.602 7.620 2.559 1.00 75.44 371 GLU A O 1
ATOM 3014 N N . LYS A 1 372 ? 17.521 6.776 0.783 1.00 81.50 372 LYS A N 1
ATOM 3015 C CA . LYS A 1 372 ? 18.684 6.841 -0.112 1.00 81.50 372 LYS A CA 1
ATOM 3016 C C . LYS A 1 372 ? 18.878 8.208 -0.754 1.00 81.50 372 LYS A C 1
ATOM 3018 O O . LYS A 1 372 ? 19.744 8.331 -1.625 1.00 81.50 372 LYS A O 1
ATOM 3023 N N . LYS A 1 373 ? 18.067 9.211 -0.399 1.00 87.56 373 LYS A N 1
ATOM 3024 C CA . LYS A 1 373 ? 18.070 10.543 -1.024 1.00 87.56 373 LYS A CA 1
ATOM 3025 C C . LYS A 1 373 ? 18.063 10.463 -2.558 1.00 87.56 373 LYS A C 1
ATOM 3027 O O . LYS A 1 373 ? 18.852 11.130 -3.231 1.00 87.56 373 LYS A O 1
ATOM 3032 N N . THR A 1 374 ? 17.250 9.552 -3.103 1.00 90.00 374 THR A N 1
ATOM 3033 C CA . THR A 1 374 ? 17.221 9.235 -4.536 1.00 90.00 374 THR A CA 1
ATOM 3034 C C . THR A 1 374 ? 15.826 9.457 -5.118 1.00 90.00 374 THR A C 1
ATOM 3036 O O . THR A 1 374 ? 14.835 8.908 -4.637 1.00 90.00 374 THR A O 1
ATOM 3039 N N . LEU A 1 375 ? 15.757 10.240 -6.191 1.00 88.88 375 LEU A N 1
ATOM 3040 C CA . LEU A 1 375 ? 14.557 10.493 -6.981 1.00 88.88 375 LEU A CA 1
ATOM 3041 C C . LEU A 1 375 ? 14.610 9.672 -8.272 1.00 88.88 375 LEU A C 1
ATOM 3043 O O . LEU A 1 375 ? 15.616 9.689 -8.979 1.00 88.88 375 LEU A O 1
ATOM 3047 N N . HIS A 1 376 ? 13.539 8.951 -8.593 1.00 90.06 376 HIS A N 1
ATOM 3048 C CA . HIS A 1 376 ? 13.464 8.140 -9.803 1.00 90.06 376 HIS A CA 1
ATOM 3049 C C . HIS A 1 376 ? 12.482 8.747 -10.805 1.00 90.06 376 HIS A C 1
ATOM 3051 O O . HIS A 1 376 ? 11.284 8.880 -10.539 1.00 90.06 376 HIS A O 1
ATOM 3057 N N . LEU A 1 377 ? 13.016 9.078 -11.975 1.00 90.44 377 LEU A N 1
ATOM 3058 C CA . LEU A 1 377 ? 12.355 9.788 -13.059 1.00 90.44 377 LEU A CA 1
ATOM 3059 C C . LEU A 1 377 ? 12.206 8.881 -14.280 1.00 90.44 377 LEU A C 1
ATOM 3061 O O . LEU A 1 377 ? 13.064 8.040 -14.534 1.00 90.44 377 LEU A O 1
ATOM 3065 N N . ALA A 1 378 ? 11.142 9.049 -15.056 1.00 89.19 378 ALA A N 1
ATOM 3066 C CA . ALA A 1 378 ? 10.947 8.338 -16.317 1.00 89.19 378 ALA A CA 1
ATOM 3067 C C . ALA A 1 378 ? 10.141 9.176 -17.314 1.00 89.19 378 ALA A C 1
ATOM 3069 O O . ALA A 1 378 ? 9.474 10.149 -16.951 1.00 89.19 378 ALA A O 1
ATOM 3070 N N . VAL A 1 379 ? 10.193 8.782 -18.584 1.00 83.31 379 VAL A N 1
ATOM 3071 C CA . VAL A 1 379 ? 9.357 9.375 -19.630 1.00 83.31 379 VAL A CA 1
ATOM 3072 C C . VAL A 1 379 ? 8.024 8.644 -19.686 1.00 83.31 379 VAL A C 1
ATOM 3074 O O . VAL A 1 379 ? 7.996 7.425 -19.752 1.00 83.31 379 VAL A O 1
ATOM 3077 N N . GLY A 1 380 ? 6.920 9.387 -19.748 1.00 68.38 380 GLY A N 1
ATOM 3078 C CA . GLY A 1 380 ? 5.581 8.820 -19.932 1.00 68.38 380 GLY A CA 1
ATOM 3079 C C . GLY A 1 380 ? 4.645 9.191 -18.792 1.00 68.38 380 GLY A C 1
ATOM 3080 O O . GLY A 1 380 ? 5.015 9.107 -17.625 1.00 68.38 380 GLY A O 1
ATOM 3081 N N . ALA A 1 381 ? 3.446 9.658 -19.137 1.00 52.94 381 ALA A N 1
ATOM 3082 C CA . ALA A 1 381 ? 2.461 10.173 -18.191 1.00 52.94 381 ALA A CA 1
ATOM 3083 C C . ALA A 1 381 ? 1.257 9.228 -18.060 1.00 52.94 381 ALA A C 1
ATOM 3085 O O . ALA A 1 381 ? 0.778 8.673 -19.050 1.00 52.94 381 ALA A O 1
ATOM 3086 N N . GLY A 1 382 ? 0.723 9.114 -16.841 1.00 48.94 382 GLY A N 1
ATOM 3087 C CA . GLY A 1 382 ? -0.561 8.467 -16.560 1.00 48.94 382 GLY A CA 1
ATOM 3088 C C . GLY A 1 382 ? -0.486 7.078 -15.915 1.00 48.94 382 GLY A C 1
ATOM 3089 O O . GLY A 1 382 ? 0.552 6.431 -15.856 1.00 48.94 382 GLY A O 1
ATOM 3090 N N . LEU A 1 383 ? -1.648 6.608 -15.448 1.00 42.28 383 LEU A N 1
ATOM 3091 C CA . LEU A 1 383 ? -1.839 5.385 -14.643 1.00 42.28 383 LEU A CA 1
ATOM 3092 C C . LEU A 1 383 ? -1.466 4.064 -15.350 1.00 42.28 383 LEU A C 1
ATOM 3094 O O . LEU A 1 383 ? -1.382 3.026 -14.702 1.00 42.28 383 LEU A O 1
ATOM 3098 N N . ASN A 1 384 ? -1.282 4.093 -16.674 1.00 47.84 384 ASN A N 1
ATOM 3099 C CA . ASN A 1 384 ? -0.975 2.924 -17.508 1.00 47.84 384 ASN A CA 1
ATOM 3100 C C . ASN A 1 384 ? 0.450 2.958 -18.084 1.00 47.84 384 ASN A C 1
ATOM 3102 O O . ASN A 1 384 ? 0.773 2.117 -18.919 1.00 47.84 384 ASN A O 1
ATOM 3106 N N . ALA A 1 385 ? 1.262 3.953 -17.720 1.00 54.72 385 ALA A N 1
ATOM 3107 C CA . ALA A 1 385 ? 2.583 4.115 -18.298 1.00 54.72 385 ALA A CA 1
ATOM 3108 C C . ALA A 1 385 ? 3.523 3.028 -17.763 1.00 54.72 385 ALA A C 1
ATOM 3110 O O . ALA A 1 385 ? 3.764 2.921 -16.560 1.00 54.72 385 ALA A O 1
ATOM 3111 N N . THR A 1 386 ? 4.080 2.236 -18.672 1.00 62.66 386 THR A N 1
ATOM 3112 C CA . THR A 1 386 ? 5.425 1.703 -18.486 1.00 62.66 386 THR A CA 1
ATOM 3113 C C . THR A 1 386 ? 6.372 2.883 -18.257 1.00 62.66 386 THR A C 1
ATOM 3115 O O . THR A 1 386 ? 6.094 3.994 -18.707 1.00 62.66 386 THR A O 1
ATOM 3118 N N . PHE A 1 387 ? 7.454 2.683 -17.503 1.00 75.62 387 PHE A N 1
ATOM 3119 C CA . PHE A 1 387 ? 8.389 3.755 -17.138 1.00 75.62 387 PHE A CA 1
ATOM 3120 C C . PHE A 1 387 ? 9.671 3.671 -17.988 1.00 75.62 387 PHE A C 1
ATOM 3122 O O . PHE A 1 387 ? 10.708 3.300 -17.440 1.00 75.62 387 PHE A O 1
ATOM 3129 N N . PRO A 1 388 ? 9.644 3.926 -19.313 1.00 84.25 388 PRO A N 1
ATOM 3130 C CA . PRO A 1 388 ? 10.840 3.894 -20.142 1.00 84.25 388 PRO A CA 1
ATOM 3131 C C . PRO A 1 388 ? 11.756 5.087 -19.860 1.00 84.25 388 PRO A C 1
ATOM 3133 O O . PRO A 1 388 ? 11.334 6.138 -19.367 1.00 84.25 388 PRO A O 1
ATOM 3136 N N . TYR A 1 389 ? 13.021 4.928 -20.243 1.00 87.06 389 TYR A N 1
ATOM 3137 C CA . TYR A 1 389 ? 14.087 5.906 -20.052 1.00 87.06 389 TYR A CA 1
ATOM 3138 C C . TYR A 1 389 ? 14.210 6.330 -18.589 1.00 87.06 389 TYR A C 1
ATOM 3140 O O . TYR A 1 389 ? 14.197 7.516 -18.261 1.00 87.06 389 TYR A O 1
ATOM 3148 N N . GLN A 1 390 ? 14.306 5.337 -17.706 1.00 91.06 390 GLN A N 1
ATOM 3149 C CA . GLN A 1 390 ? 14.457 5.576 -16.277 1.00 91.06 390 GLN A CA 1
ATOM 3150 C C . GLN A 1 390 ? 15.758 6.322 -15.979 1.00 91.06 390 GLN A C 1
ATOM 3152 O O . GLN A 1 390 ? 16.825 5.933 -16.449 1.00 91.06 390 GLN A O 1
ATOM 3157 N N . ILE A 1 391 ? 15.685 7.348 -15.141 1.00 92.44 391 ILE A N 1
ATOM 3158 C CA . ILE A 1 391 ? 16.823 8.120 -14.646 1.00 92.44 391 ILE A CA 1
ATOM 3159 C C . ILE A 1 391 ? 16.730 8.156 -13.126 1.00 92.44 391 ILE A C 1
ATOM 3161 O O . ILE A 1 391 ? 15.673 8.439 -12.568 1.00 92.44 391 ILE A O 1
ATOM 3165 N N . ALA A 1 392 ? 17.829 7.853 -12.446 1.00 93.88 392 ALA A N 1
ATOM 3166 C CA . ALA A 1 392 ? 17.930 7.999 -11.000 1.00 93.88 392 ALA A CA 1
ATOM 3167 C C . ALA A 1 392 ? 18.742 9.255 -10.681 1.00 93.88 392 ALA A C 1
ATOM 3169 O O . ALA A 1 392 ? 19.839 9.414 -11.206 1.00 93.88 392 ALA A O 1
ATOM 3170 N N . VAL A 1 393 ? 18.241 10.128 -9.814 1.00 94.38 393 VAL A N 1
ATOM 3171 C CA . VAL A 1 393 ? 18.945 11.333 -9.361 1.00 94.38 393 VAL A CA 1
ATOM 3172 C C . VAL A 1 393 ? 19.227 11.205 -7.872 1.00 94.38 393 VAL A C 1
ATOM 3174 O O . VAL A 1 393 ? 18.307 11.045 -7.075 1.00 94.38 393 VAL A O 1
ATOM 3177 N N . LYS A 1 394 ? 20.503 11.233 -7.495 1.00 93.62 394 LYS A N 1
ATOM 3178 C CA . LYS A 1 394 ? 20.984 11.068 -6.121 1.00 93.62 394 LYS A CA 1
ATOM 3179 C C . LYS A 1 394 ? 21.336 12.400 -5.481 1.00 93.62 394 LYS A C 1
ATOM 3181 O O . LYS A 1 394 ? 21.745 13.332 -6.166 1.00 93.62 394 LYS A O 1
ATOM 3186 N N . GLY A 1 395 ? 21.271 12.429 -4.152 1.00 87.69 395 GLY A N 1
ATOM 3187 C CA . GLY A 1 395 ? 21.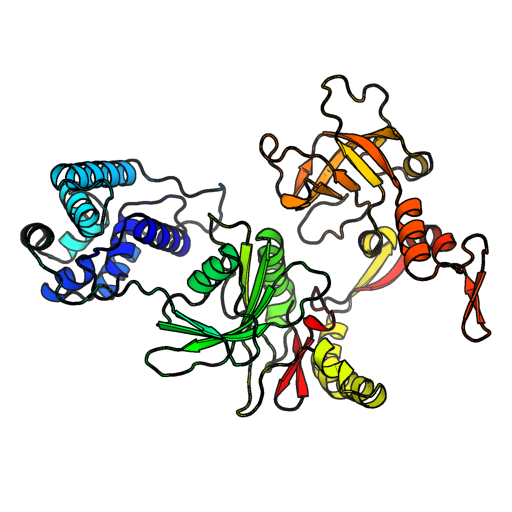684 13.575 -3.344 1.00 87.69 395 GLY A CA 1
ATOM 3188 C C . GLY A 1 395 ? 20.602 14.635 -3.173 1.00 87.69 395 GLY A C 1
ATOM 3189 O O . GLY A 1 395 ? 20.929 15.744 -2.770 1.00 87.69 395 GLY A O 1
ATOM 3190 N N . ILE A 1 396 ? 19.342 14.299 -3.462 1.00 87.00 396 ILE A N 1
ATOM 3191 C CA . ILE A 1 396 ? 18.211 15.216 -3.299 1.00 87.00 396 ILE A CA 1
ATOM 3192 C C . ILE A 1 396 ? 18.009 15.537 -1.818 1.00 87.00 396 ILE A C 1
ATOM 3194 O O . ILE A 1 396 ? 17.996 14.640 -0.968 1.00 87.00 396 ILE A O 1
ATOM 3198 N N . ASP A 1 397 ? 17.834 16.820 -1.518 1.00 81.50 397 ASP A N 1
ATOM 3199 C CA . ASP A 1 397 ? 17.513 17.300 -0.181 1.00 81.50 397 ASP A CA 1
ATOM 3200 C C . ASP A 1 397 ? 15.991 17.350 0.010 1.00 81.50 397 ASP A C 1
ATOM 3202 O O . ASP A 1 397 ? 15.351 18.380 -0.189 1.00 81.50 397 ASP A O 1
ATOM 3206 N N . PHE A 1 398 ? 15.401 16.214 0.393 1.00 76.25 398 PHE A N 1
ATOM 3207 C CA . PHE A 1 398 ? 13.950 16.094 0.592 1.00 76.25 398 PHE A CA 1
ATOM 3208 C C . PHE A 1 398 ? 13.393 16.914 1.772 1.00 76.25 398 PHE A C 1
ATOM 3210 O O . PHE A 1 398 ? 12.180 16.938 1.970 1.00 76.25 398 PHE A O 1
ATOM 3217 N N . GLU A 1 399 ? 14.244 17.568 2.572 1.00 71.31 399 GLU A N 1
ATOM 3218 C CA . GLU A 1 399 ? 13.790 18.540 3.577 1.00 71.31 399 GLU A CA 1
ATOM 3219 C C . GLU A 1 399 ? 13.455 19.900 2.950 1.00 71.31 399 GLU A C 1
ATOM 3221 O O . GLU A 1 399 ? 12.637 20.643 3.494 1.00 71.31 399 GLU A O 1
ATOM 3226 N N . LYS A 1 400 ? 14.070 20.221 1.805 1.00 69.06 400 LYS A N 1
ATOM 3227 C CA . LYS A 1 400 ? 13.850 21.470 1.063 1.00 69.06 400 LYS A CA 1
ATOM 3228 C C . LYS A 1 400 ? 12.939 21.266 -0.138 1.00 69.06 400 LYS A C 1
ATOM 3230 O O . LYS A 1 400 ? 12.018 22.053 -0.341 1.00 69.06 400 LYS A O 1
ATOM 3235 N N . ASP A 1 401 ? 13.167 20.192 -0.888 1.00 68.56 401 ASP A N 1
ATOM 3236 C CA . ASP A 1 401 ? 12.442 19.896 -2.116 1.00 68.56 401 ASP A CA 1
ATOM 3237 C C . ASP A 1 401 ? 11.426 18.779 -1.885 1.00 68.56 401 ASP A C 1
ATOM 3239 O O . ASP A 1 401 ? 11.765 17.677 -1.447 1.00 68.56 401 ASP A O 1
ATOM 3243 N N . THR A 1 402 ? 10.161 19.040 -2.206 1.00 70.19 402 THR A N 1
ATOM 3244 C CA . THR A 1 402 ? 9.099 18.038 -2.067 1.00 70.19 402 THR A CA 1
ATOM 3245 C C . THR A 1 402 ? 8.707 17.503 -3.435 1.00 70.19 402 THR A C 1
ATOM 3247 O O . THR A 1 402 ? 8.223 18.267 -4.260 1.00 70.19 402 THR A O 1
ATOM 3250 N N . TYR A 1 403 ? 8.876 16.194 -3.641 1.00 71.12 403 TYR A N 1
ATOM 3251 C CA . TYR A 1 403 ? 8.501 15.503 -4.876 1.00 71.12 403 TYR A CA 1
ATOM 3252 C C . TYR A 1 403 ? 7.455 14.418 -4.608 1.00 71.12 403 TYR A C 1
ATOM 3254 O O . TYR A 1 403 ? 7.567 13.677 -3.626 1.00 71.12 403 TYR A O 1
ATOM 3262 N N . TYR A 1 404 ? 6.490 14.262 -5.513 1.00 65.25 404 TYR A N 1
ATOM 3263 C CA . TYR A 1 404 ? 5.424 13.258 -5.421 1.00 65.25 404 TYR A CA 1
ATOM 3264 C C . TYR A 1 404 ? 5.385 12.343 -6.644 1.00 65.25 404 TYR A C 1
ATOM 3266 O O . TYR A 1 404 ? 5.675 12.758 -7.763 1.00 65.25 404 TYR A O 1
ATOM 3274 N N . ARG A 1 405 ? 4.968 11.082 -6.476 1.00 65.25 405 ARG A N 1
ATOM 3275 C CA . ARG A 1 405 ? 4.782 10.181 -7.622 1.00 65.25 405 ARG A CA 1
ATOM 3276 C C . ARG A 1 405 ? 3.720 10.737 -8.579 1.00 65.25 405 ARG A C 1
ATOM 3278 O O . ARG A 1 405 ? 2.623 11.105 -8.175 1.00 65.25 405 ARG A O 1
ATOM 3285 N N . GLY A 1 406 ? 4.040 10.742 -9.867 1.00 66.69 406 GLY A N 1
ATOM 3286 C CA . GLY A 1 406 ? 3.224 11.298 -10.942 1.00 66.69 406 GLY A CA 1
ATOM 3287 C C . GLY A 1 406 ? 3.456 12.788 -11.197 1.00 66.69 406 GLY A C 1
ATOM 3288 O O . GLY A 1 406 ? 2.937 13.297 -12.188 1.00 66.69 406 GLY A O 1
ATOM 3289 N N . GLU A 1 407 ? 4.230 13.471 -10.351 1.00 73.06 407 GLU A N 1
ATOM 3290 C CA . GLU A 1 407 ? 4.655 14.850 -10.580 1.00 73.06 407 GLU A CA 1
ATOM 3291 C C . GLU A 1 407 ? 5.563 14.944 -11.806 1.00 73.06 407 GLU A C 1
ATOM 3293 O O . GLU A 1 407 ? 6.412 14.075 -12.031 1.00 73.06 407 GLU A O 1
ATOM 3298 N N . VAL A 1 408 ? 5.387 16.011 -12.583 1.00 80.38 408 VAL A N 1
ATOM 3299 C CA . VAL A 1 408 ? 6.282 16.360 -13.683 1.00 80.38 408 VAL A CA 1
ATOM 3300 C C . VAL A 1 408 ? 7.372 17.269 -13.130 1.00 80.38 408 VAL A C 1
ATOM 3302 O O . VAL A 1 408 ? 7.079 18.358 -12.650 1.00 80.38 408 VAL A O 1
ATOM 3305 N N . VAL A 1 409 ? 8.626 16.840 -13.219 1.00 83.44 409 VAL A N 1
ATOM 3306 C CA . VAL A 1 409 ? 9.778 17.674 -12.877 1.00 83.44 409 VAL A CA 1
ATOM 3307 C C . VAL A 1 409 ? 10.085 18.583 -14.059 1.00 83.44 409 VAL A C 1
ATOM 3309 O O . VAL A 1 409 ? 10.511 18.108 -15.117 1.00 83.44 409 VAL A O 1
ATOM 3312 N N . ASP A 1 410 ? 9.887 19.888 -13.869 1.00 81.75 410 ASP A N 1
ATOM 3313 C CA . ASP A 1 410 ? 10.136 20.905 -14.897 1.00 81.75 410 ASP A CA 1
ATOM 3314 C C . ASP A 1 410 ? 11.597 20.893 -15.348 1.00 81.75 410 ASP A C 1
ATOM 3316 O O . ASP A 1 410 ? 11.886 20.819 -16.547 1.00 81.75 410 ASP A O 1
ATOM 3320 N N . ARG A 1 411 ? 12.524 20.923 -14.384 1.00 88.38 411 ARG A N 1
ATOM 3321 C CA . ARG A 1 411 ? 13.962 20.867 -14.638 1.00 88.38 411 ARG A CA 1
ATOM 3322 C C . ARG A 1 411 ? 14.727 20.367 -13.418 1.00 88.38 411 ARG A C 1
ATOM 3324 O O . ARG A 1 411 ? 14.533 20.870 -12.320 1.00 88.38 411 ARG A O 1
ATOM 3331 N N . ILE A 1 412 ? 15.662 19.449 -13.640 1.00 89.44 412 ILE A N 1
ATOM 3332 C CA . ILE A 1 412 ? 16.680 19.067 -12.659 1.00 89.44 412 ILE A CA 1
ATOM 3333 C C . ILE A 1 412 ? 18.031 18.890 -13.349 1.00 89.44 412 ILE A C 1
ATOM 3335 O O . ILE A 1 412 ? 18.111 18.316 -14.436 1.00 89.44 412 ILE A O 1
ATOM 3339 N N . VAL A 1 413 ? 19.093 19.417 -12.743 1.00 90.50 413 VAL A N 1
ATOM 3340 C CA . VAL A 1 413 ? 20.452 19.357 -13.290 1.00 90.50 413 VAL A CA 1
ATOM 3341 C C . VAL A 1 413 ? 21.297 18.437 -12.421 1.00 90.50 413 VAL A C 1
ATOM 3343 O O . VAL A 1 413 ? 21.234 18.475 -11.193 1.00 90.50 413 VAL A O 1
ATOM 3346 N N . GLY A 1 414 ? 22.081 17.580 -13.063 1.00 91.62 414 GLY A N 1
ATOM 3347 C CA . GLY A 1 414 ? 23.000 16.703 -12.360 1.00 91.62 414 GLY A CA 1
ATOM 3348 C C . GLY A 1 414 ? 24.179 16.280 -13.218 1.00 91.62 414 GLY A C 1
ATOM 3349 O O . GLY A 1 414 ? 24.144 16.346 -14.447 1.00 91.62 414 GLY A O 1
ATOM 3350 N N . THR A 1 415 ? 25.227 15.824 -12.548 1.00 92.94 415 THR A N 1
ATOM 3351 C CA . THR A 1 415 ? 26.408 15.238 -13.182 1.00 92.94 415 THR A CA 1
ATOM 3352 C C . THR A 1 415 ? 26.214 13.736 -13.334 1.00 92.94 415 THR A C 1
ATOM 3354 O O . THR A 1 415 ? 25.692 13.070 -12.438 1.00 92.94 415 THR A O 1
ATOM 3357 N N . VAL A 1 416 ? 26.603 13.176 -14.479 1.00 93.25 416 VAL A N 1
ATOM 3358 C CA . VAL A 1 416 ? 26.513 11.732 -14.720 1.00 93.25 416 VAL A CA 1
ATOM 3359 C C . VAL A 1 416 ? 27.438 11.009 -13.750 1.00 93.25 416 VAL A C 1
ATOM 3361 O O . VAL A 1 416 ? 28.658 11.108 -13.835 1.00 93.25 416 VAL A O 1
ATOM 3364 N N . TRP A 1 417 ? 26.839 10.259 -12.831 1.00 92.94 417 TRP A N 1
ATOM 3365 C CA . TRP A 1 417 ? 27.554 9.401 -11.896 1.00 92.94 417 TRP A CA 1
ATOM 3366 C C . TRP A 1 417 ? 27.810 8.019 -12.491 1.00 92.94 417 TRP A C 1
ATOM 3368 O O . TRP A 1 417 ? 28.881 7.461 -12.283 1.00 92.94 417 TRP A O 1
ATOM 3378 N N . ARG A 1 418 ? 26.818 7.443 -13.186 1.00 91.94 418 ARG A N 1
ATOM 3379 C CA . ARG A 1 418 ? 26.940 6.151 -13.886 1.00 91.94 418 ARG A CA 1
ATOM 3380 C C . ARG A 1 418 ? 26.001 6.048 -15.074 1.00 91.94 418 ARG A C 1
ATOM 3382 O O . ARG A 1 418 ? 24.868 6.532 -15.009 1.00 91.94 418 ARG A O 1
ATOM 3389 N N . THR A 1 419 ? 26.419 5.310 -16.093 1.00 91.31 419 THR A N 1
ATOM 3390 C CA . THR A 1 419 ? 25.556 4.912 -17.216 1.00 91.31 419 THR A CA 1
ATOM 3391 C C . THR A 1 419 ? 24.896 3.550 -16.970 1.00 91.31 419 THR A C 1
ATOM 3393 O O . THR A 1 419 ? 25.274 2.804 -16.060 1.00 91.31 419 THR A O 1
ATOM 3396 N N . ARG A 1 420 ? 23.870 3.208 -17.758 1.00 89.44 420 ARG A N 1
ATOM 3397 C CA . ARG A 1 420 ? 23.257 1.868 -17.745 1.00 89.44 420 ARG A CA 1
ATOM 3398 C C . ARG A 1 420 ? 24.260 0.773 -18.076 1.00 89.44 420 ARG A C 1
ATOM 3400 O O . ARG A 1 420 ? 24.260 -0.257 -17.405 1.00 89.44 420 ARG A O 1
ATOM 3407 N N . ASP A 1 421 ? 25.103 1.000 -19.079 1.00 86.62 421 ASP A N 1
ATOM 3408 C CA . ASP A 1 421 ? 26.098 0.017 -19.499 1.00 86.62 421 ASP A CA 1
ATOM 3409 C C . ASP A 1 421 ? 27.061 -0.279 -18.352 1.00 86.62 421 ASP A C 1
ATOM 3411 O O . ASP A 1 421 ? 27.227 -1.434 -17.979 1.00 86.62 421 ASP A O 1
ATOM 3415 N N . GLU A 1 422 ? 27.599 0.744 -17.688 1.00 88.19 422 GLU A N 1
ATOM 3416 C CA . GLU A 1 422 ? 28.445 0.552 -16.504 1.00 88.19 422 GLU A CA 1
ATOM 3417 C C . GLU A 1 422 ? 27.736 -0.237 -15.396 1.00 88.19 422 GLU A C 1
ATOM 3419 O O . GLU A 1 422 ? 28.327 -1.144 -14.809 1.00 88.19 422 GLU A O 1
ATOM 3424 N N . GLN A 1 423 ? 26.463 0.065 -15.122 1.00 89.50 423 GLN A N 1
ATOM 3425 C CA . GLN A 1 423 ? 25.679 -0.646 -14.107 1.00 89.50 423 GLN A CA 1
ATOM 3426 C C . GLN A 1 423 ? 25.492 -2.128 -14.449 1.00 89.50 423 GLN A C 1
ATOM 3428 O O . GLN A 1 423 ? 25.698 -2.983 -13.585 1.00 89.50 423 GLN A O 1
ATOM 3433 N N . LEU A 1 424 ? 25.144 -2.442 -15.700 1.00 88.25 424 LEU A N 1
ATOM 3434 C CA . LEU A 1 424 ? 25.015 -3.820 -16.177 1.00 88.25 424 LEU A CA 1
ATOM 3435 C C . LEU A 1 424 ? 26.353 -4.561 -16.096 1.00 88.25 424 LEU A C 1
ATOM 3437 O O . LEU A 1 424 ? 26.404 -5.687 -15.606 1.00 88.25 424 LEU A O 1
ATOM 3441 N N . MET A 1 425 ? 27.443 -3.912 -16.507 1.00 86.06 425 MET A N 1
ATOM 3442 C CA . MET A 1 425 ? 28.792 -4.479 -16.458 1.00 86.06 425 MET A CA 1
ATOM 3443 C C . MET A 1 425 ? 29.226 -4.791 -15.024 1.00 86.06 425 MET A C 1
ATOM 3445 O O . MET A 1 425 ? 29.810 -5.844 -14.771 1.00 86.06 425 MET A O 1
ATOM 3449 N N . MET A 1 426 ? 28.932 -3.902 -14.072 1.00 87.94 426 MET A N 1
ATOM 3450 C CA . MET A 1 426 ? 29.215 -4.132 -12.653 1.00 87.94 426 MET A CA 1
ATOM 3451 C C . MET A 1 426 ? 28.402 -5.301 -12.090 1.00 87.94 426 MET A C 1
ATOM 3453 O O . MET A 1 426 ? 28.969 -6.155 -11.411 1.00 87.94 426 MET A O 1
ATOM 3457 N N . ALA A 1 427 ? 27.098 -5.354 -12.380 1.00 88.56 427 ALA A N 1
ATOM 3458 C CA . ALA A 1 427 ? 26.228 -6.436 -11.922 1.00 88.56 427 ALA A CA 1
ATOM 3459 C C . ALA A 1 427 ? 26.673 -7.793 -12.485 1.00 88.56 427 ALA A C 1
ATOM 3461 O O . ALA A 1 427 ? 26.741 -8.778 -11.754 1.00 88.56 427 ALA A O 1
ATOM 3462 N N . LEU A 1 428 ? 27.044 -7.829 -13.765 1.00 87.75 428 LEU A N 1
ATOM 3463 C CA . LEU A 1 428 ? 27.524 -9.035 -14.425 1.00 87.75 428 LEU A CA 1
ATOM 3464 C C . LEU A 1 428 ? 28.856 -9.515 -13.851 1.00 87.75 428 LEU A C 1
ATOM 3466 O O . LEU A 1 428 ? 28.967 -10.685 -13.514 1.00 87.75 428 LEU A O 1
ATOM 3470 N N . ARG A 1 429 ? 29.837 -8.621 -13.666 1.00 86.81 429 ARG A N 1
ATOM 3471 C CA . ARG A 1 429 ? 31.127 -8.974 -13.043 1.00 86.81 429 ARG A CA 1
ATOM 3472 C C . ARG A 1 429 ? 30.973 -9.492 -11.615 1.00 86.81 429 ARG A C 1
ATOM 3474 O O . ARG A 1 429 ? 31.791 -10.291 -11.179 1.00 86.81 429 ARG A O 1
ATOM 3481 N N . ALA A 1 430 ? 29.968 -9.015 -10.883 1.00 89.56 430 ALA A N 1
ATOM 3482 C CA . ALA A 1 430 ? 29.682 -9.491 -9.535 1.00 89.56 430 ALA A CA 1
ATOM 3483 C C . ALA A 1 430 ? 29.048 -10.892 -9.528 1.00 89.56 430 ALA A C 1
ATOM 3485 O O . ALA A 1 430 ? 29.299 -11.659 -8.603 1.00 89.56 430 ALA A O 1
ATOM 3486 N N . LEU A 1 431 ? 28.226 -11.212 -10.533 1.00 89.06 431 LEU A N 1
ATOM 3487 C CA . LEU A 1 431 ? 27.545 -12.504 -10.651 1.00 89.06 431 LEU A CA 1
ATOM 3488 C C . LEU A 1 431 ? 28.431 -13.580 -11.286 1.00 89.06 431 LEU A C 1
ATOM 3490 O O . LEU A 1 431 ? 28.471 -14.693 -10.779 1.00 89.06 431 LEU A O 1
ATOM 3494 N N . GLU A 1 432 ? 29.130 -13.238 -12.368 1.00 86.94 432 GLU A N 1
ATOM 3495 C CA . GLU A 1 432 ? 29.952 -14.149 -13.164 1.00 86.94 432 GLU A CA 1
ATOM 3496 C C . GLU A 1 432 ? 31.259 -13.440 -13.585 1.00 86.94 432 GLU A C 1
ATOM 3498 O O . GLU A 1 432 ? 31.339 -12.859 -14.674 1.00 86.94 432 GLU A O 1
ATOM 3503 N N . PRO A 1 433 ? 32.297 -13.443 -12.726 1.00 86.06 433 PRO A N 1
ATOM 3504 C CA . PRO A 1 433 ? 33.545 -12.709 -12.964 1.00 86.06 433 PRO A CA 1
ATOM 3505 C C . PRO A 1 433 ? 34.274 -13.095 -14.259 1.00 86.06 433 PRO A C 1
ATOM 3507 O O . PRO A 1 433 ? 34.927 -12.249 -14.870 1.00 86.06 433 PRO A O 1
ATOM 3510 N N . ASP A 1 434 ? 34.132 -14.353 -14.685 1.00 85.12 434 ASP A N 1
ATOM 3511 C CA . ASP A 1 434 ? 34.813 -14.926 -15.852 1.00 85.12 434 ASP A CA 1
ATOM 3512 C C . ASP A 1 434 ? 34.043 -14.723 -17.169 1.00 85.12 434 ASP A C 1
ATOM 3514 O O . ASP A 1 434 ? 34.490 -15.153 -18.239 1.00 85.12 434 ASP A O 1
ATOM 3518 N N . PHE A 1 435 ? 32.877 -14.070 -17.128 1.00 84.69 435 PHE A N 1
ATOM 3519 C CA . PHE A 1 435 ? 32.092 -13.817 -18.328 1.00 84.69 435 PHE A CA 1
ATOM 3520 C C . PHE A 1 435 ? 32.817 -12.836 -19.261 1.00 84.69 435 PHE A C 1
ATOM 3522 O O . PHE A 1 435 ? 33.058 -11.673 -18.930 1.00 84.69 435 PHE A O 1
ATOM 3529 N N . ASP A 1 436 ? 33.123 -13.287 -20.479 1.00 83.56 436 ASP A N 1
ATOM 3530 C CA . ASP A 1 436 ? 33.798 -12.463 -21.479 1.00 83.56 436 ASP A CA 1
ATOM 3531 C C . ASP A 1 436 ? 32.809 -11.583 -22.253 1.00 83.56 436 ASP A C 1
ATOM 3533 O O . ASP A 1 436 ? 32.164 -11.996 -23.218 1.00 83.56 436 ASP A O 1
ATOM 3537 N N . ILE A 1 437 ? 32.737 -10.325 -21.832 1.00 81.62 437 ILE A N 1
ATOM 3538 C CA . ILE A 1 437 ? 31.800 -9.326 -22.353 1.00 81.62 437 ILE A CA 1
ATOM 3539 C C . ILE A 1 437 ? 32.233 -8.777 -23.719 1.00 81.62 437 ILE A C 1
ATOM 3541 O O . ILE A 1 437 ? 31.435 -8.167 -24.435 1.00 81.62 437 ILE A O 1
ATOM 3545 N N . SER A 1 438 ? 33.500 -8.970 -24.094 1.00 83.69 438 SER A N 1
ATOM 3546 C CA . SER A 1 438 ? 34.017 -8.500 -25.380 1.00 83.69 438 SER A CA 1
ATOM 3547 C C . SER A 1 438 ? 33.488 -9.332 -26.548 1.00 83.69 438 SER A C 1
ATOM 3549 O O . SER A 1 438 ? 33.376 -8.825 -27.663 1.00 83.69 438 SER A O 1
ATOM 3551 N N . LYS A 1 439 ? 33.109 -10.589 -26.290 1.00 88.31 439 LYS A N 1
ATOM 3552 C CA . LYS A 1 439 ? 32.596 -11.496 -27.312 1.00 88.31 439 LYS A CA 1
ATOM 3553 C C . LYS A 1 439 ? 31.213 -11.071 -27.792 1.00 88.31 439 LYS A C 1
ATOM 3555 O O . LYS A 1 439 ? 30.314 -10.807 -26.997 1.00 88.31 439 LYS A O 1
ATOM 3560 N N . GLU A 1 440 ? 31.010 -11.118 -29.105 1.00 88.19 440 GLU A N 1
ATOM 3561 C CA . GLU A 1 440 ? 29.686 -10.940 -29.720 1.00 88.19 440 GLU A CA 1
ATOM 3562 C C . GLU A 1 440 ? 28.741 -12.114 -29.442 1.00 88.19 440 GLU A C 1
ATOM 3564 O O . GLU A 1 440 ? 27.523 -11.971 -29.533 1.00 88.19 440 GLU A O 1
ATOM 3569 N N . ARG A 1 441 ? 29.290 -13.291 -29.120 1.00 89.88 441 ARG A N 1
ATOM 3570 C CA . ARG A 1 441 ? 28.530 -14.518 -28.884 1.00 89.88 441 ARG A CA 1
ATOM 3571 C C . ARG A 1 441 ? 29.055 -15.298 -27.685 1.00 89.88 441 ARG A C 1
ATOM 3573 O O . ARG A 1 441 ? 30.258 -15.329 -27.434 1.00 89.88 441 ARG A O 1
ATOM 3580 N N . ILE A 1 442 ? 28.146 -15.973 -26.993 1.00 89.38 442 ILE A N 1
ATOM 3581 C CA . ILE A 1 442 ? 28.405 -16.809 -25.820 1.00 89.38 442 ILE A CA 1
ATOM 3582 C C . ILE A 1 442 ? 27.999 -18.258 -26.093 1.00 89.38 442 ILE A C 1
ATOM 3584 O O . ILE A 1 442 ? 27.096 -18.520 -26.885 1.00 89.38 442 ILE A O 1
ATOM 3588 N N . SER A 1 443 ? 28.680 -19.206 -25.452 1.00 85.94 443 SER A N 1
ATOM 3589 C CA . SER A 1 443 ? 28.379 -20.634 -25.579 1.00 85.94 443 SER A CA 1
ATOM 3590 C C . SER A 1 443 ? 27.535 -21.099 -24.395 1.00 85.94 443 SER A C 1
ATOM 3592 O O . SER A 1 443 ? 27.955 -20.944 -23.251 1.00 85.94 443 SER A O 1
ATOM 3594 N N . VAL A 1 444 ? 26.360 -21.672 -24.659 1.00 84.94 444 VAL A N 1
ATOM 3595 C CA . VAL A 1 444 ? 25.455 -22.243 -23.649 1.00 84.94 444 VAL A CA 1
ATOM 3596 C C . VAL A 1 444 ? 25.011 -23.621 -24.128 1.00 84.94 444 VAL A C 1
ATOM 3598 O O . VAL A 1 444 ? 24.366 -23.725 -25.165 1.00 84.94 444 VAL A O 1
ATOM 3601 N N . ASN A 1 445 ? 25.339 -24.694 -23.400 1.00 84.56 445 ASN A N 1
ATOM 3602 C CA . ASN A 1 445 ? 24.956 -26.075 -23.749 1.00 84.56 445 ASN A CA 1
ATOM 3603 C C . ASN A 1 445 ? 25.267 -26.458 -25.215 1.00 84.56 445 ASN A C 1
ATOM 3605 O O . ASN A 1 445 ? 24.425 -27.026 -25.907 1.00 84.56 445 ASN A O 1
ATOM 3609 N N . ASN A 1 446 ? 26.471 -26.123 -25.696 1.00 87.25 446 ASN A N 1
ATOM 3610 C CA . ASN A 1 446 ? 26.930 -26.301 -27.086 1.00 87.25 446 ASN A CA 1
ATOM 3611 C C . ASN A 1 446 ? 26.192 -25.460 -28.148 1.00 87.25 446 ASN A C 1
ATOM 3613 O O . ASN A 1 446 ? 26.424 -25.646 -29.342 1.00 87.25 446 ASN A O 1
ATOM 3617 N N . LEU A 1 447 ? 25.339 -24.518 -27.743 1.00 90.12 447 LEU A N 1
ATOM 3618 C CA . LEU A 1 447 ? 24.726 -23.530 -28.626 1.00 90.12 447 LEU A CA 1
ATOM 3619 C C . LEU A 1 447 ? 25.493 -22.213 -28.547 1.00 90.12 447 LEU A C 1
ATOM 3621 O O . LEU A 1 447 ? 25.794 -21.719 -27.463 1.00 90.12 447 LEU A O 1
ATOM 3625 N N . LEU A 1 448 ? 25.776 -21.627 -29.707 1.00 91.38 448 LEU A N 1
ATOM 3626 C CA . LEU A 1 448 ? 26.415 -20.322 -29.816 1.00 91.38 448 LEU A CA 1
ATOM 3627 C C . LEU A 1 448 ? 25.326 -19.245 -29.950 1.00 91.38 448 LEU A C 1
ATOM 3629 O O . LEU A 1 448 ? 24.692 -19.129 -30.999 1.00 91.38 448 LEU A O 1
ATOM 3633 N N . LEU A 1 449 ? 25.095 -18.476 -28.889 1.00 89.12 449 LEU A N 1
ATOM 3634 C CA . LEU A 1 449 ? 24.032 -17.471 -28.797 1.00 89.12 449 LEU A CA 1
ATOM 3635 C C . LEU A 1 449 ? 24.610 -16.047 -28.847 1.00 89.12 449 LEU A C 1
ATOM 3637 O O . LEU A 1 449 ? 25.744 -15.851 -28.415 1.00 89.12 449 LEU A O 1
ATOM 3641 N N . PRO A 1 450 ? 23.872 -15.040 -29.352 1.00 88.62 450 PRO A N 1
ATOM 3642 C CA . PRO A 1 450 ? 24.284 -13.639 -29.259 1.00 88.62 450 PRO A CA 1
ATOM 3643 C C . PRO A 1 450 ? 24.528 -13.224 -27.808 1.00 88.62 450 PRO A C 1
ATOM 3645 O O . PRO A 1 450 ? 23.794 -13.641 -26.912 1.00 88.62 450 PRO A O 1
ATOM 3648 N N . ASN A 1 451 ? 25.543 -12.395 -27.573 1.00 88.56 451 ASN A N 1
ATOM 3649 C CA . ASN A 1 451 ? 25.789 -11.826 -26.258 1.00 88.56 451 ASN A CA 1
ATOM 3650 C C . ASN A 1 451 ? 24.671 -10.817 -25.927 1.00 88.56 451 ASN A C 1
ATOM 3652 O O . ASN A 1 451 ? 24.607 -9.753 -26.551 1.00 88.56 451 ASN A O 1
ATOM 3656 N N . PRO A 1 452 ? 23.809 -11.098 -24.934 1.00 85.81 452 PRO A N 1
ATOM 3657 C CA . PRO A 1 452 ? 22.653 -10.255 -24.647 1.00 85.81 452 PRO A CA 1
ATOM 3658 C C . PRO A 1 452 ? 23.052 -8.835 -24.228 1.00 85.81 452 PRO A C 1
ATOM 3660 O O . PRO A 1 452 ? 22.344 -7.887 -24.548 1.00 85.81 452 PRO A O 1
ATOM 3663 N N . VAL A 1 453 ? 24.214 -8.662 -23.589 1.00 85.31 453 VAL A N 1
ATOM 3664 C CA . VAL A 1 453 ? 24.720 -7.350 -23.147 1.00 85.31 453 VAL A CA 1
ATOM 3665 C C . VAL A 1 453 ? 25.113 -6.465 -24.331 1.00 85.31 453 VAL A C 1
ATOM 3667 O O . VAL A 1 453 ? 25.041 -5.245 -24.241 1.00 85.31 453 VAL A O 1
ATOM 3670 N N . LYS A 1 454 ? 25.502 -7.064 -25.461 1.00 84.06 454 LYS A N 1
ATOM 3671 C CA . LYS A 1 454 ? 25.819 -6.331 -26.694 1.00 84.06 454 LYS A CA 1
ATOM 3672 C C . LYS A 1 454 ? 24.586 -6.095 -27.562 1.00 84.06 454 LYS A C 1
ATOM 3674 O O . LYS A 1 454 ? 24.516 -5.081 -28.244 1.00 84.06 454 LYS A O 1
ATOM 3679 N N . SER A 1 455 ? 23.619 -7.010 -27.522 1.00 85.62 455 SER A N 1
ATOM 3680 C CA . SER A 1 455 ? 22.463 -6.991 -28.425 1.00 85.62 455 SER A CA 1
ATOM 3681 C C . SER A 1 455 ? 21.202 -6.345 -27.841 1.00 85.62 455 SER A C 1
ATOM 3683 O O . SER A 1 455 ? 20.270 -6.084 -28.598 1.00 85.62 455 SER A O 1
ATOM 3685 N N . TYR A 1 456 ? 21.120 -6.074 -26.530 1.00 86.31 456 TYR A N 1
ATOM 3686 C CA . TYR A 1 456 ? 19.872 -5.581 -25.925 1.00 86.31 456 TYR A CA 1
ATOM 3687 C C . TYR A 1 456 ? 19.393 -4.247 -26.516 1.00 86.31 456 TYR A C 1
ATOM 3689 O O . TYR A 1 456 ? 18.188 -4.049 -26.635 1.00 86.31 456 TYR A O 1
ATOM 3697 N N . GLY A 1 457 ? 20.307 -3.353 -26.915 1.00 84.50 457 GLY A N 1
ATOM 3698 C CA . GLY A 1 457 ? 19.951 -2.083 -27.555 1.00 84.50 457 GLY A CA 1
ATOM 3699 C C . GLY A 1 457 ? 19.168 -2.298 -28.850 1.00 84.50 457 GLY A C 1
ATOM 3700 O O . GLY A 1 457 ? 18.071 -1.775 -29.000 1.00 84.50 457 GLY A O 1
ATOM 3701 N N . GLU A 1 458 ? 19.670 -3.161 -29.736 1.00 85.81 458 GLU A N 1
ATOM 3702 C CA . GLU A 1 458 ? 18.973 -3.525 -30.977 1.00 85.81 458 GLU A CA 1
ATOM 3703 C C . GLU A 1 458 ? 17.627 -4.210 -30.702 1.00 85.81 458 GLU A C 1
ATOM 3705 O O . GLU A 1 458 ? 16.651 -3.964 -31.408 1.00 85.81 458 GLU A O 1
ATOM 3710 N N . LEU A 1 459 ? 17.543 -5.036 -29.650 1.00 87.38 459 LEU A N 1
ATOM 3711 C CA . LEU A 1 459 ? 16.291 -5.683 -29.246 1.00 87.38 459 LEU A CA 1
ATOM 3712 C C . LEU A 1 459 ? 15.238 -4.672 -28.771 1.00 87.38 459 LEU A C 1
ATOM 3714 O O . LEU A 1 459 ? 14.058 -4.834 -29.077 1.00 87.38 459 LEU A O 1
ATOM 3718 N N . LEU A 1 460 ? 15.644 -3.622 -28.052 1.00 87.50 460 LEU A N 1
ATOM 3719 C CA . LEU A 1 460 ? 14.748 -2.546 -27.616 1.00 87.50 460 LEU A CA 1
ATOM 3720 C C . LEU A 1 460 ? 14.208 -1.722 -28.798 1.00 87.50 460 LEU A C 1
ATOM 3722 O O . LEU A 1 460 ? 13.127 -1.137 -28.698 1.00 87.50 460 LEU A O 1
ATOM 3726 N N . ASP A 1 461 ? 14.916 -1.706 -29.925 1.00 87.50 461 ASP A N 1
ATOM 3727 C CA . ASP A 1 461 ? 14.540 -0.962 -31.134 1.00 87.50 461 ASP A CA 1
ATOM 3728 C C . ASP A 1 461 ? 13.530 -1.719 -32.003 1.00 87.50 461 ASP A C 1
ATOM 3730 O O . ASP A 1 461 ? 12.953 -1.164 -32.942 1.00 87.50 461 ASP A O 1
ATOM 3734 N N . MET A 1 462 ? 13.273 -2.986 -31.682 1.00 90.75 462 MET A N 1
ATOM 3735 C CA . MET A 1 462 ? 12.342 -3.817 -32.427 1.00 90.75 462 MET A CA 1
ATOM 3736 C C . MET A 1 462 ? 10.892 -3.364 -32.245 1.00 90.75 462 MET A C 1
ATOM 3738 O O . MET A 1 462 ? 10.436 -3.038 -31.148 1.00 90.75 462 MET A O 1
ATOM 3742 N N . VAL A 1 463 ? 10.120 -3.455 -33.329 1.00 92.25 463 VAL A N 1
ATOM 3743 C CA . VAL A 1 463 ? 8.658 -3.373 -33.276 1.00 92.25 463 VAL A CA 1
ATOM 3744 C C . VAL A 1 463 ? 8.099 -4.782 -33.155 1.00 92.25 463 VAL A C 1
ATOM 3746 O O . VAL A 1 463 ? 8.279 -5.612 -34.048 1.00 92.25 463 VAL A O 1
ATOM 3749 N N . VAL A 1 464 ? 7.390 -5.049 -32.063 1.00 91.38 464 VAL A N 1
ATOM 3750 C CA . VAL A 1 464 ? 6.814 -6.360 -31.773 1.00 91.38 464 VAL A CA 1
ATOM 3751 C C . VAL A 1 464 ? 5.339 -6.356 -32.156 1.00 91.38 464 VAL A C 1
ATOM 3753 O O . VAL A 1 464 ? 4.559 -5.520 -31.700 1.00 91.38 464 VAL A O 1
ATOM 3756 N N . ASN A 1 465 ? 4.948 -7.314 -32.998 1.00 91.62 465 ASN A N 1
ATOM 3757 C CA . ASN A 1 465 ? 3.549 -7.607 -33.293 1.00 91.62 465 ASN A CA 1
ATOM 3758 C C . ASN A 1 465 ? 3.119 -8.795 -32.438 1.00 91.62 465 ASN A C 1
ATOM 3760 O O . ASN A 1 465 ? 3.578 -9.916 -32.658 1.00 91.62 465 ASN A O 1
ATOM 3764 N N . GLY A 1 466 ? 2.242 -8.559 -31.469 1.00 87.50 466 GLY A N 1
ATOM 3765 C CA . GLY A 1 466 ? 1.817 -9.595 -30.544 1.00 87.50 466 GLY A CA 1
ATOM 3766 C C . GLY A 1 466 ? 0.381 -9.430 -30.079 1.00 87.50 466 GLY A C 1
ATOM 3767 O O . GLY A 1 466 ? -0.472 -8.824 -30.731 1.00 87.50 466 GLY A O 1
ATOM 3768 N N . SER A 1 467 ? 0.106 -10.025 -28.927 1.00 84.38 467 SER A N 1
ATOM 3769 C CA . SER A 1 467 ? -1.153 -9.864 -28.216 1.00 84.38 467 SER A CA 1
ATOM 3770 C C . SER A 1 467 ? -0.863 -9.387 -26.804 1.00 84.38 467 SER A C 1
ATOM 3772 O O . SER A 1 467 ? -0.016 -9.960 -26.126 1.00 84.38 467 SER A O 1
ATOM 3774 N N . MET A 1 468 ? -1.589 -8.372 -26.351 1.00 84.06 468 MET A N 1
ATOM 3775 C CA . MET A 1 468 ? -1.546 -7.926 -24.963 1.00 84.06 468 MET A CA 1
ATOM 3776 C C . MET A 1 468 ? -2.665 -8.615 -24.193 1.00 84.06 468 MET A C 1
ATOM 3778 O O . MET A 1 468 ? -3.811 -8.600 -24.639 1.00 84.06 468 MET A O 1
ATOM 3782 N N . CYS A 1 469 ? -2.332 -9.208 -23.051 1.00 82.81 469 CYS A N 1
ATOM 3783 C CA . CYS A 1 469 ? -3.293 -9.778 -22.112 1.00 82.81 469 CYS A CA 1
ATOM 3784 C C . CYS A 1 469 ? -3.125 -9.066 -20.774 1.00 82.81 469 CYS A C 1
ATOM 3786 O O . CYS A 1 469 ? -1.998 -8.911 -20.307 1.00 82.81 469 CYS A O 1
ATOM 3788 N N . THR A 1 470 ? -4.223 -8.654 -20.146 1.00 77.69 470 THR A N 1
ATOM 3789 C CA . THR A 1 470 ? -4.156 -8.128 -18.782 1.00 77.69 470 THR A CA 1
ATOM 3790 C C . THR A 1 470 ? -4.156 -9.291 -17.792 1.00 77.69 470 THR A C 1
ATOM 3792 O O . THR A 1 470 ? -5.025 -10.168 -17.822 1.00 77.69 470 THR A O 1
ATOM 3795 N N . ILE A 1 471 ? -3.127 -9.317 -16.953 1.00 78.31 471 ILE A N 1
ATOM 3796 C CA . ILE A 1 471 ? -2.896 -10.315 -15.907 1.00 78.31 471 ILE A CA 1
ATOM 3797 C C . ILE A 1 471 ? -2.655 -9.586 -14.576 1.00 78.31 471 ILE A C 1
ATOM 3799 O O . ILE A 1 471 ? -2.756 -8.361 -14.524 1.00 78.31 471 ILE A O 1
ATOM 3803 N N . HIS A 1 472 ? -2.368 -10.335 -13.514 1.00 75.75 472 HIS A N 1
ATOM 3804 C CA . HIS A 1 472 ? -1.955 -9.766 -12.227 1.00 75.75 472 HIS A CA 1
ATOM 3805 C C . HIS A 1 472 ? -0.609 -9.040 -12.379 1.00 75.75 472 HIS A C 1
ATOM 3807 O O . HIS A 1 472 ? 0.273 -9.517 -13.095 1.00 75.75 472 HIS A O 1
ATOM 3813 N N . GLY A 1 473 ? -0.494 -7.859 -11.777 1.00 64.75 473 GLY A N 1
ATOM 3814 C CA . GLY A 1 473 ? 0.562 -6.879 -12.015 1.00 64.75 473 GLY A CA 1
ATOM 3815 C C . GLY A 1 473 ? 1.951 -7.313 -11.552 1.00 64.75 473 GLY A C 1
ATOM 3816 O O . GLY A 1 473 ? 2.923 -6.941 -12.205 1.00 64.75 473 GLY A O 1
ATOM 3817 N N . ASP A 1 474 ? 2.052 -8.112 -10.487 1.00 72.06 474 ASP A N 1
ATOM 3818 C CA . ASP A 1 474 ? 3.334 -8.518 -9.894 1.00 72.06 474 ASP A CA 1
ATOM 3819 C C . ASP A 1 474 ? 3.406 -10.037 -9.650 1.00 72.06 474 ASP A C 1
ATOM 3821 O O . ASP A 1 474 ? 3.444 -10.535 -8.526 1.00 72.06 474 ASP A O 1
ATOM 3825 N N . LEU A 1 475 ? 3.395 -10.813 -10.739 1.00 77.19 475 LEU A N 1
ATOM 3826 C CA . LEU A 1 475 ? 3.437 -12.283 -10.712 1.00 77.19 475 LEU A CA 1
ATOM 3827 C C . LEU A 1 475 ? 4.837 -12.847 -10.426 1.00 77.19 475 LEU A C 1
ATOM 3829 O O . LEU A 1 475 ? 5.413 -13.578 -11.234 1.00 77.19 475 LEU A O 1
ATOM 3833 N N . HIS A 1 476 ? 5.391 -12.543 -9.258 1.00 80.69 476 HIS A N 1
ATOM 3834 C CA . HIS A 1 476 ? 6.598 -13.198 -8.763 1.00 80.69 476 HIS A CA 1
ATOM 3835 C C . HIS A 1 476 ? 6.265 -14.351 -7.802 1.00 80.69 476 HIS A C 1
ATOM 3837 O O . HIS A 1 476 ? 5.181 -14.414 -7.228 1.00 80.69 476 HIS A O 1
ATOM 3843 N N . LEU A 1 477 ? 7.230 -15.240 -7.536 1.00 83.81 477 LEU A N 1
ATOM 3844 C CA . LEU A 1 477 ? 7.019 -16.434 -6.697 1.00 83.81 477 LEU A CA 1
ATOM 3845 C C . LEU A 1 477 ? 6.463 -16.134 -5.287 1.00 83.81 477 LEU A C 1
ATOM 3847 O O . LEU A 1 477 ? 5.697 -16.927 -4.763 1.00 83.81 477 LEU A O 1
ATOM 3851 N N . GLY A 1 478 ? 6.800 -14.986 -4.691 1.00 78.69 478 GLY A N 1
ATOM 3852 C CA . GLY A 1 478 ? 6.239 -14.550 -3.399 1.00 78.69 478 GLY A CA 1
ATOM 3853 C C . GLY A 1 478 ? 4.766 -14.089 -3.420 1.00 78.69 478 GLY A C 1
ATOM 3854 O O . GLY A 1 478 ? 4.140 -14.043 -2.371 1.00 78.69 478 GLY A O 1
ATOM 3855 N N . ASN A 1 479 ? 4.207 -13.771 -4.594 1.00 82.12 479 ASN A N 1
ATOM 3856 C CA . ASN A 1 479 ? 2.829 -13.282 -4.770 1.00 82.12 479 ASN A CA 1
ATOM 3857 C C . ASN A 1 479 ? 1.894 -14.376 -5.312 1.00 82.12 479 ASN A C 1
ATOM 3859 O O . ASN A 1 479 ? 0.694 -14.173 -5.503 1.00 82.12 479 ASN A O 1
ATOM 3863 N N . ILE A 1 480 ? 2.454 -15.559 -5.564 1.00 86.81 480 ILE A N 1
ATOM 3864 C CA . ILE A 1 480 ? 1.703 -16.763 -5.881 1.00 86.81 480 ILE A CA 1
ATOM 3865 C C . ILE A 1 480 ? 1.621 -17.555 -4.586 1.00 86.81 480 ILE A C 1
ATOM 3867 O O . ILE A 1 480 ? 2.618 -18.107 -4.127 1.00 86.81 480 ILE A O 1
ATOM 3871 N N . LEU A 1 481 ? 0.442 -17.586 -3.983 1.00 84.38 481 LEU A N 1
ATOM 3872 C CA . LEU A 1 481 ? 0.191 -18.326 -2.758 1.00 84.38 481 LEU A CA 1
ATOM 3873 C C . LEU A 1 481 ? -0.410 -19.685 -3.096 1.00 84.38 481 LEU A C 1
ATOM 3875 O O . LEU A 1 481 ? -1.240 -19.815 -4.001 1.00 84.38 481 LEU A O 1
ATOM 3879 N N . ILE A 1 482 ? 0.010 -20.697 -2.348 1.00 83.06 482 ILE A N 1
ATOM 3880 C CA . ILE A 1 482 ? -0.558 -22.036 -2.424 1.00 83.06 482 ILE A CA 1
ATOM 3881 C C . ILE A 1 482 ? -1.597 -22.133 -1.316 1.00 83.06 482 ILE A C 1
ATOM 3883 O O . ILE A 1 482 ? -1.277 -22.140 -0.126 1.00 83.06 482 ILE A O 1
ATOM 3887 N N . GLY A 1 483 ? -2.854 -22.128 -1.743 1.00 75.94 483 GLY A N 1
ATOM 3888 C CA . GLY A 1 483 ? -4.015 -22.297 -0.894 1.00 75.94 483 GLY A CA 1
ATOM 3889 C C . GLY A 1 483 ? -4.322 -23.766 -0.597 1.00 75.94 483 GLY A C 1
ATOM 3890 O O . GLY A 1 483 ? -3.534 -24.668 -0.904 1.00 75.94 483 GLY A O 1
ATOM 3891 N N . PRO A 1 484 ? -5.498 -24.022 -0.013 1.00 70.44 484 PRO A N 1
ATOM 3892 C CA . PRO A 1 484 ? -5.924 -25.362 0.347 1.00 70.44 484 PRO A CA 1
ATOM 3893 C C . PRO A 1 484 ? -6.092 -26.254 -0.877 1.00 70.44 484 PRO A C 1
ATOM 3895 O O . PRO A 1 484 ? -6.411 -25.778 -1.968 1.00 70.44 484 PRO A O 1
ATOM 3898 N N . SER A 1 485 ? -5.858 -27.557 -0.702 1.00 75.00 485 SER A N 1
ATOM 3899 C CA . SER A 1 485 ? -5.849 -28.525 -1.809 1.00 75.00 485 SER A CA 1
ATOM 3900 C C . SER A 1 485 ? -4.917 -28.126 -2.970 1.00 75.00 485 SER A C 1
ATOM 3902 O O . SER A 1 485 ? -5.214 -28.397 -4.129 1.00 75.00 485 SER A O 1
ATOM 3904 N N . GLU A 1 486 ? -3.803 -27.452 -2.661 1.00 79.69 486 GLU A N 1
ATOM 3905 C CA . GLU A 1 486 ? -2.843 -26.905 -3.632 1.00 79.69 486 GLU A CA 1
ATOM 3906 C C . GLU A 1 486 ? -3.442 -25.864 -4.614 1.00 79.69 486 GLU A C 1
ATOM 3908 O O . GLU A 1 486 ? -2.864 -25.605 -5.669 1.00 79.69 486 GLU A O 1
ATOM 3913 N N . ALA A 1 487 ? -4.567 -25.214 -4.289 1.00 81.69 487 ALA A N 1
ATOM 3914 C CA . ALA A 1 487 ? -5.165 -24.183 -5.144 1.00 81.69 487 ALA A CA 1
ATOM 3915 C C . ALA A 1 487 ? -4.233 -22.972 -5.350 1.00 81.69 487 ALA A C 1
ATOM 3917 O O . ALA A 1 487 ? -3.551 -22.524 -4.427 1.00 81.69 487 ALA A O 1
ATOM 3918 N N . ALA A 1 488 ? -4.227 -22.399 -6.556 1.00 84.88 488 ALA A N 1
ATOM 3919 C CA . ALA A 1 488 ? -3.429 -21.214 -6.858 1.00 84.88 488 ALA A CA 1
ATOM 3920 C C . ALA A 1 488 ? -4.173 -19.930 -6.461 1.00 84.88 488 ALA A 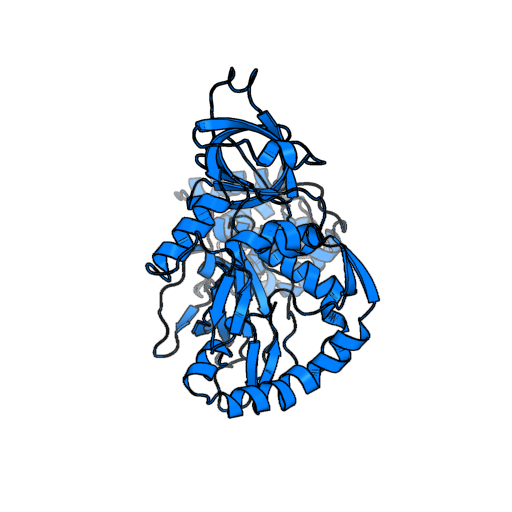C 1
ATOM 3922 O O . ALA A 1 488 ? -5.256 -19.634 -6.970 1.00 84.88 488 ALA A O 1
ATOM 3923 N N . LEU A 1 489 ? -3.565 -19.133 -5.586 1.00 83.12 489 LEU A N 1
ATOM 3924 C CA . LEU A 1 489 ? -4.080 -17.842 -5.143 1.00 83.12 489 LEU A CA 1
ATOM 3925 C C . LEU A 1 489 ? -3.093 -16.749 -5.553 1.00 83.12 489 LEU A C 1
ATOM 3927 O O . LEU A 1 489 ? -1.889 -16.890 -5.364 1.00 83.12 489 LEU A O 1
ATOM 3931 N N . LEU A 1 490 ? -3.600 -15.668 -6.137 1.00 83.44 490 LEU A N 1
ATOM 3932 C CA . LEU A 1 490 ? -2.778 -14.569 -6.635 1.00 83.44 490 LEU A CA 1
ATOM 3933 C C . LEU A 1 490 ? -3.073 -13.309 -5.837 1.00 83.44 490 LEU A C 1
ATOM 3935 O O . LEU A 1 490 ? -4.236 -12.933 -5.684 1.00 83.44 490 LEU A O 1
ATOM 3939 N N . ILE A 1 491 ? -2.011 -12.681 -5.355 1.00 78.31 491 ILE A N 1
ATOM 3940 C CA . ILE A 1 491 ? -2.022 -11.325 -4.814 1.00 78.31 491 ILE A CA 1
ATOM 3941 C C . ILE A 1 491 ? -1.245 -10.429 -5.785 1.00 78.31 491 ILE A C 1
ATOM 3943 O O . ILE A 1 491 ? -0.331 -10.911 -6.456 1.00 78.31 491 ILE A O 1
ATOM 3947 N N . ASP A 1 492 ? -1.668 -9.175 -5.934 1.00 68.75 492 ASP A N 1
ATOM 3948 C CA . ASP A 1 492 ? -0.920 -8.181 -6.719 1.00 68.75 492 ASP A CA 1
ATOM 3949 C C . ASP A 1 492 ? 0.194 -7.550 -5.884 1.00 68.75 492 ASP A C 1
ATOM 3951 O O . ASP A 1 492 ? 0.153 -7.655 -4.635 1.00 68.75 492 ASP A O 1
#